Protein AF-A0A7J7IPV5-F1 (afdb_monomer)

Radius of gyration: 23.31 Å; Cα contacts (8 Å, |Δi|>4): 546; chains: 1; bounding box: 51×66×65 Å

Organism: NCBI:txid2690220

Mean predicted aligned error: 12.85 Å

InterPro domains:
  IPR002616 tRNA-guanine(15) transglycosylase-like [PF01702] (160-407)
  IPR036511 Queuine tRNA-ribosyltransferase-like [G3DSA:3.20.20.105] (38-409)
  IPR036511 Queuine tRNA-ribosyltransferase-like [SSF51713] (55-407)
  IPR050852 Queuine tRNA-ribosyltransferase [PTHR46064] (45-407)

Solvent-accessible surface area (backbone atoms only — not comparable to full-atom values): 23991 Å² total; per-residue (Å²): 135,87,80,86,80,90,74,91,65,92,83,75,73,89,58,57,66,64,59,62,52,66,73,44,78,89,57,32,46,56,63,78,64,69,37,87,86,58,96,66,86,43,68,45,40,67,67,57,51,49,55,49,51,47,46,40,70,73,56,38,62,86,73,82,78,61,94,84,81,85,84,86,90,80,88,89,86,82,92,76,90,76,81,84,74,97,56,45,24,33,53,42,103,91,47,83,40,82,54,49,65,65,58,54,50,52,49,35,57,50,32,53,27,56,27,33,52,37,57,65,59,55,67,60,82,63,89,62,81,71,78,86,70,93,64,64,78,65,57,59,54,54,49,62,78,56,69,71,56,47,49,68,75,74,76,92,65,96,70,74,97,73,83,78,55,50,68,60,51,19,50,53,44,29,53,54,38,51,53,50,35,60,78,67,63,48,58,51,19,37,23,50,51,39,74,50,58,86,52,72,70,53,44,52,52,52,50,52,52,52,52,49,50,38,70,77,52,43,85,46,48,55,28,38,25,46,20,38,32,39,50,78,70,48,49,63,68,50,46,51,51,48,44,30,58,50,26,52,56,42,46,75,76,43,69,89,47,52,31,33,37,70,44,47,29,48,87,57,53,44,45,45,70,57,58,48,50,49,45,41,75,24,52,41,72,41,74,63,62,60,31,39,52,54,34,15,78,73,42,33,42,62,27,84,77,55,29,57,60,58,96,81,57,86,65,89,65,65,47,58,52,46,57,46,74,46,76,82,23,70,80,30,76,52,38,46,29,73,53,87,72,70,85,71,35,93,60,66,61,60,60,39,51,69,44,29,30,22,55,49,22,46,27,61,73,69,70,42,68,66,37,49,54,51,34,30,56,38,17,44,33,52,54,51,37,47,53,38,43,51,54,48,24,54,75,71,71,43,41,67,61,54,50,52,58,51,65,72,37,119

pLDDT: mean 71.24, std 24.18, range [18.36, 97.69]

Sequence (410 aa):
MAVLDFWNYKGTREPDGAAFFEQSPGWNARHYCNWEAFPGPLVLSIRSALSLFDFLEHHGHPVIVRDGDVVPAMQSSARKENKAPSGLVGDTRGSRMPVTVDRILNLQQVMQCEFYETLYEANSNLVAQSPMIPSDGRHARFVDAISTTADAEDSQDSVGNYRYDAESRTRQWAERMLDAARSRSVPGRVLLSMLAHGSETQLARSVAWALEQTSCYGSLIGGFNIVGLGVDGASSTDVYRLCSTLGEKLRANAPHLPVFCTGGSARVVDGSPPLVLRLIASGVDLVESRYPFIMAECGYALDLFNESCSPEEEVSAPTLYVSVRNGSWVKDARPFLLRCRSPASERRCRIGRKYARAYWYHLFQVHEMLGPILLILHNVQQYLAFFDEIQEAIREGSFHALCTRFQAIP

Foldseek 3Di:
DDDDDDDADPADDQADPVVLLVVPPPDAQCNVVVPPPDPDFFEAEPLNLLQVVCCCRRRPDPPPDDPDDDDDGDDDDDDDDDDDDQAFWWDDPHDTDHDALVSQLVNQLRNLTQEYEFDAALELPDPPVDDDDPDDPVVVVLQVVQDGHRYGDDDPPPDDDPPDDRQVVLLVRRVVNLVVCVVVVRHHAYAREFEQDDDLVNLVVSLVSVLVVCVVNPPNHQAYEYANACSHVDALVSSLVSLLSNQVSCCVRPVPHAYEYEHHNCVNLVVDLLSVLSSVVSRHDYYDHCNQLSCLVVQKAADQPLQQDDPPPPDPFRARIDHLLPPVQLPFQAFRGNDQPLVQDPLTQPLSRPGGSNVLNVCVVVVPPVNSVSSSSRSVSVSVSSVSVCVVCVVVVNSVVVSVSSVRGD

Nearest PDB structures (foldseek):
  7b2i-assembly1_A  TM=8.233E-01  e=1.283E-14  Mus musculus
  7ovo-assembly1_A  TM=6.807E-01  e=5.843E-15  Mus musculus
  3lgg-assembly1_B  TM=3.776E-01  e=1.298E-02  Homo sapiens
  3fn9-assembly2_C  TM=5.371E-01  e=4.732E-01  Bacteroides fragilis NCTC 9343
  6mvg-assembly3_C  TM=4.677E-01  e=5.601E-01  Mediterraneibacter gnavus

Secondary structure (DSSP, 8-state):
------------S---HHHHHHTSTT--HHHHTT-TT--SPPEE-HHHHHHHHHHHHHH-S-----TT------------PPPPPSSEEEEETTEEEEE-HHHHHHHHHHH--SEEEPP-----------------HHHHHHHHHH-----PPPP----S-----HHHHHHHHHHHHHHHHHHHT-SSEEEEEEE--S-HHHHHHHHHHHHHHHHHHGGGEEEEEEE-TTTT---HHHHHHHHHHHHHHHHHH-TTS-EEEEE--TTT----HHHHHHHHHTT--EE---HHHHHHHTTEEE-TT--SS-TTS--SS--SEEETT-GGGGG--SBS-S----SS-S---SHHHHSBHHHHHHHHHTT-THHHHHHHHHHHHHHHHHHHHHHHHHHTT-HHHHHHHHHS--

Structure (mmCIF, N/CA/C/O backbone):
data_AF-A0A7J7IPV5-F1
#
_entry.id   AF-A0A7J7IPV5-F1
#
loop_
_atom_site.group_PDB
_atom_site.id
_atom_site.type_symbol
_atom_site.label_atom_id
_atom_site.label_alt_id
_atom_site.label_comp_id
_atom_site.label_asym_id
_atom_site.label_entity_id
_atom_site.label_seq_id
_atom_site.pdbx_PDB_ins_code
_atom_site.Cartn_x
_atom_site.Cartn_y
_atom_site.Cartn_z
_atom_site.occupancy
_atom_site.B_iso_or_equiv
_atom_site.auth_seq_id
_atom_site.auth_comp_id
_atom_site.auth_asym_id
_atom_site.auth_atom_id
_atom_site.pdbx_PDB_model_num
ATOM 1 N N . MET A 1 1 ? -11.467 17.314 -23.850 1.00 19.97 1 MET A N 1
ATOM 2 C CA . MET A 1 1 ? -10.249 16.543 -23.519 1.00 19.97 1 MET A CA 1
ATOM 3 C C . MET A 1 1 ? -9.358 17.467 -22.713 1.00 19.97 1 MET A C 1
ATOM 5 O O . MET A 1 1 ? -8.722 18.323 -23.306 1.00 19.97 1 MET A O 1
ATOM 9 N N . ALA A 1 2 ? -9.422 17.402 -21.384 1.00 20.08 2 ALA A N 1
ATOM 10 C CA . ALA A 1 2 ? -8.646 18.300 -20.536 1.00 20.08 2 ALA A CA 1
ATOM 11 C C . ALA A 1 2 ? -7.251 17.702 -20.319 1.00 20.08 2 ALA A C 1
ATOM 13 O O . ALA A 1 2 ? -7.100 16.681 -19.651 1.00 20.08 2 ALA A O 1
ATOM 14 N N . VAL A 1 3 ? -6.259 18.318 -20.956 1.00 18.36 3 VAL A N 1
ATOM 15 C CA . VAL A 1 3 ? -4.840 18.161 -20.641 1.00 18.36 3 VAL A CA 1
ATOM 16 C C . VAL A 1 3 ? -4.596 19.020 -19.400 1.00 18.36 3 VAL A C 1
ATOM 18 O O . VAL A 1 3 ? -4.827 20.225 -19.436 1.00 18.36 3 VAL A O 1
ATOM 21 N N . LEU A 1 4 ? -4.230 18.395 -18.281 1.00 23.27 4 LEU A N 1
ATOM 22 C CA . LEU A 1 4 ? -3.835 19.099 -17.061 1.00 23.27 4 LEU A CA 1
ATOM 23 C C . LEU A 1 4 ? -2.350 19.454 -17.180 1.00 23.27 4 LEU A C 1
ATOM 25 O O . LEU A 1 4 ? -1.486 18.639 -16.858 1.00 23.27 4 LEU A O 1
ATOM 29 N N . ASP A 1 5 ? -2.068 20.654 -17.683 1.00 20.50 5 ASP A N 1
ATOM 30 C CA . ASP A 1 5 ? -0.726 21.233 -17.669 1.00 20.50 5 ASP A CA 1
ATOM 31 C C . ASP A 1 5 ? -0.426 21.817 -16.281 1.00 20.50 5 ASP A C 1
ATOM 33 O O . ASP A 1 5 ? -1.084 22.743 -15.808 1.00 20.50 5 ASP A O 1
ATOM 37 N N . PHE A 1 6 ? 0.589 21.259 -15.618 1.00 25.52 6 PHE A N 1
ATOM 38 C CA . PHE A 1 6 ? 1.088 21.706 -14.319 1.00 25.52 6 PHE A CA 1
ATOM 39 C C . PHE A 1 6 ? 2.235 22.697 -14.514 1.00 25.52 6 PHE A C 1
ATOM 41 O O . PHE A 1 6 ? 3.372 22.278 -14.720 1.00 25.52 6 PHE A O 1
ATOM 48 N N . TRP A 1 7 ? 1.972 24.001 -14.402 1.00 20.14 7 TRP A N 1
ATOM 49 C CA . TRP A 1 7 ? 3.037 24.998 -14.259 1.00 20.14 7 TRP A CA 1
ATOM 50 C C . TRP A 1 7 ? 2.725 26.016 -13.157 1.00 20.14 7 TRP A C 1
ATOM 52 O O . TRP A 1 7 ? 1.665 26.630 -13.115 1.00 20.14 7 TRP A O 1
ATOM 62 N N . ASN A 1 8 ? 3.706 26.153 -12.260 1.00 28.41 8 ASN A N 1
ATOM 63 C CA . ASN A 1 8 ? 3.819 27.097 -11.147 1.00 28.41 8 ASN A CA 1
ATOM 64 C C . ASN A 1 8 ? 3.320 28.511 -11.473 1.00 28.41 8 ASN A C 1
ATOM 66 O O . ASN A 1 8 ? 3.815 29.104 -12.428 1.00 28.41 8 ASN A O 1
ATOM 70 N N . TYR A 1 9 ? 2.539 29.125 -10.577 1.00 25.50 9 TYR A N 1
ATOM 71 C CA . TYR A 1 9 ? 2.489 30.586 -10.491 1.00 25.50 9 TYR A CA 1
ATOM 72 C C . TYR A 1 9 ? 2.325 31.087 -9.050 1.00 25.50 9 TYR A C 1
ATOM 74 O O . TYR A 1 9 ? 1.349 30.800 -8.367 1.00 25.50 9 TYR A O 1
ATOM 82 N N . LYS A 1 10 ? 3.314 31.867 -8.593 1.00 26.84 10 LYS A N 1
ATOM 83 C CA . LYS A 1 10 ? 3.284 32.633 -7.340 1.00 26.84 10 LYS A CA 1
ATOM 84 C C . LYS A 1 10 ? 2.438 33.891 -7.549 1.00 26.84 10 LYS A C 1
ATOM 86 O O . LYS A 1 10 ? 2.747 34.660 -8.457 1.00 26.84 10 LYS A O 1
ATOM 91 N N . GLY A 1 11 ? 1.452 34.147 -6.683 1.00 32.44 11 GLY A N 1
ATOM 92 C CA . GLY A 1 11 ? 0.822 35.474 -6.614 1.00 32.44 11 GLY A CA 1
ATOM 93 C C . GLY A 1 11 ? -0.628 35.587 -6.137 1.00 32.44 11 GLY A C 1
ATOM 94 O O . GLY A 1 11 ? -1.166 36.688 -6.206 1.00 32.44 11 GLY A O 1
ATOM 95 N N . THR A 1 12 ? -1.291 34.533 -5.662 1.00 33.28 12 THR A N 1
ATOM 96 C CA . THR A 1 12 ? -2.703 34.631 -5.245 1.00 33.28 12 THR A CA 1
ATOM 97 C C . THR A 1 12 ? -2.860 34.840 -3.735 1.00 33.28 12 THR A C 1
ATOM 99 O O . THR A 1 12 ? -2.068 34.330 -2.945 1.00 33.28 12 THR A O 1
ATOM 102 N N . ARG A 1 13 ? -3.890 35.612 -3.342 1.00 37.16 13 ARG A N 1
ATOM 103 C CA . ARG A 1 13 ? -4.423 35.694 -1.963 1.00 37.16 13 ARG A CA 1
ATOM 104 C C . ARG A 1 13 ? -4.554 34.295 -1.348 1.00 37.16 13 ARG A C 1
ATOM 106 O O . ARG A 1 13 ? -4.751 33.347 -2.105 1.00 37.16 13 ARG A O 1
ATOM 113 N N . GLU A 1 14 ? -4.497 34.214 -0.010 1.00 34.88 14 GLU A N 1
ATOM 114 C CA . GLU A 1 14 ? -4.771 32.988 0.761 1.00 34.88 14 GLU A CA 1
ATOM 115 C C . GLU A 1 14 ? -5.915 32.195 0.105 1.00 34.88 14 GLU A C 1
ATOM 117 O O . GLU A 1 14 ? -7.041 32.696 0.025 1.00 34.88 14 GLU A O 1
ATOM 122 N N . PRO A 1 15 ? -5.619 31.016 -0.458 1.00 42.31 15 PRO A N 1
ATOM 123 C CA . PRO A 1 15 ? -6.607 30.240 -1.183 1.00 42.31 15 PRO A CA 1
ATOM 124 C C . PRO A 1 15 ? -7.598 29.619 -0.191 1.00 42.31 15 PRO A C 1
ATOM 126 O O . PRO A 1 15 ? -7.230 28.752 0.599 1.00 42.31 15 PRO A O 1
ATOM 129 N N . ASP A 1 16 ? -8.879 29.983 -0.261 1.00 47.22 16 ASP A N 1
ATOM 130 C CA . ASP A 1 16 ? -9.925 29.389 0.583 1.00 47.22 16 ASP A CA 1
ATOM 131 C C . ASP A 1 16 ? -10.327 27.995 0.074 1.00 47.22 16 ASP A C 1
ATOM 133 O O . ASP A 1 16 ? -11.018 27.857 -0.936 1.00 47.22 16 ASP A O 1
ATOM 137 N N . GLY A 1 17 ? -9.847 26.947 0.755 1.00 43.78 17 GLY A N 1
ATOM 138 C CA . GLY A 1 17 ? -10.155 25.550 0.423 1.00 43.78 17 GLY A CA 1
ATOM 139 C C . GLY A 1 17 ? -11.641 25.252 0.400 1.00 43.78 17 GLY A C 1
ATOM 140 O O . GLY A 1 17 ? -12.081 24.471 -0.439 1.00 43.78 17 GLY A O 1
ATOM 141 N N . ALA A 1 18 ? -12.425 25.923 1.243 1.00 47.94 18 ALA A N 1
ATOM 142 C CA . ALA A 1 18 ? -13.868 25.770 1.224 1.00 47.94 18 ALA A CA 1
ATOM 143 C C . ALA A 1 18 ? -14.451 26.243 -0.116 1.00 47.94 18 ALA A C 1
ATOM 145 O O . ALA A 1 18 ? -15.264 25.533 -0.701 1.00 47.94 18 ALA A O 1
ATOM 146 N N . ALA A 1 19 ? -13.955 27.354 -0.671 1.00 50.09 19 ALA A N 1
ATOM 147 C CA . ALA A 1 19 ? -14.454 27.911 -1.927 1.00 50.09 19 ALA A CA 1
ATOM 148 C C . ALA A 1 19 ? -14.192 27.006 -3.148 1.00 50.09 19 ALA A C 1
ATOM 150 O O . ALA A 1 19 ? -15.037 26.929 -4.039 1.00 50.09 19 ALA A O 1
ATOM 151 N N . PHE A 1 20 ? -13.055 26.298 -3.207 1.00 54.09 20 PHE A N 1
ATOM 152 C CA . PHE A 1 20 ? -12.791 25.327 -4.282 1.00 54.09 20 PHE A CA 1
ATOM 153 C C . PHE A 1 20 ? -13.778 24.150 -4.238 1.00 54.09 20 PHE A C 1
ATOM 155 O O . PHE A 1 20 ? -14.312 23.734 -5.270 1.00 54.09 20 PHE A O 1
ATOM 162 N N . PHE A 1 21 ? -14.068 23.646 -3.038 1.00 55.19 21 PHE A N 1
ATOM 163 C CA . PHE A 1 21 ? -14.999 22.535 -2.851 1.00 55.19 21 PHE A CA 1
ATOM 164 C C . PHE A 1 21 ? -16.468 22.954 -3.021 1.00 55.19 21 PHE A C 1
ATOM 166 O O . PHE A 1 21 ? -17.254 22.196 -3.586 1.00 55.19 21 PHE A O 1
ATOM 173 N N . GLU A 1 22 ? -16.835 24.181 -2.642 1.00 59.34 22 GLU A N 1
ATOM 174 C CA . GLU A 1 22 ? -18.168 24.758 -2.878 1.00 59.34 22 GLU A CA 1
ATOM 175 C C . GLU A 1 22 ? -18.487 24.938 -4.370 1.00 59.34 22 GLU A C 1
ATOM 177 O O . GLU A 1 22 ? -19.644 24.821 -4.774 1.00 59.34 22 GLU A O 1
ATOM 182 N N . GLN A 1 23 ? -17.475 25.187 -5.207 1.00 56.47 23 GLN A N 1
ATOM 183 C CA . GLN A 1 23 ? -17.645 25.373 -6.653 1.00 56.47 23 GLN A CA 1
ATOM 184 C C . GLN A 1 23 ? -17.842 24.065 -7.434 1.00 56.47 23 GLN A C 1
ATOM 186 O O . GLN A 1 23 ? -18.241 24.115 -8.598 1.00 56.47 23 GLN A O 1
ATOM 191 N N . SER A 1 24 ? -17.594 22.904 -6.815 1.00 60.53 24 SER A N 1
ATOM 192 C CA . SER A 1 24 ? -17.736 21.581 -7.448 1.00 60.53 24 SER A CA 1
ATOM 193 C C . SER A 1 24 ? -18.648 20.646 -6.636 1.00 60.53 24 SER A C 1
ATOM 195 O O . SER A 1 24 ? -18.217 19.568 -6.215 1.00 60.53 24 SER A O 1
ATOM 197 N N . PRO A 1 25 ? -19.917 21.025 -6.390 1.00 63.03 25 PRO A N 1
ATOM 198 C CA . PRO A 1 25 ? -20.819 20.231 -5.565 1.00 63.03 25 PRO A CA 1
ATOM 199 C C . PRO A 1 25 ? -21.056 18.849 -6.190 1.00 63.03 25 PRO A C 1
ATOM 201 O O . PRO A 1 25 ? -21.447 18.729 -7.350 1.00 63.03 25 PRO A O 1
ATOM 204 N N . GLY A 1 26 ? -20.818 17.797 -5.403 1.00 66.69 26 GLY A N 1
ATOM 205 C CA . GLY A 1 26 ? -20.984 16.397 -5.813 1.00 66.69 26 GLY A CA 1
ATOM 206 C C . GLY A 1 26 ? -19.720 15.726 -6.356 1.00 66.69 26 GLY A C 1
ATOM 207 O O . GLY A 1 26 ? -19.743 14.520 -6.598 1.00 66.69 26 GLY A O 1
ATOM 208 N N . TRP A 1 27 ? -18.616 16.461 -6.520 1.00 70.62 27 TRP A N 1
ATOM 209 C CA . TRP A 1 27 ? -17.326 15.852 -6.833 1.00 70.62 27 TRP A CA 1
ATOM 210 C C . TRP A 1 27 ? -16.721 15.240 -5.570 1.00 70.62 27 TRP A C 1
ATOM 212 O O . TRP A 1 27 ? -16.791 15.808 -4.484 1.00 70.62 27 TRP A O 1
ATOM 222 N N . ASN A 1 28 ? -16.119 14.067 -5.732 1.00 72.06 28 ASN A N 1
ATOM 223 C CA . ASN A 1 28 ? -15.378 13.364 -4.689 1.00 72.06 28 ASN A CA 1
ATOM 224 C C . ASN A 1 28 ? -13.975 13.030 -5.197 1.00 72.06 28 ASN A C 1
ATOM 226 O O . ASN A 1 28 ? -13.618 13.325 -6.339 1.00 72.06 28 ASN A O 1
ATOM 230 N N . ALA A 1 29 ? -13.170 12.367 -4.378 1.00 70.38 29 ALA A N 1
ATOM 231 C CA . ALA A 1 29 ? -11.792 12.068 -4.725 1.00 70.38 29 ALA A CA 1
ATOM 232 C C . ALA A 1 29 ? -11.623 11.229 -6.007 1.00 70.38 29 ALA A C 1
ATOM 234 O O . ALA A 1 29 ? -10.626 11.394 -6.710 1.00 70.38 29 ALA A O 1
ATOM 235 N N . ARG A 1 30 ? -12.606 10.400 -6.394 1.00 72.31 30 ARG A N 1
ATOM 236 C CA . ARG A 1 30 ? -12.565 9.693 -7.690 1.00 72.31 30 ARG A CA 1
ATOM 237 C C . ARG A 1 30 ? -12.655 10.662 -8.874 1.00 72.31 30 ARG A C 1
ATOM 239 O O . ARG A 1 30 ? -11.973 10.442 -9.873 1.00 72.31 30 ARG A O 1
ATOM 246 N N . HIS A 1 31 ? -13.426 11.743 -8.733 1.00 71.88 31 HIS A N 1
ATOM 247 C CA . HIS A 1 31 ? -13.522 12.814 -9.728 1.00 71.88 31 HIS A CA 1
ATOM 248 C C . HIS A 1 31 ? -12.243 13.656 -9.762 1.00 71.88 31 HIS A C 1
ATOM 250 O O . HIS A 1 31 ? -11.669 13.857 -10.830 1.00 71.88 31 HIS A O 1
ATOM 256 N N . TYR A 1 32 ? -11.757 14.097 -8.597 1.00 64.75 32 TYR A N 1
ATOM 257 C CA . TYR A 1 32 ? -10.578 14.967 -8.511 1.00 64.75 32 TYR A CA 1
ATOM 258 C C . TYR A 1 32 ? -9.298 14.305 -9.029 1.00 64.75 32 TYR A C 1
ATOM 260 O O . TYR A 1 32 ? -8.448 14.976 -9.607 1.00 64.75 32 TYR A O 1
ATOM 268 N N . CYS A 1 33 ? -9.166 12.990 -8.858 1.00 62.03 33 CYS A N 1
ATOM 269 C CA . CYS A 1 33 ? -7.978 12.250 -9.273 1.00 62.03 33 CYS A CA 1
ATOM 270 C C . CYS A 1 33 ? -8.142 11.524 -10.619 1.00 62.03 33 CYS A C 1
ATOM 272 O O . CYS A 1 33 ? -7.240 10.786 -11.010 1.00 62.03 33 CYS A O 1
ATOM 274 N N . ASN A 1 34 ? -9.273 11.711 -11.320 1.00 58.47 34 ASN A N 1
ATOM 275 C CA . ASN A 1 34 ? -9.605 11.014 -12.571 1.00 58.47 34 ASN A CA 1
ATOM 276 C C . ASN A 1 34 ? -9.384 9.486 -12.461 1.00 58.47 34 ASN A C 1
ATOM 278 O O . ASN A 1 34 ? -8.751 8.849 -13.307 1.00 58.47 34 ASN A O 1
ATOM 282 N N . TRP A 1 35 ? -9.837 8.910 -11.341 1.00 54.22 35 TRP A N 1
ATOM 283 C CA . TRP A 1 35 ? -9.391 7.602 -10.845 1.00 54.22 35 TRP A CA 1
ATOM 284 C C . TRP A 1 35 ? -10.293 6.428 -11.249 1.00 54.22 35 TRP A C 1
ATOM 286 O O . TRP A 1 35 ? -10.165 5.336 -10.695 1.00 54.22 35 TRP A O 1
ATOM 296 N N . GLU A 1 36 ? -11.178 6.612 -12.234 1.00 50.03 36 GLU A N 1
ATOM 297 C CA . GLU A 1 36 ? -12.118 5.580 -12.716 1.00 50.03 36 GLU A CA 1
ATOM 298 C C . GLU A 1 36 ? -11.428 4.263 -13.137 1.00 50.03 36 GLU A C 1
ATOM 300 O O . GLU A 1 36 ? -12.060 3.211 -13.176 1.00 50.03 36 GLU A O 1
ATOM 305 N N . ALA A 1 37 ? -10.114 4.288 -13.391 1.00 49.56 37 ALA A N 1
ATOM 306 C CA . ALA A 1 37 ? -9.317 3.124 -13.772 1.00 49.56 37 ALA A CA 1
ATOM 307 C C . ALA A 1 37 ? -8.835 2.229 -12.605 1.00 49.56 37 ALA A C 1
ATOM 309 O O . ALA A 1 37 ? -8.299 1.150 -12.874 1.00 49.56 37 ALA A O 1
ATOM 310 N N . PHE A 1 38 ? -8.981 2.633 -11.334 1.00 54.72 38 PHE A N 1
ATOM 311 C CA . PHE A 1 38 ? -8.513 1.844 -10.182 1.00 54.72 38 PHE A CA 1
ATOM 312 C C . PHE A 1 38 ? -9.686 1.229 -9.389 1.00 54.72 38 PHE A C 1
ATOM 314 O O . PHE A 1 38 ? -10.433 1.953 -8.727 1.00 54.72 38 PHE A O 1
ATOM 321 N N . PRO A 1 39 ? -9.840 -0.113 -9.393 1.00 57.72 39 PRO A N 1
ATOM 322 C CA . PRO A 1 39 ? -10.988 -0.802 -8.789 1.00 57.72 39 PRO A CA 1
ATOM 323 C C . PRO A 1 39 ? -10.892 -0.987 -7.259 1.00 57.72 39 PRO A C 1
ATOM 325 O O . PRO A 1 39 ? -11.646 -1.771 -6.691 1.00 57.72 39 PRO A O 1
ATOM 328 N N . GLY A 1 40 ? -9.948 -0.319 -6.588 1.00 67.88 40 GLY A N 1
ATOM 329 C CA . GLY A 1 40 ? -9.702 -0.476 -5.150 1.00 67.88 40 GLY A CA 1
ATOM 330 C C . GLY A 1 40 ? -10.500 0.492 -4.264 1.00 67.88 40 GLY A C 1
ATOM 331 O O . GLY A 1 40 ? -11.047 1.483 -4.769 1.00 67.88 40 GLY A O 1
ATOM 332 N N . PRO A 1 41 ? -10.549 0.229 -2.942 1.00 77.88 41 PRO A N 1
ATOM 333 C CA . PRO A 1 41 ? -11.041 1.200 -1.974 1.00 77.88 41 PRO A CA 1
ATOM 334 C C . PRO A 1 41 ? -10.106 2.411 -1.928 1.00 77.88 41 PRO A C 1
ATOM 336 O O . PRO A 1 41 ? -8.883 2.254 -1.977 1.00 77.88 41 PRO A O 1
ATOM 339 N N . LEU A 1 42 ? -10.666 3.611 -1.808 1.00 84.75 42 LEU A N 1
ATOM 340 C CA . LEU A 1 42 ? -9.884 4.816 -1.612 1.00 84.75 42 LEU A CA 1
ATOM 341 C C . LEU A 1 42 ? -9.657 5.058 -0.121 1.00 84.75 42 LEU A C 1
ATOM 343 O O . LEU A 1 42 ? -10.579 4.995 0.694 1.00 84.75 42 LEU A O 1
ATOM 347 N N . VAL A 1 43 ? -8.407 5.351 0.222 1.00 86.44 43 VAL A N 1
ATOM 348 C CA . VAL A 1 43 ? -7.969 5.581 1.596 1.00 86.44 43 VAL A CA 1
ATOM 349 C C . VAL A 1 43 ? -7.373 6.979 1.682 1.00 86.44 43 VAL A C 1
ATOM 351 O O . VAL A 1 43 ? -6.427 7.293 0.962 1.00 86.44 43 VAL A O 1
ATOM 354 N N . LEU A 1 44 ? -7.903 7.818 2.571 1.00 88.00 44 LEU A N 1
ATOM 355 C CA . LEU A 1 44 ? -7.246 9.061 2.965 1.00 88.00 44 LEU A CA 1
ATOM 356 C C . LEU A 1 44 ? -6.225 8.754 4.066 1.00 88.00 44 LEU A C 1
ATOM 358 O O . LEU A 1 44 ? -6.570 8.733 5.251 1.00 88.00 44 LEU A O 1
ATOM 362 N N . SER A 1 45 ? -4.977 8.494 3.670 1.00 85.44 45 SER A N 1
ATOM 363 C CA . SER A 1 45 ? -3.885 8.354 4.635 1.00 85.44 45 SER A CA 1
ATOM 364 C C . SER A 1 45 ? -3.457 9.709 5.183 1.00 85.44 45 SER A C 1
ATOM 366 O O . SER A 1 45 ? -3.604 10.738 4.512 1.00 85.44 45 SER A O 1
ATOM 368 N N . ILE A 1 46 ? -2.883 9.729 6.390 1.00 80.06 46 ILE A N 1
ATOM 369 C CA . ILE A 1 46 ? -2.361 10.976 6.965 1.00 80.06 46 ILE A CA 1
ATOM 370 C C . ILE A 1 46 ? -1.280 11.566 6.051 1.00 80.06 46 ILE A C 1
ATOM 372 O O . ILE A 1 46 ? -1.283 12.767 5.796 1.00 80.06 46 ILE A O 1
ATOM 376 N N . ARG A 1 47 ? -0.416 10.736 5.457 1.00 75.06 47 ARG A N 1
ATOM 377 C CA . ARG A 1 47 ? 0.619 11.194 4.514 1.00 75.06 47 ARG A CA 1
ATOM 378 C C . ARG A 1 47 ? 0.026 11.843 3.258 1.00 75.06 47 ARG A C 1
ATOM 380 O O . ARG A 1 47 ? 0.514 12.888 2.819 1.00 75.06 47 ARG A O 1
ATOM 387 N N . SER A 1 48 ? -1.027 11.256 2.689 1.00 77.00 48 SER A N 1
ATOM 388 C CA . SER A 1 48 ? -1.740 11.844 1.551 1.00 77.00 48 SER A CA 1
ATOM 389 C C . SER A 1 48 ? -2.432 13.150 1.932 1.00 77.00 48 SER A C 1
ATOM 391 O O . SER A 1 48 ? -2.348 14.112 1.173 1.00 77.00 48 SER A O 1
ATOM 393 N N . ALA A 1 49 ? -3.052 13.218 3.114 1.00 77.88 49 ALA A N 1
ATOM 394 C CA . ALA A 1 49 ? -3.667 14.443 3.616 1.00 77.88 49 ALA A CA 1
ATOM 395 C C . ALA A 1 49 ? -2.639 15.576 3.747 1.00 77.88 49 ALA A C 1
ATOM 397 O O . ALA A 1 49 ? -2.868 16.667 3.233 1.00 77.88 49 ALA A O 1
ATOM 398 N N . LEU A 1 50 ? -1.477 15.301 4.349 1.00 72.75 50 LEU A N 1
ATOM 399 C CA . LEU A 1 50 ? -0.376 16.264 4.452 1.00 72.75 50 LEU A CA 1
ATOM 400 C C . LEU A 1 50 ? 0.085 16.755 3.079 1.00 72.75 50 LEU A C 1
ATOM 402 O O . LEU A 1 50 ? 0.173 17.957 2.859 1.00 72.75 50 LEU A O 1
ATOM 406 N N . SER A 1 51 ? 0.310 15.832 2.141 1.00 71.25 51 SER A N 1
ATOM 407 C CA . SER A 1 51 ? 0.751 16.172 0.781 1.00 71.25 51 SER A CA 1
ATOM 408 C C . SER A 1 51 ? -0.273 17.035 0.033 1.00 71.25 51 SER A C 1
ATOM 410 O O . SER A 1 51 ? 0.099 17.939 -0.710 1.00 71.25 51 SER A O 1
ATOM 412 N N . LEU A 1 52 ? -1.568 16.767 0.224 1.00 72.38 52 LEU A N 1
ATOM 413 C CA . LEU A 1 52 ? -2.645 17.559 -0.371 1.00 72.38 52 LEU A CA 1
ATOM 414 C C . LEU A 1 52 ? -2.711 18.956 0.229 1.00 72.38 52 LEU A C 1
ATOM 416 O O . LEU A 1 52 ? -2.850 19.929 -0.503 1.00 72.38 52 LEU A O 1
ATOM 420 N N . PHE A 1 53 ? -2.613 19.068 1.548 1.00 70.38 53 PHE A N 1
ATOM 421 C CA . PHE A 1 53 ? -2.624 20.371 2.184 1.00 70.38 53 PHE A CA 1
ATOM 422 C C . PHE A 1 53 ? -1.411 21.224 1.772 1.00 70.38 53 PHE A C 1
ATOM 424 O O . PHE A 1 53 ? -1.597 22.393 1.447 1.00 70.38 53 PHE A O 1
ATOM 431 N N . ASP A 1 54 ? -0.216 20.627 1.689 1.00 63.56 54 ASP A N 1
ATOM 432 C CA . ASP A 1 54 ? 0.991 21.281 1.161 1.00 63.56 54 ASP A CA 1
ATOM 433 C C . ASP A 1 54 ? 0.763 21.826 -0.251 1.00 63.56 54 ASP A C 1
ATOM 435 O O . ASP A 1 54 ? 1.042 22.988 -0.541 1.00 63.56 54 ASP A O 1
ATOM 439 N N . PHE A 1 55 ? 0.180 20.998 -1.123 1.00 63.66 55 PHE A N 1
ATOM 440 C CA . PHE A 1 55 ? -0.159 21.387 -2.486 1.00 63.66 55 PHE A CA 1
ATOM 441 C C . PHE A 1 55 ? -1.133 22.575 -2.528 1.00 63.66 55 PHE A C 1
ATOM 443 O O . PHE A 1 55 ? -0.875 23.551 -3.238 1.00 63.66 55 PHE A O 1
ATOM 450 N N . LEU A 1 56 ? -2.230 22.505 -1.766 1.00 62.19 56 LEU A N 1
ATOM 451 C CA . LEU A 1 56 ? -3.266 23.542 -1.733 1.00 62.19 56 LEU A CA 1
ATOM 452 C C . LEU A 1 56 ? -2.722 24.883 -1.216 1.00 62.19 56 LEU A C 1
ATOM 454 O O . LEU A 1 56 ? -3.114 25.938 -1.716 1.00 62.19 56 LEU A O 1
ATOM 458 N N . GLU A 1 57 ? -1.810 24.852 -0.243 1.00 59.31 57 GLU A N 1
ATOM 459 C CA . GLU A 1 57 ? -1.216 26.057 0.340 1.00 59.31 57 GLU A CA 1
ATOM 460 C C . GLU A 1 57 ? -0.091 26.646 -0.533 1.00 59.31 57 GLU A C 1
ATOM 462 O O . GLU A 1 57 ? -0.014 27.868 -0.682 1.00 59.31 57 GLU A O 1
ATOM 467 N N . HIS A 1 58 ? 0.755 25.819 -1.164 1.00 54.84 58 HIS A N 1
ATOM 468 C CA . HIS A 1 58 ? 1.876 26.306 -1.980 1.00 54.84 58 HIS A CA 1
ATOM 469 C C . HIS A 1 58 ? 1.493 26.788 -3.379 1.00 54.84 58 HIS A C 1
ATOM 471 O O . HIS A 1 58 ? 2.096 27.745 -3.877 1.00 54.84 58 HIS A O 1
ATOM 477 N N . HIS A 1 59 ? 0.545 26.121 -4.036 1.00 47.81 59 HIS A N 1
ATOM 478 C CA . HIS A 1 59 ? 0.230 26.381 -5.442 1.00 47.81 59 HIS A CA 1
ATOM 479 C C . HIS A 1 59 ? -1.068 27.163 -5.650 1.00 47.81 59 HIS A C 1
ATOM 481 O O . HIS A 1 59 ? -1.356 27.568 -6.776 1.00 47.81 59 HIS A O 1
ATOM 487 N N . GLY A 1 60 ? -1.824 27.421 -4.580 1.00 45.59 60 GLY A N 1
ATOM 488 C CA . GLY A 1 60 ? -3.198 27.884 -4.704 1.00 45.59 60 GLY A CA 1
ATOM 489 C C . GLY A 1 60 ? -4.128 26.790 -5.219 1.00 45.59 60 GLY A C 1
ATOM 490 O O . GLY A 1 60 ? -3.693 25.787 -5.787 1.00 45.59 60 GLY A O 1
ATOM 491 N N . HIS A 1 61 ? -5.434 26.971 -5.010 1.00 39.66 61 HIS A N 1
ATOM 492 C CA . HIS A 1 61 ? -6.436 26.080 -5.603 1.00 39.66 61 HIS A CA 1
ATOM 493 C C . HIS A 1 61 ? -6.240 26.008 -7.113 1.00 39.66 61 HIS A C 1
ATOM 495 O O . HIS A 1 61 ? -5.964 27.047 -7.721 1.00 39.66 61 HIS A O 1
ATOM 501 N N . PRO A 1 62 ? -6.426 24.837 -7.747 1.00 35.03 62 PRO A N 1
ATOM 502 C CA . PRO A 1 62 ? -6.486 24.789 -9.194 1.00 35.03 62 PRO A CA 1
ATOM 503 C C . PRO A 1 62 ? -7.646 25.681 -9.647 1.00 35.03 62 PRO A C 1
ATOM 505 O O . PRO A 1 62 ? -8.820 25.362 -9.457 1.00 35.03 62 PRO A O 1
ATOM 508 N N . VAL A 1 63 ? -7.314 26.842 -10.211 1.00 32.19 63 VAL A N 1
ATOM 509 C CA . VAL A 1 63 ? -8.291 27.714 -10.853 1.00 32.19 63 VAL A CA 1
ATOM 510 C C . VAL A 1 63 ? -8.740 26.982 -12.109 1.00 32.19 63 VAL A C 1
ATOM 512 O O . VAL A 1 63 ? -7.936 26.731 -13.006 1.00 32.19 63 VAL A O 1
ATOM 515 N N . ILE A 1 64 ? -10.022 26.624 -12.183 1.00 30.62 64 ILE A N 1
ATOM 516 C CA . ILE A 1 64 ? -10.626 26.194 -13.444 1.00 30.62 64 ILE A CA 1
ATOM 517 C C . ILE A 1 64 ? -10.626 27.427 -14.349 1.00 30.62 64 ILE A C 1
ATOM 519 O O . ILE A 1 64 ? -11.518 28.270 -14.264 1.00 30.62 64 ILE A O 1
ATOM 523 N N . VAL A 1 65 ? -9.598 27.563 -15.186 1.00 27.84 65 VAL A N 1
ATOM 524 C CA . VAL A 1 65 ? -9.551 28.608 -16.207 1.00 27.84 65 VAL A CA 1
ATOM 525 C C . VAL A 1 65 ? -10.650 28.288 -17.213 1.00 27.84 65 VAL A C 1
ATOM 527 O O . VAL A 1 65 ? -10.552 27.333 -17.984 1.00 27.84 65 VAL A O 1
ATOM 530 N N . ARG A 1 66 ? -11.738 29.060 -17.171 1.00 28.12 66 ARG A N 1
ATOM 531 C CA . ARG A 1 66 ? -12.679 29.115 -18.288 1.00 28.12 66 ARG A CA 1
ATOM 532 C C . ARG A 1 66 ? -12.012 29.931 -19.389 1.00 28.12 66 ARG A C 1
ATOM 534 O O . ARG A 1 66 ? -11.384 30.949 -19.112 1.00 28.12 66 ARG A O 1
ATOM 541 N N . ASP A 1 67 ? -12.111 29.438 -20.614 1.00 26.14 67 ASP A N 1
ATOM 542 C CA . ASP A 1 67 ? -11.503 30.048 -21.794 1.00 26.14 67 ASP A CA 1
ATOM 543 C C . ASP A 1 67 ? -11.937 31.528 -21.905 1.00 26.14 67 ASP A C 1
ATOM 545 O O . ASP A 1 67 ? -13.123 31.800 -22.100 1.00 26.14 67 ASP A O 1
ATOM 549 N N . GLY A 1 68 ? -11.008 32.477 -21.705 1.00 31.20 68 GLY A N 1
ATOM 550 C CA . GLY A 1 68 ? -11.245 33.913 -21.936 1.00 31.20 68 GLY A CA 1
ATOM 551 C C . GLY A 1 68 ? -10.772 34.930 -20.883 1.00 31.20 68 GLY A C 1
ATOM 552 O O . GLY A 1 68 ? -10.687 36.108 -21.225 1.00 31.20 68 GLY A O 1
ATOM 553 N N . ASP A 1 69 ? -10.430 34.545 -19.649 1.00 27.81 69 ASP A N 1
ATOM 554 C CA . ASP A 1 69 ? -10.138 35.537 -18.595 1.00 27.81 69 ASP A CA 1
ATOM 555 C C . ASP A 1 69 ? -8.639 35.883 -18.463 1.00 27.81 69 ASP A C 1
ATOM 557 O O . ASP A 1 69 ? -7.804 35.040 -18.134 1.00 27.81 69 ASP A O 1
ATOM 561 N N . VAL A 1 70 ? -8.295 37.162 -18.670 1.00 30.00 70 VAL A N 1
ATOM 562 C CA . VAL A 1 70 ? -6.962 37.743 -18.409 1.00 30.00 70 VAL A CA 1
ATOM 563 C C . VAL A 1 70 ? -7.040 38.621 -17.157 1.00 30.00 70 VAL A C 1
ATOM 565 O O . VAL A 1 70 ? -7.834 39.560 -17.123 1.00 30.00 70 VAL A O 1
ATOM 568 N N . VAL A 1 71 ? -6.201 38.371 -16.141 1.00 30.58 71 VAL A N 1
ATOM 569 C CA . VAL A 1 71 ? -6.175 39.159 -14.888 1.00 30.58 71 VAL A CA 1
ATOM 570 C C . VAL A 1 71 ? -4.779 39.765 -14.635 1.00 30.58 71 VAL A C 1
ATOM 572 O O . VAL A 1 71 ? -3.782 39.077 -14.858 1.00 30.58 71 VAL A O 1
ATOM 575 N N . PRO A 1 72 ? -4.660 41.037 -14.182 1.00 29.95 72 PRO A N 1
ATOM 576 C CA . PRO A 1 72 ? -3.382 41.747 -14.086 1.00 29.95 72 PRO A CA 1
ATOM 577 C C . PRO A 1 72 ? -2.621 41.486 -12.771 1.00 29.95 72 PRO A C 1
ATOM 579 O O . PRO A 1 72 ? -3.213 41.215 -11.728 1.00 29.95 72 PRO A O 1
ATOM 582 N N . ALA A 1 73 ? -1.292 41.633 -12.821 1.00 25.42 73 ALA A N 1
ATOM 583 C CA . ALA A 1 73 ? -0.362 41.369 -11.719 1.00 25.42 73 ALA A CA 1
ATOM 584 C C . ALA A 1 73 ? -0.351 42.464 -10.632 1.00 25.42 73 ALA A C 1
ATOM 586 O O . ALA A 1 73 ? -0.338 43.656 -10.942 1.00 25.42 73 ALA A O 1
ATOM 587 N N . MET A 1 74 ? -0.259 42.065 -9.357 1.00 26.42 74 MET A N 1
ATOM 588 C CA . MET A 1 74 ? -0.172 42.976 -8.206 1.00 26.42 74 MET A CA 1
ATOM 589 C C . MET A 1 74 ? 1.037 42.635 -7.311 1.00 26.42 74 MET A C 1
ATOM 591 O O . MET A 1 74 ? 1.347 41.467 -7.090 1.00 26.42 74 MET A O 1
ATOM 595 N N . GLN A 1 75 ? 1.749 43.665 -6.834 1.00 28.31 75 GLN A N 1
ATOM 596 C CA . GLN A 1 75 ? 3.003 43.569 -6.068 1.00 28.31 75 GLN A CA 1
ATOM 597 C C . GLN A 1 75 ? 2.783 43.223 -4.583 1.00 28.31 75 GLN A C 1
ATOM 599 O O . GLN A 1 75 ? 1.844 43.701 -3.951 1.00 28.31 75 GLN A O 1
ATOM 604 N N . SER A 1 76 ? 3.694 42.421 -4.020 1.00 27.78 76 SER A N 1
ATOM 605 C CA . SER A 1 76 ? 3.640 41.872 -2.659 1.00 27.78 76 SER A CA 1
ATOM 606 C C . SER A 1 76 ? 4.257 42.786 -1.593 1.00 27.78 76 SER A C 1
ATOM 608 O O . SER A 1 76 ? 5.418 43.180 -1.718 1.00 27.78 76 SER A O 1
ATOM 610 N N . SER A 1 77 ? 3.570 42.980 -0.466 1.00 31.14 77 SER A N 1
ATOM 611 C CA . SER A 1 77 ? 4.221 43.287 0.812 1.00 31.14 77 SER A CA 1
ATOM 612 C C . SER A 1 77 ? 3.438 42.698 1.991 1.00 31.14 77 SER A C 1
ATOM 614 O O . SER A 1 77 ? 2.233 42.895 2.102 1.00 31.14 77 SER A O 1
ATOM 616 N N . ALA A 1 78 ? 4.144 41.937 2.838 1.00 28.95 78 ALA A N 1
ATOM 617 C CA . ALA A 1 78 ? 4.070 41.924 4.308 1.00 28.95 78 ALA A CA 1
ATOM 618 C C . ALA A 1 78 ? 4.505 40.556 4.869 1.00 28.95 78 ALA A C 1
ATOM 620 O O . ALA A 1 78 ? 3.773 39.574 4.809 1.00 28.95 78 ALA A O 1
ATOM 621 N N . ARG A 1 79 ? 5.694 40.522 5.484 1.00 32.78 79 ARG A N 1
ATOM 622 C CA . ARG A 1 79 ? 6.033 39.554 6.537 1.00 32.78 79 ARG A CA 1
ATOM 623 C C . ARG A 1 79 ? 5.246 39.948 7.790 1.00 32.78 79 ARG A C 1
ATOM 625 O O . ARG A 1 79 ? 5.374 41.088 8.231 1.00 32.78 79 ARG A O 1
ATOM 632 N N . LYS A 1 80 ? 4.485 39.023 8.376 1.00 29.33 80 LYS A N 1
ATOM 633 C CA . LYS A 1 80 ? 4.013 39.124 9.763 1.00 29.33 80 LYS A CA 1
ATOM 634 C C . LYS A 1 80 ? 4.517 37.926 10.560 1.00 29.33 80 LYS A C 1
ATOM 636 O O . LYS A 1 80 ? 4.514 36.800 10.077 1.00 29.33 80 LYS A O 1
ATOM 641 N N . GLU A 1 81 ? 5.003 38.238 11.753 1.00 30.58 81 GLU A N 1
ATOM 642 C CA . GLU A 1 81 ? 5.504 37.326 12.776 1.00 30.58 81 GLU A CA 1
ATOM 643 C C . GLU A 1 81 ? 4.384 36.379 13.237 1.00 30.58 81 GLU A C 1
ATOM 645 O O . GLU A 1 81 ? 3.358 36.838 13.740 1.00 30.58 81 GLU A O 1
ATOM 650 N N . ASN A 1 82 ? 4.574 35.065 13.082 1.00 31.08 82 ASN A N 1
ATOM 651 C CA . ASN A 1 82 ? 3.637 34.057 13.578 1.00 31.08 82 ASN A CA 1
ATOM 652 C C . ASN A 1 82 ? 4.136 33.479 14.909 1.00 31.08 82 ASN A C 1
ATOM 654 O O . ASN A 1 82 ? 5.179 32.831 14.967 1.00 31.08 82 ASN A O 1
ATOM 658 N N . LYS A 1 83 ? 3.351 33.688 15.974 1.00 26.66 83 LYS A N 1
ATOM 659 C CA . LYS A 1 83 ? 3.380 32.856 17.186 1.00 26.66 83 LYS A CA 1
ATOM 660 C C . LYS A 1 83 ? 3.112 31.400 16.785 1.00 26.66 83 LYS A C 1
ATOM 662 O O . LYS A 1 83 ? 2.127 31.144 16.096 1.00 26.66 83 LYS A O 1
ATOM 667 N N . ALA A 1 84 ? 3.961 30.472 17.223 1.00 29.08 84 ALA A N 1
ATOM 668 C CA . ALA A 1 84 ? 3.799 29.045 16.953 1.00 29.08 84 ALA A CA 1
ATOM 669 C C . ALA A 1 84 ? 2.487 28.522 17.581 1.00 29.08 84 ALA A C 1
ATOM 671 O O . ALA A 1 84 ? 2.284 28.703 18.786 1.00 29.08 84 ALA A O 1
ATOM 672 N N . PRO A 1 85 ? 1.570 27.922 16.800 1.00 30.73 85 PRO A N 1
ATOM 673 C CA . PRO A 1 85 ? 0.363 27.316 17.345 1.00 30.73 85 PRO A CA 1
ATOM 674 C C . PRO A 1 85 ? 0.708 26.032 18.110 1.00 30.73 85 PRO A C 1
ATOM 676 O O . PRO A 1 85 ? 1.495 25.214 17.646 1.00 30.73 85 PRO A O 1
ATOM 679 N N . SER A 1 86 ? 0.080 25.826 19.267 1.00 30.38 86 SER A N 1
ATOM 680 C CA . SER A 1 86 ? 0.083 24.551 19.984 1.00 30.38 86 SER A CA 1
ATOM 681 C C . SER A 1 86 ? -0.762 23.519 19.217 1.00 30.38 86 SER A C 1
ATOM 683 O O . SER A 1 86 ? -1.978 23.437 19.387 1.00 30.38 86 SER A O 1
ATOM 685 N N . GLY A 1 87 ? -0.138 22.744 18.327 1.00 39.69 87 GLY A N 1
ATOM 686 C CA . GLY A 1 87 ? -0.803 21.723 17.509 1.00 39.69 87 GLY A CA 1
ATOM 687 C C . GLY A 1 87 ? 0.190 20.776 16.830 1.00 39.69 87 GLY A C 1
ATOM 688 O O . GLY A 1 87 ? 1.371 21.093 16.744 1.00 39.69 87 GLY A O 1
ATOM 689 N N . LEU A 1 88 ? -0.282 19.609 16.364 1.00 45.03 88 LEU A N 1
ATOM 690 C CA . LEU A 1 88 ? 0.523 18.704 15.533 1.00 45.03 88 LEU A CA 1
ATOM 691 C C . LEU A 1 88 ? 0.921 19.459 14.262 1.00 45.03 88 LEU A C 1
ATOM 693 O O . LEU A 1 88 ? 0.057 20.049 13.614 1.00 45.03 88 LEU A O 1
ATOM 697 N N . VAL A 1 89 ? 2.203 19.452 13.915 1.00 44.06 89 VAL A N 1
ATOM 698 C CA . VAL A 1 89 ? 2.703 20.078 12.692 1.00 44.06 89 VAL A CA 1
ATOM 699 C C . VAL A 1 89 ? 3.090 18.965 11.722 1.00 44.06 89 VAL A C 1
ATOM 701 O O . VAL A 1 89 ? 3.735 17.992 12.093 1.00 44.06 89 VAL A O 1
ATOM 704 N N . GLY A 1 90 ? 2.635 19.053 10.478 1.00 41.75 90 GLY A N 1
ATOM 705 C CA . GLY A 1 90 ? 3.206 18.256 9.397 1.00 41.75 90 GLY A CA 1
ATOM 706 C C . GLY A 1 90 ? 4.374 19.018 8.788 1.00 41.75 90 GLY A C 1
ATOM 707 O O . GLY A 1 90 ? 4.212 20.210 8.520 1.00 41.75 90 GLY A O 1
ATOM 708 N N . ASP A 1 91 ? 5.517 18.359 8.576 1.00 38.81 91 ASP A N 1
ATOM 709 C CA . ASP A 1 91 ? 6.559 18.892 7.695 1.00 38.81 91 ASP A CA 1
ATOM 710 C C . ASP A 1 91 ? 6.317 18.360 6.280 1.00 38.81 91 ASP A C 1
ATOM 712 O O . ASP A 1 91 ? 6.318 17.152 6.015 1.00 38.81 91 ASP A O 1
ATOM 716 N N . THR A 1 92 ? 6.051 19.280 5.364 1.00 44.34 92 THR A N 1
ATOM 717 C CA . THR A 1 92 ? 5.889 19.004 3.942 1.00 44.34 92 THR A CA 1
ATOM 718 C C . THR A 1 92 ? 6.809 19.935 3.177 1.00 44.34 92 THR A C 1
ATOM 720 O O . THR A 1 92 ? 6.698 21.136 3.341 1.00 44.34 92 THR A O 1
ATOM 723 N N . ARG A 1 93 ? 7.757 19.410 2.380 1.00 40.88 93 ARG A N 1
ATOM 724 C CA . ARG A 1 93 ? 8.651 20.151 1.448 1.00 40.88 93 ARG A CA 1
ATOM 725 C C . ARG A 1 93 ? 9.014 21.612 1.842 1.00 40.88 93 ARG A C 1
ATOM 727 O O . ARG A 1 93 ? 9.162 22.461 0.965 1.00 40.88 93 ARG A O 1
ATOM 734 N N . GLY A 1 94 ? 9.259 21.891 3.130 1.00 37.16 94 GLY A N 1
ATOM 735 C CA . GLY A 1 94 ? 9.651 23.211 3.643 1.00 37.16 94 GLY A CA 1
ATOM 736 C C . GLY A 1 94 ? 8.545 24.097 4.249 1.00 37.16 94 GLY A C 1
ATOM 737 O O . GLY A 1 94 ? 8.851 25.233 4.618 1.00 37.16 94 GLY A O 1
ATOM 738 N N . SER A 1 95 ? 7.309 23.611 4.390 1.00 39.69 95 SER A N 1
ATOM 739 C CA . SER A 1 95 ? 6.190 24.284 5.060 1.00 39.69 95 SER A CA 1
ATOM 740 C C . SER A 1 95 ? 5.785 23.561 6.339 1.00 39.69 95 SER A C 1
ATOM 742 O O . SER A 1 95 ? 5.558 22.355 6.364 1.00 39.69 95 SER A O 1
ATOM 744 N N . ARG A 1 96 ? 5.678 24.333 7.425 1.00 47.59 96 ARG A N 1
ATOM 745 C CA . ARG A 1 96 ? 5.163 23.868 8.715 1.00 47.59 96 ARG A CA 1
ATOM 746 C C . ARG A 1 96 ? 3.687 24.153 8.788 1.00 47.59 96 ARG A C 1
ATOM 748 O O . ARG A 1 96 ? 3.293 25.319 8.813 1.00 47.59 96 ARG A O 1
ATOM 755 N N . MET A 1 97 ? 2.891 23.101 8.878 1.00 54.75 97 MET A N 1
ATOM 756 C CA . MET A 1 97 ? 1.457 23.260 8.782 1.00 54.75 97 MET A CA 1
ATOM 757 C C . MET A 1 97 ? 0.709 22.600 9.944 1.00 54.75 97 MET A C 1
ATOM 759 O O . MET A 1 97 ? 0.948 21.427 10.229 1.00 54.75 97 MET A O 1
ATOM 763 N N . PRO A 1 98 ? -0.226 23.313 10.605 1.00 57.69 98 PRO A N 1
ATOM 764 C CA . PRO A 1 98 ? -1.003 22.749 11.696 1.00 57.69 98 PRO A CA 1
ATOM 765 C C . PRO A 1 98 ? -1.989 21.703 11.166 1.00 57.69 98 PRO A C 1
ATOM 767 O O . PRO A 1 98 ? -2.821 21.975 10.294 1.00 57.69 98 PRO A O 1
ATOM 770 N N . VAL A 1 99 ? -1.919 20.512 11.741 1.00 66.75 99 VAL A N 1
ATOM 771 C CA . VAL A 1 99 ? -2.761 19.357 11.455 1.00 66.75 99 VAL A CA 1
ATOM 772 C C . VAL A 1 99 ? -3.683 19.159 12.648 1.00 66.75 99 VAL A C 1
ATOM 774 O O . VAL A 1 99 ? -3.245 18.889 13.766 1.00 66.75 99 VAL A O 1
ATOM 777 N N . THR A 1 100 ? -4.984 19.311 12.426 1.00 74.19 100 THR A N 1
ATOM 778 C CA . THR A 1 100 ? -6.000 19.129 13.468 1.00 74.19 100 THR A CA 1
ATOM 779 C C . THR A 1 100 ? -7.011 18.076 13.043 1.00 74.19 100 THR A C 1
ATOM 781 O O . THR A 1 100 ? -7.193 17.818 11.851 1.00 74.19 100 THR A O 1
ATOM 784 N N . VAL A 1 101 ? -7.705 17.498 14.027 1.00 78.62 101 VAL A N 1
ATOM 785 C CA . VAL A 1 101 ? -8.831 16.579 13.797 1.00 78.62 101 VAL A CA 1
ATOM 786 C C . VAL A 1 101 ? -9.834 17.191 12.817 1.00 78.62 101 VAL A C 1
ATOM 788 O O . VAL A 1 101 ? -10.225 16.542 11.851 1.00 78.62 101 VAL A O 1
ATOM 791 N N . ASP A 1 102 ? -10.188 18.465 13.003 1.00 78.62 102 ASP A N 1
ATOM 792 C CA . ASP A 1 102 ? -11.150 19.144 12.137 1.00 78.62 102 ASP A CA 1
ATOM 793 C C . ASP A 1 102 ? -10.659 19.293 10.700 1.00 78.62 102 ASP A C 1
ATOM 795 O O . ASP A 1 102 ? -11.448 19.087 9.782 1.00 78.62 102 ASP A O 1
ATOM 799 N N . ARG A 1 103 ? -9.370 19.595 10.472 1.00 79.94 103 ARG A N 1
ATOM 800 C CA . ARG A 1 103 ? -8.827 19.679 9.105 1.00 79.94 103 ARG A CA 1
ATOM 801 C C . ARG A 1 103 ? -8.899 18.333 8.394 1.00 79.94 103 ARG A C 1
ATOM 803 O O . ARG A 1 103 ? -9.326 18.291 7.244 1.00 79.94 103 ARG A O 1
ATOM 810 N N . ILE A 1 104 ? -8.532 17.244 9.073 1.00 80.94 104 ILE A N 1
ATOM 811 C CA . ILE A 1 104 ? -8.601 15.898 8.490 1.00 80.94 104 ILE A CA 1
ATOM 812 C C . ILE A 1 104 ? -10.048 15.507 8.190 1.00 80.94 104 ILE A C 1
ATOM 814 O O . ILE A 1 104 ? -10.333 15.039 7.093 1.00 80.94 104 ILE A O 1
ATOM 818 N N . LEU A 1 105 ? -10.978 15.747 9.117 1.00 86.56 105 LEU A N 1
ATOM 819 C CA . LEU A 1 105 ? -12.390 15.427 8.900 1.00 86.56 105 LEU A CA 1
ATOM 820 C C . LEU A 1 105 ? -13.038 16.311 7.829 1.00 86.56 105 LEU A C 1
ATOM 822 O O . LEU A 1 105 ? -13.862 15.817 7.066 1.00 86.56 105 LEU A O 1
ATOM 826 N N . ASN A 1 106 ? -12.657 17.587 7.723 1.00 83.75 106 ASN A N 1
ATOM 827 C CA . ASN A 1 106 ? -13.099 18.461 6.633 1.00 83.75 106 ASN A CA 1
ATOM 828 C C . ASN A 1 106 ? -12.602 17.940 5.284 1.00 83.75 106 ASN A C 1
ATOM 830 O O . ASN A 1 106 ? -13.380 17.855 4.337 1.00 83.75 106 ASN A O 1
ATOM 834 N N . LEU A 1 107 ? -11.327 17.551 5.208 1.00 83.19 107 LEU A N 1
ATOM 835 C CA . LEU A 1 107 ? -10.771 16.958 3.998 1.00 83.19 107 LEU A CA 1
ATOM 836 C C . LEU A 1 107 ? -11.494 15.652 3.657 1.00 83.19 107 LEU A C 1
ATOM 838 O O . LEU A 1 107 ? -11.884 15.459 2.514 1.00 83.19 107 LEU A O 1
ATOM 842 N N . GLN A 1 108 ? -11.755 14.792 4.639 1.00 88.19 108 GLN A N 1
ATOM 843 C CA . GLN A 1 108 ? -12.506 13.558 4.425 1.00 88.19 108 GLN A CA 1
ATOM 844 C C . GLN A 1 108 ? -13.950 13.809 3.968 1.00 88.19 108 GLN A C 1
ATOM 846 O O . GLN A 1 108 ? -14.434 13.114 3.079 1.00 88.19 108 GLN A O 1
ATOM 851 N N . GLN A 1 109 ? -14.638 14.807 4.528 1.00 87.00 109 GLN A N 1
ATOM 852 C CA . GLN A 1 109 ? -16.003 15.178 4.135 1.00 87.00 109 GLN A CA 1
ATOM 853 C C . GLN A 1 109 ? -16.100 15.505 2.641 1.00 87.00 109 GLN A C 1
ATOM 855 O O . GLN A 1 109 ? -17.099 15.199 1.990 1.00 87.00 109 GLN A O 1
ATOM 860 N N . VAL A 1 110 ? -15.050 16.133 2.125 1.00 81.81 110 VAL A N 1
ATOM 861 C CA . VAL A 1 110 ? -14.919 16.563 0.739 1.00 81.81 110 VAL A CA 1
ATOM 862 C C . VAL A 1 110 ? -14.439 15.427 -0.159 1.00 81.81 110 VAL A C 1
ATOM 864 O O . VAL A 1 110 ? -15.016 15.169 -1.211 1.00 81.81 110 VAL A O 1
ATOM 867 N N . MET A 1 111 ? -13.376 14.737 0.251 1.00 82.75 111 MET A N 1
ATOM 868 C CA . MET A 1 111 ? -12.767 13.672 -0.539 1.00 82.75 111 MET A CA 1
ATOM 869 C C . MET A 1 111 ? -13.679 12.447 -0.616 1.00 82.75 111 MET A C 1
ATOM 871 O O . MET A 1 111 ? -13.670 11.746 -1.626 1.00 82.75 111 MET A O 1
ATOM 875 N N . GLN A 1 112 ? -14.497 12.221 0.416 1.00 87.19 112 GLN A N 1
ATOM 876 C CA . GLN A 1 112 ? -15.424 11.096 0.536 1.00 87.19 112 GLN A CA 1
ATOM 877 C C . GLN A 1 112 ? -14.747 9.751 0.241 1.00 87.19 112 GLN A C 1
ATOM 879 O O . GLN A 1 112 ? -15.310 8.898 -0.446 1.00 87.19 112 GLN A O 1
ATOM 884 N N . CYS A 1 113 ? -13.521 9.568 0.739 1.00 88.75 113 CYS A N 1
ATOM 885 C CA . CYS A 1 113 ? -12.817 8.295 0.633 1.00 88.75 113 CYS A CA 1
ATOM 886 C C . CYS A 1 113 ? -13.594 7.201 1.379 1.00 88.75 113 CYS A C 1
ATOM 888 O O . CYS A 1 113 ? -14.216 7.471 2.409 1.00 88.75 113 CYS A O 1
ATOM 890 N N . GLU A 1 114 ? -13.540 5.954 0.911 1.00 90.19 114 GLU A N 1
ATOM 891 C CA . GLU A 1 114 ? -14.177 4.831 1.604 1.00 90.19 114 GLU A CA 1
ATOM 892 C C . GLU A 1 114 ? -13.583 4.613 3.004 1.00 90.19 114 GLU A C 1
ATOM 894 O O . GLU A 1 114 ? -14.315 4.262 3.933 1.00 90.19 114 GLU A O 1
ATOM 899 N N . PHE A 1 115 ? -12.282 4.874 3.167 1.00 93.19 115 PHE A N 1
ATOM 900 C CA . PHE A 1 115 ? -11.578 4.800 4.444 1.00 93.19 115 PHE A CA 1
ATOM 901 C C . PHE A 1 115 ? -10.728 6.043 4.721 1.00 93.19 115 PHE A C 1
ATOM 903 O O . PHE A 1 115 ? -10.237 6.690 3.796 1.00 93.19 115 PHE A O 1
ATOM 910 N N . TYR A 1 116 ? -10.493 6.342 5.997 1.00 93.25 116 TYR A N 1
ATOM 911 C CA . TYR A 1 116 ? -9.569 7.394 6.422 1.00 93.25 116 TYR A CA 1
ATOM 912 C C . TYR A 1 116 ? -8.922 7.072 7.771 1.00 93.25 116 TYR A C 1
ATOM 914 O O . TYR A 1 116 ? -9.542 6.478 8.653 1.00 93.25 116 TYR A O 1
ATOM 922 N N . GLU A 1 117 ? -7.656 7.442 7.923 1.00 92.50 117 GLU A N 1
ATOM 923 C CA . GLU A 1 117 ? -6.851 7.109 9.101 1.00 92.50 117 GLU A CA 1
ATOM 924 C C . GLU A 1 117 ? -7.110 8.050 10.275 1.00 92.50 117 GLU A C 1
ATOM 926 O O . GLU A 1 117 ? -7.279 9.257 10.092 1.00 92.50 117 GLU A O 1
ATOM 931 N N . THR A 1 118 ? -7.066 7.523 11.502 1.00 91.81 118 THR A N 1
ATOM 932 C CA . THR A 1 118 ? -6.950 8.389 12.679 1.00 91.81 118 THR A CA 1
ATOM 933 C C . THR A 1 118 ? -5.576 9.040 12.726 1.00 91.81 118 THR A C 1
ATOM 935 O O . THR A 1 118 ? -4.567 8.406 12.402 1.00 91.81 118 THR A O 1
ATOM 938 N N . LEU A 1 119 ? -5.530 10.285 13.202 1.00 85.88 119 LEU A N 1
ATOM 939 C CA . LEU A 1 119 ? -4.274 10.973 13.486 1.00 85.88 119 LEU A CA 1
ATOM 940 C C . LEU A 1 119 ? -3.413 10.172 14.465 1.00 85.88 119 LEU A C 1
ATOM 942 O O . LEU A 1 119 ? -3.912 9.624 15.448 1.00 85.88 119 LEU A O 1
ATOM 946 N N . TYR A 1 120 ? -2.115 10.135 14.190 1.00 81.81 120 TYR A N 1
ATOM 947 C CA . TYR A 1 120 ? -1.127 9.443 15.002 1.00 81.81 120 TYR A CA 1
ATOM 948 C C . TYR A 1 120 ? 0.169 10.240 15.054 1.00 81.81 120 TYR A C 1
ATOM 950 O O . TYR A 1 120 ? 0.452 11.061 14.182 1.00 81.81 120 TYR A O 1
ATOM 958 N N . GLU A 1 121 ? 0.964 9.973 16.081 1.00 75.69 121 GLU A N 1
ATOM 959 C CA . GLU A 1 121 ? 2.282 10.566 16.242 1.00 75.69 121 GLU A CA 1
ATOM 960 C C . GLU A 1 121 ? 3.365 9.535 15.947 1.00 75.69 121 GLU A C 1
ATOM 962 O O . GLU A 1 121 ? 3.567 8.591 16.707 1.00 75.69 121 GLU A O 1
ATOM 967 N N . ALA A 1 122 ? 4.099 9.731 14.858 1.00 62.88 122 ALA A N 1
ATOM 968 C CA . ALA A 1 122 ? 5.285 8.943 14.556 1.00 62.88 122 ALA A CA 1
ATOM 969 C C . ALA A 1 122 ? 6.536 9.738 14.947 1.00 62.88 122 ALA A C 1
ATOM 971 O O . ALA A 1 122 ? 7.328 10.106 14.086 1.00 62.88 122 ALA A O 1
ATOM 972 N N . ASN A 1 123 ? 6.701 10.042 16.239 1.00 55.75 123 ASN A N 1
ATOM 973 C CA . ASN A 1 123 ? 7.884 10.769 16.694 1.00 55.75 123 ASN A CA 1
ATOM 974 C C . ASN A 1 123 ? 9.157 9.955 16.447 1.00 55.75 123 ASN A C 1
ATOM 976 O O . ASN A 1 123 ? 9.342 8.875 17.013 1.00 55.75 123 ASN A O 1
ATOM 980 N N . SER A 1 124 ? 10.083 10.552 15.700 1.00 44.25 124 SER A N 1
ATOM 981 C CA . SER A 1 124 ? 11.501 10.211 15.685 1.00 44.25 124 SER A CA 1
ATOM 982 C C . SER A 1 124 ? 12.160 10.692 16.981 1.00 44.25 124 SER A C 1
ATOM 984 O O . SER A 1 124 ? 13.004 11.589 16.985 1.00 44.25 124 SER A O 1
ATOM 986 N N . ASN A 1 125 ? 11.787 10.108 18.118 1.00 34.66 125 ASN A N 1
ATOM 987 C CA . ASN A 1 125 ? 12.641 10.197 19.296 1.00 34.66 125 ASN A CA 1
ATOM 988 C C . ASN A 1 125 ? 13.868 9.334 19.021 1.00 34.66 125 ASN A C 1
ATOM 990 O O . ASN A 1 125 ? 13.864 8.162 19.373 1.00 34.66 125 ASN A O 1
ATOM 994 N N . LEU A 1 126 ? 14.845 9.916 18.318 1.00 37.00 126 LEU A N 1
ATOM 995 C CA . LEU A 1 126 ? 16.276 9.619 18.272 1.00 37.00 126 LEU A CA 1
ATOM 996 C C . LEU A 1 126 ? 16.823 10.137 16.934 1.00 37.00 126 LEU A C 1
ATOM 998 O O . LEU A 1 126 ? 16.892 9.421 15.936 1.00 37.00 126 LEU A O 1
ATOM 1002 N N . VAL A 1 127 ? 17.377 11.349 16.963 1.00 31.75 127 VAL A N 1
ATOM 1003 C CA . VAL A 1 127 ? 18.633 11.607 16.248 1.00 31.75 127 VAL A CA 1
ATOM 1004 C C . VAL A 1 127 ? 19.686 10.695 16.893 1.00 31.75 127 VAL A C 1
ATOM 1006 O O . VAL A 1 127 ? 20.534 11.128 17.668 1.00 31.75 127 VAL A O 1
ATOM 1009 N N . ALA A 1 128 ? 19.593 9.385 16.660 1.00 28.14 128 ALA A N 1
ATOM 1010 C CA . ALA A 1 128 ? 20.720 8.506 16.871 1.00 28.14 128 ALA A CA 1
ATOM 1011 C C . ALA A 1 128 ? 21.714 8.909 15.786 1.00 28.14 128 ALA A C 1
ATOM 1013 O O . ALA A 1 128 ? 21.455 8.717 14.596 1.00 28.14 128 ALA A O 1
ATOM 1014 N N . GLN A 1 129 ? 22.811 9.544 16.200 1.00 31.56 129 GLN A N 1
ATOM 1015 C CA . GLN A 1 129 ? 23.985 9.749 15.365 1.00 31.56 129 GLN A CA 1
ATOM 1016 C C . GLN A 1 129 ? 24.308 8.409 14.697 1.00 31.56 129 GLN A C 1
ATOM 1018 O O . GLN A 1 129 ? 24.818 7.495 15.342 1.00 31.56 129 GLN A O 1
ATOM 1023 N N . SER A 1 130 ? 23.929 8.247 13.429 1.00 28.89 130 SER A N 1
ATOM 1024 C CA . SER A 1 130 ? 24.255 7.028 12.701 1.00 28.89 130 SER A CA 1
ATOM 1025 C C . SER A 1 130 ? 25.772 6.983 12.530 1.00 28.89 130 SER A C 1
ATOM 1027 O O . SER A 1 130 ? 26.345 7.969 12.054 1.00 28.89 130 SER A O 1
ATOM 1029 N N . PRO A 1 131 ? 26.450 5.870 12.865 1.00 26.66 131 PRO A N 1
ATOM 1030 C CA . PRO A 1 131 ? 27.780 5.642 12.333 1.00 26.66 131 PRO A CA 1
ATOM 1031 C C . PRO A 1 131 ? 27.645 5.600 10.808 1.00 26.66 131 PRO A C 1
ATOM 1033 O O . PRO A 1 131 ? 26.754 4.936 10.277 1.00 26.66 131 PRO A O 1
ATOM 1036 N N . MET A 1 132 ? 28.487 6.363 10.108 1.00 25.86 132 MET A N 1
ATOM 1037 C CA . MET A 1 132 ? 28.524 6.381 8.648 1.00 25.86 132 MET A CA 1
ATOM 1038 C C . MET A 1 132 ? 28.726 4.959 8.116 1.00 25.86 132 MET A C 1
ATOM 1040 O O . MET A 1 132 ? 29.841 4.442 8.104 1.00 25.86 132 MET A O 1
ATOM 1044 N N . ILE A 1 133 ? 27.648 4.333 7.649 1.00 31.67 133 ILE A N 1
ATOM 1045 C CA . ILE A 1 133 ? 27.747 3.218 6.714 1.00 31.67 133 ILE A CA 1
ATOM 1046 C C . ILE A 1 133 ? 28.103 3.861 5.369 1.00 31.67 133 ILE A C 1
ATOM 1048 O O . ILE A 1 133 ? 27.392 4.777 4.945 1.00 31.67 133 ILE A O 1
ATOM 1052 N N . PRO A 1 134 ? 29.191 3.454 4.696 1.00 31.11 134 PRO A N 1
ATOM 1053 C CA . PRO A 1 134 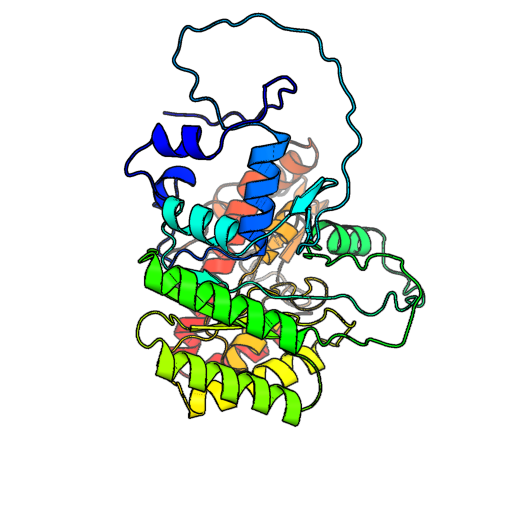? 29.552 4.021 3.405 1.00 31.11 134 PRO A CA 1
ATOM 1054 C C . PRO A 1 134 ? 28.537 3.547 2.359 1.00 31.11 134 PRO A C 1
ATOM 1056 O O . PRO A 1 134 ? 28.701 2.503 1.736 1.00 31.11 134 PRO A O 1
ATOM 1059 N N . SER A 1 135 ? 27.443 4.290 2.197 1.00 34.50 135 SER A N 1
ATOM 1060 C CA . SER A 1 135 ? 26.442 4.033 1.168 1.00 34.50 135 SER A CA 1
ATOM 1061 C C . SER A 1 135 ? 26.747 4.875 -0.063 1.00 34.50 135 SER A C 1
ATOM 1063 O O . SER A 1 135 ? 26.860 6.099 0.032 1.00 34.50 135 SER A O 1
ATOM 1065 N N . ASP A 1 136 ? 26.837 4.218 -1.218 1.00 36.69 136 ASP A N 1
ATOM 1066 C CA . ASP A 1 136 ? 26.850 4.842 -2.540 1.00 36.69 136 ASP A CA 1
ATOM 1067 C C . ASP A 1 136 ? 25.787 5.963 -2.597 1.00 36.69 136 ASP A C 1
ATOM 1069 O O . ASP A 1 136 ? 24.636 5.753 -2.200 1.00 36.69 136 ASP A O 1
ATOM 1073 N N . GLY A 1 137 ? 26.154 7.167 -3.053 1.00 31.52 137 GLY A N 1
ATOM 1074 C CA . GLY A 1 137 ? 25.372 8.411 -2.883 1.00 31.52 137 GLY A CA 1
ATOM 1075 C C . GLY A 1 137 ? 23.957 8.410 -3.492 1.00 31.52 137 GLY A C 1
ATOM 1076 O O . GLY A 1 137 ? 23.201 9.368 -3.336 1.00 31.52 137 GLY A O 1
ATOM 1077 N N . ARG A 1 138 ? 23.577 7.327 -4.175 1.00 39.59 138 ARG A N 1
ATOM 1078 C CA . ARG A 1 138 ? 22.234 7.055 -4.701 1.00 39.59 138 ARG A CA 1
ATOM 1079 C C . ARG A 1 138 ? 21.261 6.532 -3.634 1.00 39.59 138 ARG A C 1
ATOM 1081 O O . ARG A 1 138 ? 20.081 6.853 -3.714 1.00 39.59 138 ARG A O 1
ATOM 1088 N N . HIS A 1 139 ? 21.739 5.803 -2.621 1.00 35.75 139 HIS A N 1
ATOM 1089 C CA . HIS A 1 139 ? 20.898 5.247 -1.548 1.00 35.75 139 HIS A CA 1
ATOM 1090 C C . HIS A 1 139 ? 20.466 6.319 -0.529 1.00 35.75 139 HIS A C 1
ATOM 1092 O O . HIS A 1 139 ? 19.348 6.290 -0.030 1.00 35.75 139 HIS A O 1
ATOM 1098 N N . ALA A 1 140 ? 21.309 7.325 -0.279 1.00 31.78 140 ALA A N 1
ATOM 1099 C CA . ALA A 1 140 ? 20.948 8.472 0.560 1.00 31.78 140 ALA A CA 1
ATOM 1100 C C . ALA A 1 140 ? 19.829 9.323 -0.074 1.00 31.78 140 ALA A C 1
ATOM 1102 O O . ALA A 1 140 ? 18.874 9.693 0.598 1.00 31.78 140 ALA A O 1
ATOM 1103 N N . ARG A 1 141 ? 19.888 9.545 -1.399 1.00 33.53 141 ARG A N 1
ATOM 1104 C CA . ARG A 1 141 ? 18.819 10.232 -2.150 1.00 33.53 141 ARG A CA 1
ATOM 1105 C C . ARG A 1 141 ? 17.515 9.436 -2.189 1.00 33.53 141 ARG A C 1
ATOM 1107 O O . ARG A 1 141 ? 16.451 10.040 -2.154 1.00 33.53 141 ARG A O 1
ATOM 1114 N N . PHE A 1 142 ? 17.611 8.105 -2.258 1.00 37.69 142 PHE A N 1
ATOM 1115 C CA . PHE A 1 142 ? 16.467 7.204 -2.118 1.00 37.69 142 PHE A CA 1
ATOM 1116 C C . PHE A 1 142 ? 15.798 7.434 -0.761 1.00 37.69 142 PHE A C 1
ATOM 1118 O O . PHE A 1 142 ? 14.624 7.738 -0.715 1.00 37.69 142 PHE A O 1
ATOM 1125 N N . VAL A 1 143 ? 16.540 7.423 0.342 1.00 35.75 143 VAL A N 1
ATOM 1126 C CA . VAL A 1 143 ? 15.974 7.600 1.686 1.00 35.75 143 VAL A CA 1
ATOM 1127 C C . VAL A 1 143 ? 15.337 8.983 1.920 1.00 35.75 143 VAL A C 1
ATOM 1129 O O . VAL A 1 143 ? 14.231 9.044 2.459 1.00 35.75 143 VAL A O 1
ATOM 1132 N N . ASP A 1 144 ? 15.986 10.069 1.491 1.00 35.12 144 ASP A N 1
ATOM 1133 C CA . ASP A 1 144 ? 15.497 11.445 1.708 1.00 35.12 144 ASP A CA 1
ATOM 1134 C C . ASP A 1 144 ? 14.258 11.790 0.867 1.00 35.12 144 ASP A C 1
ATOM 1136 O O . ASP A 1 144 ? 13.381 12.522 1.318 1.00 35.12 144 ASP A O 1
ATOM 1140 N N . ALA A 1 145 ? 14.132 11.240 -0.348 1.00 34.72 145 ALA A N 1
ATOM 1141 C CA . ALA A 1 145 ? 12.951 11.462 -1.191 1.00 34.72 145 ALA A CA 1
ATOM 1142 C C . ALA A 1 145 ? 11.672 10.843 -0.596 1.00 34.72 145 ALA A C 1
ATOM 1144 O O . ALA A 1 145 ? 10.555 11.184 -0.993 1.00 34.72 145 ALA A O 1
ATOM 1145 N N . ILE A 1 146 ? 11.832 9.908 0.344 1.00 36.38 146 ILE A N 1
ATOM 1146 C CA . ILE A 1 146 ? 10.764 9.032 0.798 1.00 36.38 146 ILE A CA 1
ATOM 1147 C C . ILE A 1 146 ? 10.297 9.387 2.235 1.00 36.38 146 ILE A C 1
ATOM 1149 O O . ILE A 1 146 ? 9.192 9.001 2.629 1.00 36.38 146 ILE A O 1
ATOM 1153 N N . SER A 1 147 ? 11.039 10.187 3.008 1.00 34.97 147 SER A N 1
ATOM 1154 C CA . SER A 1 147 ? 10.629 10.640 4.348 1.00 34.97 147 SER A CA 1
ATOM 1155 C C . SER A 1 147 ? 9.674 11.843 4.301 1.00 34.97 147 SER A C 1
ATOM 1157 O O . SER A 1 147 ? 10.096 12.980 4.134 1.00 34.97 147 SER A O 1
ATOM 1159 N N . THR A 1 148 ? 8.378 11.593 4.479 1.00 38.22 148 THR A N 1
ATOM 1160 C CA . THR A 1 148 ? 7.401 12.587 4.962 1.00 38.22 148 THR A CA 1
ATOM 1161 C C . THR A 1 148 ? 6.872 12.065 6.292 1.00 38.22 148 THR A C 1
ATOM 1163 O O . THR A 1 148 ? 6.126 11.077 6.3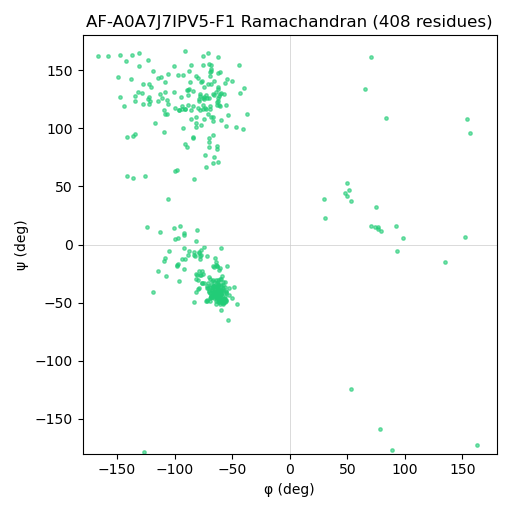18 1.00 38.22 148 THR A O 1
ATOM 1166 N N . THR A 1 149 ? 7.328 12.662 7.390 1.00 38.03 149 THR A N 1
ATOM 1167 C CA . THR A 1 149 ? 6.849 12.406 8.754 1.00 38.03 149 THR A CA 1
ATOM 1168 C C . THR A 1 149 ? 6.118 13.645 9.264 1.00 38.03 149 THR A C 1
ATOM 1170 O O . THR A 1 149 ? 6.451 14.771 8.906 1.00 38.03 149 THR A O 1
ATOM 1173 N N . ALA A 1 150 ? 5.058 13.434 10.045 1.00 32.62 150 ALA A N 1
ATOM 1174 C CA . ALA A 1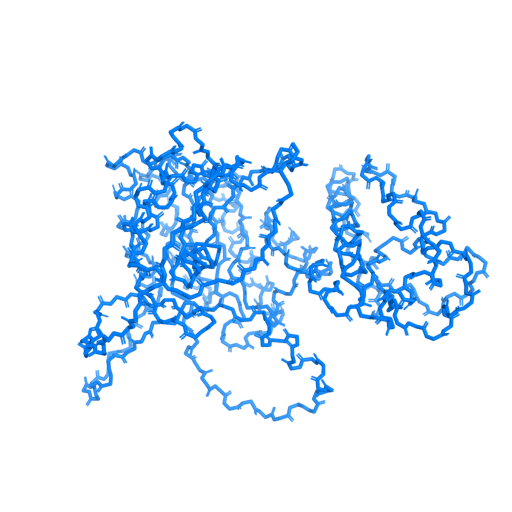 150 ? 4.466 14.508 10.830 1.00 32.62 150 ALA A CA 1
ATOM 1175 C C . ALA A 1 150 ? 5.311 14.657 12.096 1.00 32.62 150 ALA A C 1
ATOM 1177 O O . ALA A 1 150 ? 5.299 13.756 12.937 1.00 32.62 150 ALA A O 1
ATOM 1178 N N . ASP A 1 151 ? 6.049 15.756 12.199 1.00 33.84 151 ASP A N 1
ATOM 1179 C CA . ASP A 1 151 ? 6.926 16.031 13.329 1.00 33.84 151 ASP A CA 1
ATOM 1180 C C . ASP A 1 151 ? 6.176 16.923 14.328 1.00 33.84 151 ASP A C 1
ATOM 1182 O O . ASP A 1 151 ? 5.817 18.066 14.037 1.00 33.84 151 ASP A O 1
ATOM 1186 N N . ALA A 1 152 ? 5.922 16.416 15.535 1.00 34.91 152 ALA A N 1
ATOM 1187 C CA . ALA A 1 152 ? 5.434 17.261 16.617 1.00 34.91 152 ALA A CA 1
ATOM 1188 C C . ALA A 1 152 ? 6.605 18.103 17.150 1.00 34.91 152 ALA A C 1
ATOM 1190 O O . ALA A 1 152 ? 7.573 17.554 17.675 1.00 34.91 152 ALA A O 1
ATOM 1191 N N . GLU A 1 153 ? 6.541 19.432 17.034 1.00 34.66 153 GLU A N 1
ATOM 1192 C CA . GLU A 1 153 ? 7.509 20.290 17.722 1.00 34.66 153 GLU A CA 1
ATOM 1193 C C . GLU A 1 153 ? 7.197 20.385 19.217 1.00 34.66 153 GLU A C 1
ATOM 1195 O O . GLU A 1 153 ? 6.108 20.804 19.616 1.00 34.66 153 GLU A O 1
ATOM 1200 N N . ASP A 1 154 ? 8.201 20.075 20.037 1.00 32.53 154 ASP A N 1
ATOM 1201 C CA . ASP A 1 154 ? 8.277 20.539 21.417 1.00 32.53 154 ASP A CA 1
ATOM 1202 C C . ASP A 1 154 ? 8.620 22.034 21.424 1.00 32.53 154 ASP A C 1
ATOM 1204 O O . ASP A 1 154 ? 9.616 22.478 20.842 1.00 32.53 154 ASP A O 1
ATOM 1208 N N . SER A 1 155 ? 7.828 22.822 22.152 1.00 29.00 155 SER A N 1
ATOM 1209 C CA . SER A 1 155 ? 8.281 24.120 22.643 1.00 29.00 155 SER A CA 1
ATOM 1210 C C . SER A 1 155 ? 9.570 23.900 23.434 1.00 29.00 155 SER A C 1
ATOM 1212 O O . SER A 1 155 ? 9.556 23.167 24.425 1.00 29.00 155 SER A O 1
ATOM 1214 N N . GLN A 1 156 ? 10.673 24.525 23.014 1.00 27.72 156 GLN A N 1
ATOM 1215 C CA . GLN A 1 156 ? 11.905 24.607 23.800 1.00 27.72 156 GLN A CA 1
ATOM 1216 C C . GLN A 1 156 ? 11.678 25.460 25.056 1.00 27.72 156 GLN A C 1
ATOM 1218 O O . GLN A 1 156 ? 12.208 26.556 25.180 1.00 27.72 156 GLN A O 1
ATOM 1223 N N . ASP A 1 157 ? 10.907 24.937 26.000 1.00 25.75 157 ASP A N 1
ATOM 1224 C CA . ASP A 1 157 ? 10.965 25.335 27.393 1.00 25.75 157 ASP A CA 1
ATOM 1225 C C . ASP A 1 157 ? 11.592 24.166 28.140 1.00 25.75 157 ASP A C 1
ATOM 1227 O O . ASP A 1 157 ? 10.961 23.162 28.470 1.00 25.75 157 ASP A O 1
ATOM 1231 N N . SER A 1 158 ? 12.898 24.284 28.363 1.00 30.56 158 SER A N 1
ATOM 1232 C CA . SER A 1 158 ? 13.682 23.391 29.204 1.00 30.56 158 SER A CA 1
ATOM 1233 C C . SER A 1 158 ? 13.234 23.526 30.662 1.00 30.56 158 SER A C 1
ATOM 1235 O O . SER A 1 158 ? 13.915 24.150 31.473 1.00 30.56 158 SER A O 1
ATOM 1237 N N . VAL A 1 159 ? 12.076 22.959 31.003 1.00 28.38 159 VAL A N 1
ATOM 1238 C CA . VAL A 1 159 ? 11.591 22.832 32.378 1.00 28.38 159 VAL A CA 1
ATOM 1239 C C . VAL A 1 159 ? 10.907 21.474 32.550 1.00 28.38 159 VAL A C 1
ATOM 1241 O O . VAL A 1 159 ? 9.710 21.320 32.350 1.00 28.38 159 VAL A O 1
ATOM 1244 N N . GLY A 1 160 ? 11.697 20.490 32.989 1.00 27.11 160 GLY A N 1
ATOM 1245 C CA . GLY A 1 160 ? 11.213 19.312 33.712 1.00 27.11 160 GLY A CA 1
ATOM 1246 C C . GLY A 1 160 ? 10.688 18.149 32.867 1.00 27.11 160 GLY A C 1
ATOM 1247 O O . GLY A 1 160 ? 9.595 18.215 32.337 1.00 27.11 160 GLY A O 1
ATOM 1248 N N . ASN A 1 161 ? 11.453 17.052 32.834 1.00 28.56 161 ASN A N 1
ATOM 1249 C CA . ASN A 1 161 ? 11.063 15.632 32.976 1.00 28.56 161 ASN A CA 1
ATOM 1250 C C . ASN A 1 161 ? 9.674 15.105 32.518 1.00 28.56 161 ASN A C 1
ATOM 1252 O O . ASN A 1 161 ? 9.248 14.047 32.984 1.00 28.56 161 ASN A O 1
ATOM 1256 N N . TYR A 1 162 ? 8.971 15.755 31.597 1.00 32.12 162 TYR A N 1
ATOM 1257 C CA . TYR A 1 162 ? 7.732 15.256 31.015 1.00 32.12 162 TYR A CA 1
ATOM 1258 C C . TYR A 1 162 ? 8.046 14.448 29.759 1.00 32.12 162 TYR A C 1
ATOM 1260 O O . TYR A 1 162 ? 8.044 14.938 28.634 1.00 32.12 162 TYR A O 1
ATOM 1268 N N . ARG A 1 163 ? 8.317 13.160 29.960 1.00 39.50 163 ARG A N 1
ATOM 1269 C CA . ARG A 1 163 ? 8.357 12.168 28.885 1.00 39.50 163 ARG A CA 1
ATOM 1270 C C . ARG A 1 163 ? 6.913 11.879 28.455 1.00 39.50 163 ARG A C 1
ATOM 1272 O O . ARG A 1 163 ? 6.324 10.898 28.897 1.00 39.50 163 ARG A O 1
ATOM 1279 N N . TYR A 1 164 ? 6.308 12.783 27.684 1.00 50.34 164 TYR A N 1
ATOM 1280 C CA . TYR A 1 164 ? 4.961 12.586 27.146 1.00 50.34 164 TYR A CA 1
ATOM 1281 C C . TYR A 1 164 ? 4.947 11.389 26.178 1.00 50.34 164 TYR A C 1
ATOM 1283 O O . TYR A 1 164 ? 5.808 11.263 25.309 1.00 50.34 164 TYR A O 1
ATOM 1291 N N . ASP A 1 165 ? 3.981 10.491 26.369 1.00 71.00 165 ASP A N 1
ATOM 1292 C CA . ASP A 1 165 ? 3.863 9.204 25.678 1.00 71.00 165 ASP A CA 1
ATOM 1293 C C . ASP A 1 165 ? 3.116 9.347 24.334 1.00 71.00 165 ASP A C 1
ATOM 1295 O O . ASP A 1 165 ? 1.930 9.685 24.311 1.00 71.00 165 ASP A O 1
ATOM 1299 N N . ALA A 1 166 ? 3.802 9.087 23.213 1.00 72.94 166 ALA A N 1
ATOM 1300 C CA . ALA A 1 166 ? 3.239 9.174 21.855 1.00 72.94 166 ALA A CA 1
ATOM 1301 C C . ALA A 1 166 ? 2.058 8.211 21.630 1.00 72.94 166 ALA A C 1
ATOM 1303 O O . ALA A 1 166 ? 1.117 8.513 20.889 1.00 72.94 166 ALA A O 1
ATOM 1304 N N . GLU A 1 167 ? 2.069 7.073 22.332 1.00 76.94 167 GLU A N 1
ATOM 1305 C CA . GLU A 1 167 ? 0.975 6.101 22.367 1.00 76.94 167 GLU A CA 1
ATOM 1306 C C . GLU A 1 167 ? -0.289 6.757 22.950 1.00 76.94 167 GLU A C 1
ATOM 1308 O O . GLU A 1 167 ? -1.360 6.717 22.343 1.00 76.94 167 GLU A O 1
ATOM 1313 N N . SER A 1 168 ? -0.153 7.456 24.080 1.00 80.94 168 SER A N 1
ATOM 1314 C CA . SER A 1 168 ? -1.250 8.181 24.728 1.00 80.94 168 SER A CA 1
ATOM 1315 C C . SER A 1 168 ? -1.812 9.324 23.871 1.00 80.94 168 SER A C 1
ATOM 1317 O O . SER A 1 168 ? -3.030 9.495 23.825 1.00 80.94 168 SER A O 1
ATOM 1319 N N . ARG A 1 169 ? -0.970 10.092 23.162 1.00 79.62 169 ARG A N 1
ATOM 1320 C CA . ARG A 1 169 ? -1.442 11.167 22.262 1.00 79.62 169 ARG A CA 1
ATOM 1321 C C . ARG A 1 169 ? -2.167 10.625 21.036 1.00 79.62 169 ARG A C 1
ATOM 1323 O O . ARG A 1 169 ? -3.245 11.116 20.709 1.00 79.62 169 ARG A O 1
ATOM 1330 N N . THR A 1 170 ? -1.624 9.577 20.419 1.00 83.00 170 THR A N 1
ATOM 1331 C CA . THR A 1 170 ? -2.265 8.888 19.289 1.00 83.00 170 THR A CA 1
ATOM 1332 C C . THR A 1 170 ? -3.669 8.407 19.664 1.00 83.00 170 THR A C 1
ATOM 1334 O O . THR A 1 170 ? -4.620 8.661 18.927 1.00 83.00 170 THR A O 1
ATOM 1337 N N . ARG A 1 171 ? -3.836 7.807 20.852 1.00 88.44 171 ARG A N 1
ATOM 1338 C CA . ARG A 1 171 ? -5.158 7.390 21.354 1.00 88.44 171 ARG A CA 1
ATOM 1339 C C . ARG A 1 171 ? -6.107 8.565 21.573 1.00 88.44 171 ARG A C 1
ATOM 1341 O O . ARG A 1 171 ? -7.227 8.531 21.077 1.00 88.44 171 ARG A O 1
ATOM 1348 N N . GLN A 1 172 ? -5.651 9.623 22.244 1.00 85.31 172 GLN A N 1
ATOM 1349 C CA . GLN A 1 172 ? -6.477 10.808 22.504 1.00 85.31 172 GLN A CA 1
ATOM 1350 C C . GLN A 1 172 ? -6.956 11.484 21.213 1.00 85.31 172 GLN A C 1
ATOM 1352 O O . GLN A 1 172 ? -8.100 11.931 21.129 1.00 85.31 172 GLN A O 1
ATOM 1357 N N . TRP A 1 173 ? -6.103 11.581 20.189 1.00 86.88 173 TRP A N 1
ATOM 1358 C CA . TRP A 1 173 ? -6.515 12.138 18.900 1.00 86.88 173 TRP A CA 1
ATOM 1359 C C . TRP A 1 173 ? -7.472 11.223 18.154 1.00 86.88 173 TRP A C 1
ATOM 1361 O O . TRP A 1 173 ? -8.446 11.722 17.593 1.00 86.88 173 TRP A O 1
ATOM 1371 N N . ALA A 1 174 ? -7.233 9.912 18.177 1.00 91.31 174 ALA A N 1
ATOM 1372 C CA . ALA A 1 174 ? -8.148 8.940 17.602 1.00 91.31 174 ALA A CA 1
ATOM 1373 C C . ALA A 1 174 ? -9.536 9.023 18.254 1.00 91.31 174 ALA A C 1
ATOM 1375 O O . ALA A 1 174 ? -10.519 9.163 17.536 1.00 91.31 174 ALA A O 1
ATOM 1376 N N . GLU A 1 175 ? -9.629 9.043 19.585 1.00 93.50 175 GLU A N 1
ATOM 1377 C CA . GLU A 1 175 ? -10.897 9.175 20.321 1.00 93.50 175 GLU A CA 1
ATOM 1378 C C . GLU A 1 175 ? -11.639 10.466 19.957 1.00 93.50 175 GLU A C 1
ATOM 1380 O O . GLU A 1 175 ? -12.795 10.424 19.537 1.00 93.50 175 GLU A O 1
ATOM 1385 N N . ARG A 1 176 ? -10.946 11.613 19.983 1.00 90.44 176 ARG A N 1
ATOM 1386 C CA . ARG A 1 176 ? -11.527 12.899 19.560 1.00 90.44 176 ARG A CA 1
ATOM 1387 C C . ARG A 1 176 ? -12.024 12.868 18.117 1.00 90.44 176 ARG A C 1
ATOM 1389 O O . ARG A 1 176 ? -13.049 13.468 17.799 1.00 90.44 176 ARG A O 1
ATOM 1396 N N . MET A 1 177 ? -11.281 12.209 17.234 1.00 93.19 177 MET A N 1
ATOM 1397 C CA . MET A 1 177 ? -11.626 12.088 15.823 1.00 93.19 177 MET A CA 1
ATOM 1398 C C . MET A 1 177 ? -12.815 11.157 15.601 1.00 93.19 177 MET A C 1
ATOM 1400 O O . MET A 1 177 ? -13.650 11.451 14.750 1.00 93.19 177 MET A O 1
ATOM 1404 N N . LEU A 1 178 ? -12.935 10.087 16.384 1.00 96.88 178 LEU A N 1
ATOM 1405 C CA . LEU A 1 178 ? -14.076 9.179 16.364 1.00 96.88 178 LEU A CA 1
ATOM 1406 C C . LEU A 1 178 ? -15.360 9.868 16.858 1.00 96.88 178 LEU A C 1
ATOM 1408 O O . LEU A 1 178 ? -16.401 9.760 16.204 1.00 96.88 178 LEU A O 1
ATOM 1412 N N . ASP A 1 179 ? -15.288 10.624 17.957 1.00 95.50 179 ASP A N 1
ATOM 1413 C CA . ASP A 1 179 ? -16.407 11.424 18.479 1.00 95.50 179 ASP A CA 1
ATOM 1414 C C . ASP A 1 179 ? -16.865 12.487 17.473 1.00 95.50 179 ASP A C 1
ATOM 1416 O O . ASP A 1 179 ? -18.058 12.623 17.167 1.00 95.50 179 ASP A O 1
ATOM 1420 N N . ALA A 1 180 ? -15.910 13.229 16.905 1.00 92.62 180 ALA A N 1
ATOM 1421 C CA . ALA A 1 180 ? -16.183 14.244 15.896 1.00 92.62 180 ALA A CA 1
ATOM 1422 C C . ALA A 1 180 ? -16.743 13.627 14.602 1.00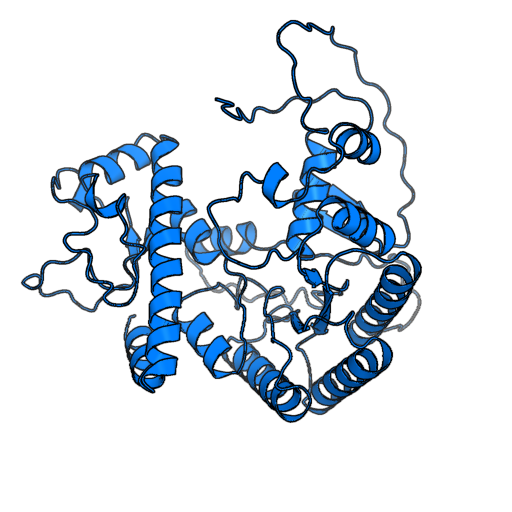 92.62 180 ALA A C 1
ATOM 1424 O O . ALA A 1 180 ? -17.708 14.146 14.045 1.00 92.62 180 ALA A O 1
ATOM 1425 N N . ALA A 1 181 ? -16.206 12.494 14.142 1.00 95.56 181 ALA A N 1
ATOM 1426 C CA . ALA A 1 181 ? -16.708 11.796 12.961 1.00 95.56 181 ALA A CA 1
ATOM 1427 C C . ALA A 1 181 ? -18.153 11.314 13.144 1.00 95.56 181 ALA A C 1
ATOM 1429 O O . ALA A 1 181 ? -18.985 11.514 12.258 1.00 95.56 181 ALA A O 1
ATOM 1430 N N . ARG A 1 182 ? -18.466 10.729 14.309 1.00 95.50 182 ARG A N 1
ATOM 1431 C CA . ARG A 1 182 ? -19.811 10.252 14.652 1.00 95.50 182 ARG A CA 1
ATOM 1432 C C . ARG A 1 182 ? -20.808 11.406 14.736 1.00 95.50 182 ARG A C 1
ATOM 1434 O O . ARG A 1 182 ? -21.860 11.352 14.107 1.00 95.50 182 ARG A O 1
ATOM 1441 N N . SER A 1 183 ? -20.475 12.455 15.488 1.00 94.69 183 SER A N 1
ATOM 1442 C CA . SER A 1 183 ? -21.357 13.617 15.683 1.00 94.69 183 SER A CA 1
ATOM 1443 C C . SER A 1 183 ? -21.631 14.376 14.384 1.00 94.69 183 SER A C 1
ATOM 1445 O O . SER A 1 183 ? -22.754 14.822 14.157 1.00 94.69 183 SER A O 1
ATOM 1447 N N . ARG A 1 184 ? -20.630 14.481 13.504 1.00 91.88 184 ARG A N 1
ATOM 1448 C CA . ARG A 1 184 ? -20.737 15.165 12.209 1.00 91.88 184 ARG A CA 1
ATOM 1449 C C . ARG A 1 184 ? -21.248 14.267 11.079 1.00 91.88 184 ARG A C 1
ATOM 1451 O O . ARG A 1 184 ? -21.465 14.771 9.983 1.00 91.88 184 ARG A O 1
ATOM 1458 N N . SER A 1 185 ? -21.441 12.967 11.329 1.00 92.81 185 SER A N 1
ATOM 1459 C CA . SER A 1 185 ? -21.808 11.970 10.309 1.00 92.81 185 SER A CA 1
ATOM 1460 C C . SER A 1 185 ? -20.883 12.007 9.083 1.00 92.81 185 SER A C 1
ATOM 1462 O O . SER A 1 185 ? -21.341 12.034 7.941 1.00 92.81 185 SER A O 1
ATOM 1464 N N . VAL A 1 186 ? -19.569 12.049 9.331 1.00 92.50 186 VAL A N 1
ATOM 1465 C CA . VAL A 1 186 ? -18.548 12.111 8.273 1.00 92.50 186 VAL A CA 1
ATOM 1466 C C . VAL A 1 186 ? -18.621 10.840 7.410 1.00 92.50 186 VAL A C 1
ATOM 1468 O O . VAL A 1 186 ? -18.712 9.744 7.966 1.00 92.50 186 VAL A O 1
ATOM 1471 N N . PRO A 1 187 ? -18.600 10.949 6.067 1.00 91.25 187 PRO A N 1
ATOM 1472 C CA . PRO A 1 187 ? -18.666 9.793 5.179 1.00 91.25 187 PRO A CA 1
ATOM 1473 C C . PRO A 1 187 ? -17.399 8.930 5.256 1.00 91.25 187 PRO A C 1
ATOM 1475 O O . PRO A 1 187 ? -16.306 9.422 5.537 1.00 91.25 187 PRO A O 1
ATOM 1478 N N . GLY A 1 188 ? -17.544 7.646 4.923 1.00 93.62 188 GLY A N 1
ATOM 1479 C CA . GLY A 1 188 ? -16.461 6.659 4.971 1.00 93.62 188 GLY A CA 1
ATOM 1480 C C . GLY A 1 188 ? -16.333 5.977 6.335 1.00 93.62 188 GLY A C 1
ATOM 1481 O O . GLY A 1 188 ? -17.142 6.190 7.238 1.00 93.62 188 GLY A O 1
ATOM 1482 N N . ARG A 1 189 ? -15.330 5.109 6.473 1.00 96.31 189 ARG A N 1
ATOM 1483 C CA . ARG A 1 189 ? -15.028 4.389 7.717 1.00 96.31 189 ARG A CA 1
ATOM 1484 C C . ARG A 1 189 ? -13.637 4.725 8.243 1.00 96.31 189 ARG A C 1
ATOM 1486 O O . ARG A 1 189 ? -12.705 4.963 7.480 1.00 96.31 189 ARG A O 1
ATOM 1493 N N . VAL A 1 190 ? -13.485 4.682 9.559 1.00 97.19 190 VAL A N 1
ATOM 1494 C CA . VAL A 1 190 ? -12.238 5.012 10.250 1.00 97.19 190 VAL A CA 1
ATOM 1495 C C . VAL A 1 190 ? -11.302 3.807 10.286 1.00 97.19 190 VAL A C 1
ATOM 1497 O O . VAL A 1 190 ? -11.710 2.713 10.678 1.00 97.19 190 VAL A O 1
ATOM 1500 N N . LEU A 1 191 ? -10.036 4.017 9.934 1.00 96.06 191 LEU A N 1
ATOM 1501 C CA . LEU A 1 191 ? -8.943 3.087 10.202 1.00 96.06 191 LEU A CA 1
ATOM 1502 C C . LEU A 1 191 ? -8.232 3.514 11.489 1.00 96.06 191 LEU A C 1
ATOM 1504 O O . LEU A 1 191 ? -7.651 4.600 11.546 1.00 96.06 191 LEU A O 1
ATOM 1508 N N . LEU A 1 192 ? -8.280 2.670 12.522 1.00 96.06 192 LEU A N 1
ATOM 1509 C CA . LEU A 1 192 ? -7.636 2.954 13.808 1.00 96.06 192 LEU A CA 1
ATOM 1510 C C . LEU A 1 192 ? -6.122 2.786 13.690 1.00 96.06 192 LEU A C 1
ATOM 1512 O O . LEU A 1 192 ? -5.623 1.662 13.606 1.00 96.06 192 LEU A O 1
ATOM 1516 N N . SER A 1 193 ? -5.399 3.901 13.705 1.00 92.31 193 SER A N 1
ATOM 1517 C CA . SER A 1 193 ? -3.939 3.926 13.655 1.00 92.31 193 SER A CA 1
ATOM 1518 C C . SER A 1 193 ? -3.350 3.477 14.993 1.00 92.31 193 SER A C 1
ATOM 1520 O O . SER A 1 193 ? -3.541 4.120 16.025 1.00 92.31 193 SER A O 1
ATOM 1522 N N . MET A 1 194 ? -2.615 2.368 14.972 1.00 90.62 194 MET A N 1
ATOM 1523 C CA . MET A 1 194 ? -1.921 1.795 16.121 1.00 90.62 194 MET A CA 1
ATOM 1524 C C . MET A 1 194 ? -0.415 1.857 15.904 1.00 90.62 194 MET A C 1
ATOM 1526 O O . MET A 1 194 ? 0.111 1.302 14.936 1.00 90.62 194 MET A O 1
ATOM 1530 N N . LEU A 1 195 ? 0.285 2.494 16.841 1.00 83.75 195 LEU A N 1
ATOM 1531 C CA . LEU A 1 195 ? 1.739 2.542 16.823 1.00 83.75 195 LEU A CA 1
ATOM 1532 C C . LEU A 1 195 ? 2.329 1.158 17.119 1.00 83.75 195 LEU A C 1
ATOM 1534 O O . LEU A 1 195 ? 2.118 0.581 18.189 1.00 83.75 195 LEU A O 1
ATOM 1538 N N . ALA A 1 196 ? 3.088 0.637 16.162 1.00 83.50 196 ALA A N 1
ATOM 1539 C CA . ALA A 1 196 ? 3.823 -0.609 16.284 1.00 83.50 196 ALA A CA 1
ATOM 1540 C C . ALA A 1 196 ? 5.215 -0.350 16.857 1.00 83.50 196 ALA A C 1
ATOM 1542 O O . ALA A 1 196 ? 6.191 -0.233 16.122 1.00 83.50 196 ALA A O 1
ATOM 1543 N N . HIS A 1 197 ? 5.306 -0.271 18.183 1.00 79.19 197 HIS A N 1
ATOM 1544 C CA . HIS A 1 197 ? 6.579 -0.121 18.881 1.00 79.19 197 HIS A CA 1
ATOM 1545 C C . HIS A 1 197 ? 6.577 -0.809 20.249 1.00 79.19 197 HIS A C 1
ATOM 1547 O O . HIS A 1 197 ? 5.533 -1.064 20.852 1.00 79.19 197 HIS A O 1
ATOM 1553 N N . GLY A 1 198 ? 7.776 -1.016 20.791 1.00 78.50 198 GLY A N 1
ATOM 1554 C CA . GLY A 1 198 ? 7.966 -1.421 22.180 1.00 78.50 198 GLY A CA 1
ATOM 1555 C C . GLY A 1 198 ? 7.724 -2.906 22.468 1.00 78.50 198 GLY A C 1
ATOM 1556 O O . GLY A 1 198 ? 7.847 -3.780 21.601 1.00 78.50 198 GLY A O 1
ATOM 1557 N N . SER A 1 199 ? 7.457 -3.179 23.746 1.00 84.25 199 SER A N 1
ATOM 1558 C CA . SER A 1 199 ? 7.297 -4.523 24.316 1.00 84.25 199 SER A CA 1
ATOM 1559 C C . SER A 1 199 ? 5.954 -5.167 23.962 1.00 84.25 199 SER A C 1
ATOM 1561 O O . SER A 1 199 ? 4.985 -4.485 23.633 1.00 84.25 199 SER A O 1
ATOM 1563 N N . GLU A 1 200 ? 5.856 -6.491 24.103 1.00 85.50 200 GLU A N 1
ATOM 1564 C CA . GLU A 1 200 ? 4.603 -7.218 23.864 1.00 85.50 200 GLU A CA 1
ATOM 1565 C C . GLU A 1 200 ? 3.446 -6.713 24.744 1.00 85.50 200 GLU A C 1
ATOM 1567 O O . GLU A 1 200 ? 2.312 -6.613 24.278 1.00 85.50 200 GLU A O 1
ATOM 1572 N N . THR A 1 201 ? 3.733 -6.300 25.982 1.00 86.75 201 THR A N 1
ATOM 1573 C CA . THR A 1 201 ? 2.745 -5.686 26.880 1.00 86.75 201 THR A CA 1
ATOM 1574 C C . THR A 1 201 ? 2.179 -4.389 26.302 1.00 86.75 201 THR A C 1
ATOM 1576 O O . THR A 1 201 ? 0.977 -4.149 26.393 1.00 86.75 201 THR A O 1
ATOM 1579 N N . GLN A 1 202 ? 3.015 -3.550 25.682 1.00 85.50 202 GLN A N 1
ATOM 1580 C CA . GLN A 1 202 ? 2.556 -2.310 25.044 1.00 85.50 202 GLN A CA 1
ATOM 1581 C C . GLN A 1 202 ? 1.679 -2.607 23.827 1.00 85.50 202 GLN A C 1
ATOM 1583 O O . GLN A 1 202 ? 0.596 -2.038 23.705 1.00 85.50 202 GLN A O 1
ATOM 1588 N N . LEU A 1 203 ? 2.084 -3.566 22.989 1.00 88.19 203 LEU A N 1
ATOM 1589 C CA . LEU A 1 203 ? 1.282 -4.011 21.846 1.00 88.19 203 LEU A CA 1
ATOM 1590 C C . LEU A 1 203 ? -0.074 -4.567 22.295 1.00 88.19 203 LEU A C 1
ATOM 1592 O O . LEU A 1 203 ? -1.101 -4.226 21.714 1.00 88.19 203 LEU A O 1
ATOM 1596 N N . ALA A 1 204 ? -0.102 -5.366 23.366 1.00 89.44 204 ALA A N 1
ATOM 1597 C CA . ALA A 1 204 ? -1.338 -5.901 23.927 1.00 89.44 204 ALA A CA 1
ATOM 1598 C C . ALA A 1 204 ? -2.287 -4.791 24.409 1.00 89.44 204 ALA A C 1
ATOM 1600 O O . ALA A 1 204 ? -3.487 -4.878 24.157 1.00 89.44 204 ALA A O 1
ATOM 1601 N N . ARG A 1 205 ? -1.768 -3.724 25.037 1.00 90.12 205 ARG A N 1
ATOM 1602 C CA . ARG A 1 205 ? -2.579 -2.550 25.415 1.00 90.12 205 ARG A CA 1
ATOM 1603 C C . ARG A 1 205 ? -3.143 -1.822 24.196 1.00 90.12 205 ARG A C 1
ATOM 1605 O O . ARG A 1 205 ? -4.308 -1.442 24.214 1.00 90.12 205 ARG A O 1
ATOM 1612 N N . SER A 1 206 ? -2.348 -1.655 23.139 1.00 90.12 206 SER A N 1
ATOM 1613 C CA . SER A 1 206 ? -2.803 -1.022 21.893 1.00 90.12 206 SER A CA 1
ATOM 1614 C C . SER A 1 206 ? -3.906 -1.819 21.208 1.00 90.12 206 SER A C 1
ATOM 1616 O O . SER A 1 206 ? -4.902 -1.230 20.797 1.00 90.12 206 SER A O 1
ATOM 1618 N N . VAL A 1 207 ? -3.784 -3.148 21.172 1.00 93.50 207 VAL A N 1
ATOM 1619 C CA . VAL A 1 207 ? -4.843 -4.023 20.655 1.00 93.50 207 VAL A CA 1
ATOM 1620 C C . VAL A 1 207 ? -6.091 -3.961 21.536 1.00 93.50 207 VAL A C 1
ATOM 1622 O O . VAL A 1 207 ? -7.185 -3.798 21.009 1.00 93.50 207 VAL A O 1
ATOM 1625 N N . ALA A 1 208 ? -5.950 -4.041 22.863 1.00 94.69 208 ALA A N 1
ATOM 1626 C CA . ALA A 1 208 ? -7.087 -3.967 23.782 1.00 94.69 208 ALA A CA 1
ATOM 1627 C C . ALA A 1 208 ? -7.878 -2.661 23.606 1.00 94.69 208 ALA A C 1
ATOM 1629 O O . ALA A 1 208 ? -9.096 -2.701 23.449 1.00 94.69 208 ALA A O 1
ATOM 1630 N N . TRP A 1 209 ? -7.176 -1.527 23.537 1.00 95.31 209 TRP A N 1
ATOM 1631 C CA . TRP A 1 209 ? -7.785 -0.230 23.250 1.00 95.31 209 TRP A CA 1
ATOM 1632 C C . TRP A 1 209 ? -8.498 -0.220 21.890 1.00 95.31 209 TRP A C 1
ATOM 1634 O O . TRP A 1 209 ? -9.647 0.199 21.803 1.00 95.31 209 TRP A O 1
ATOM 1644 N N . ALA A 1 210 ? -7.869 -0.722 20.824 1.00 95.75 210 ALA A N 1
ATOM 1645 C CA . ALA A 1 210 ? -8.480 -0.718 19.494 1.00 95.75 210 ALA A CA 1
ATOM 1646 C C . ALA A 1 210 ? -9.752 -1.587 19.423 1.00 95.75 210 ALA A C 1
ATOM 1648 O O . ALA A 1 210 ? -10.726 -1.217 18.764 1.00 95.75 210 ALA A O 1
ATOM 1649 N N . LEU A 1 211 ? -9.775 -2.721 20.131 1.00 96.19 211 LEU A N 1
ATOM 1650 C CA . LEU A 1 211 ? -10.954 -3.587 20.246 1.00 96.19 211 LEU A CA 1
ATOM 1651 C C . LEU A 1 211 ? -12.075 -2.935 21.070 1.00 96.19 211 LEU A C 1
ATOM 1653 O O . LEU A 1 211 ? -13.252 -3.066 20.723 1.00 96.19 211 LEU A O 1
ATOM 1657 N N . GLU A 1 212 ? -11.725 -2.192 22.121 1.00 97.06 212 GLU A N 1
ATOM 1658 C CA . GLU A 1 212 ? -12.674 -1.377 22.882 1.00 97.06 212 GLU A CA 1
ATOM 1659 C C . GLU A 1 212 ? -13.307 -0.302 21.989 1.00 97.06 212 GLU A C 1
ATOM 1661 O O . GLU A 1 212 ? -14.533 -0.230 21.893 1.00 97.06 212 GLU A O 1
ATOM 1666 N N . GLN A 1 213 ? -12.500 0.458 21.237 1.00 97.19 213 GLN A N 1
ATOM 1667 C CA . GLN A 1 213 ? -13.018 1.450 20.288 1.00 97.19 213 GLN A CA 1
ATOM 1668 C C . GLN A 1 213 ? -13.899 0.798 19.212 1.00 97.19 213 GLN A C 1
ATOM 1670 O O . GLN A 1 213 ? -14.965 1.311 18.877 1.00 97.19 213 GLN A O 1
ATOM 1675 N N . THR A 1 214 ? -13.515 -0.377 18.714 1.00 96.62 214 THR A N 1
ATOM 1676 C CA . THR A 1 214 ? -14.340 -1.144 17.765 1.00 96.62 214 THR A CA 1
ATOM 1677 C C . THR A 1 214 ? -15.708 -1.488 18.356 1.00 96.62 214 THR A C 1
ATOM 1679 O O . THR A 1 214 ? -16.728 -1.325 17.687 1.00 96.62 214 THR A O 1
ATOM 1682 N N . SER A 1 215 ? -15.756 -1.880 19.629 1.00 96.12 215 SER A N 1
ATOM 1683 C CA . SER A 1 215 ? -17.007 -2.186 20.333 1.00 96.12 215 SER A CA 1
ATOM 1684 C C . SER A 1 215 ? -17.870 -0.936 20.554 1.00 96.12 215 SER A C 1
ATOM 1686 O O . SER A 1 215 ? -19.087 -0.983 20.388 1.00 96.12 215 SER A O 1
ATOM 1688 N N . CYS A 1 216 ? -17.246 0.200 20.879 1.00 96.75 216 CYS A N 1
ATOM 1689 C CA . CYS A 1 216 ? -17.927 1.463 21.174 1.00 96.75 216 CYS A CA 1
ATOM 1690 C C . CYS A 1 216 ? -18.449 2.200 19.931 1.00 96.75 216 CYS A C 1
ATOM 1692 O O . CYS A 1 216 ? -19.458 2.908 20.014 1.00 96.75 216 CYS A O 1
ATOM 1694 N N . TYR A 1 217 ? -17.752 2.095 18.796 1.00 96.75 217 TYR A N 1
ATOM 1695 C CA . TYR A 1 217 ? -18.047 2.839 17.561 1.00 96.75 217 TYR A CA 1
ATOM 1696 C C . TYR A 1 217 ? -18.636 1.965 16.446 1.00 96.75 217 TYR A C 1
ATOM 1698 O O . TYR A 1 217 ? -19.176 2.501 15.474 1.00 96.75 217 TYR A O 1
ATOM 1706 N N . GLY A 1 218 ? -18.600 0.638 16.595 1.00 94.62 218 GLY A N 1
ATOM 1707 C CA . GLY A 1 218 ? -19.270 -0.312 15.714 1.00 94.62 218 GLY A CA 1
ATOM 1708 C C . GLY A 1 218 ? -18.911 -0.105 14.244 1.00 94.62 218 GLY A C 1
ATOM 1709 O O . GLY A 1 218 ? -17.740 -0.076 13.872 1.00 94.62 218 GLY A O 1
ATOM 1710 N N . SER A 1 219 ? -19.929 0.085 13.402 1.00 94.00 219 SER A N 1
ATOM 1711 C CA . SER A 1 219 ? -19.783 0.198 11.945 1.00 94.00 219 SER A CA 1
ATOM 1712 C C . SER A 1 219 ? -18.989 1.414 11.460 1.00 94.00 219 SER A C 1
ATOM 1714 O O . SER A 1 219 ? -18.673 1.477 10.272 1.00 94.00 219 SER A O 1
ATOM 1716 N N . LEU A 1 220 ? -18.694 2.382 12.337 1.00 96.88 220 LEU A N 1
ATOM 1717 C CA . LEU A 1 220 ? -17.798 3.487 11.998 1.00 96.88 220 LEU A CA 1
ATOM 1718 C C . LEU A 1 220 ? -16.358 2.993 11.804 1.00 96.88 220 LEU A C 1
ATOM 1720 O O . LEU A 1 220 ? -15.632 3.561 10.991 1.00 96.88 220 LEU A O 1
ATOM 1724 N N . ILE A 1 221 ? -15.946 1.937 12.512 1.00 97.69 221 ILE A N 1
ATOM 1725 C CA . ILE A 1 221 ? -14.616 1.351 12.351 1.00 97.69 221 ILE A CA 1
ATOM 1726 C C . ILE A 1 221 ? -14.596 0.471 11.101 1.00 97.69 221 ILE A C 1
ATOM 1728 O O . ILE A 1 221 ? -15.391 -0.454 10.936 1.00 97.69 221 ILE A O 1
ATOM 1732 N N . GLY A 1 222 ? -13.676 0.789 10.197 1.00 96.06 222 GLY A N 1
ATOM 1733 C CA . GLY A 1 222 ? -13.460 0.082 8.940 1.00 96.06 222 GLY A CA 1
ATOM 1734 C C . GLY A 1 222 ? -12.319 -0.925 8.985 1.00 96.06 222 GLY A C 1
ATOM 1735 O O . GLY A 1 222 ? -12.267 -1.798 8.125 1.00 96.06 222 GLY A O 1
ATOM 1736 N N . GLY A 1 223 ? -11.428 -0.813 9.969 1.00 96.38 223 GLY A N 1
ATOM 1737 C CA . GLY A 1 223 ? -10.254 -1.662 10.098 1.00 96.38 223 GLY A CA 1
ATOM 1738 C C . GLY A 1 223 ? -9.207 -1.070 11.032 1.00 96.38 223 GLY A C 1
ATOM 1739 O O . GLY A 1 223 ? -9.419 -0.042 11.684 1.00 96.38 223 GLY A O 1
ATOM 1740 N N . PHE A 1 224 ? -8.056 -1.725 11.063 1.00 96.19 224 PHE A N 1
ATOM 1741 C CA . PHE A 1 224 ? -6.906 -1.333 11.869 1.00 96.19 224 PHE A CA 1
ATOM 1742 C C . PHE A 1 224 ? -5.756 -0.926 10.963 1.00 96.19 224 PHE A C 1
ATOM 1744 O O . PHE A 1 224 ? -5.553 -1.562 9.938 1.00 96.19 224 PHE A O 1
ATOM 1751 N N . ASN A 1 225 ? -4.980 0.085 11.337 1.00 93.44 225 ASN A N 1
ATOM 1752 C CA . ASN A 1 225 ? -3.813 0.512 10.578 1.00 93.44 225 ASN A CA 1
ATOM 1753 C C . ASN A 1 225 ? -2.554 0.453 11.442 1.00 93.44 225 ASN A C 1
ATOM 1755 O O . ASN A 1 225 ? -2.471 1.102 12.482 1.00 93.44 225 ASN A O 1
ATOM 1759 N N . ILE A 1 226 ? -1.572 -0.330 11.015 1.00 91.31 226 ILE A N 1
ATOM 1760 C CA . ILE A 1 226 ? -0.277 -0.451 11.674 1.00 91.31 226 ILE A CA 1
ATOM 1761 C C . ILE A 1 226 ? 0.620 0.689 11.184 1.00 91.31 226 ILE A C 1
ATOM 1763 O O . ILE A 1 226 ? 0.927 0.797 9.994 1.00 91.31 226 ILE A O 1
ATOM 1767 N N . VAL A 1 227 ? 1.054 1.541 12.113 1.00 85.88 227 VAL A N 1
ATOM 1768 C CA . VAL A 1 227 ? 1.843 2.748 11.826 1.00 85.88 227 VAL A CA 1
ATOM 1769 C C . VAL A 1 227 ? 3.082 2.837 12.718 1.00 85.88 227 VAL A C 1
ATOM 1771 O O . VAL A 1 227 ? 3.197 2.138 13.722 1.00 85.88 227 VAL A O 1
ATOM 1774 N N . GLY A 1 228 ? 4.034 3.697 12.355 1.00 77.19 228 GLY A N 1
ATOM 1775 C CA . GLY A 1 228 ? 5.241 3.942 13.154 1.00 77.19 228 GLY A CA 1
ATOM 1776 C C . GLY A 1 228 ? 6.333 2.876 13.010 1.00 77.19 228 GLY A C 1
ATOM 1777 O O . GLY A 1 228 ? 7.295 2.874 13.772 1.00 77.19 228 GLY A O 1
ATOM 1778 N N . LEU A 1 229 ? 6.217 1.977 12.031 1.00 79.81 229 LEU A N 1
ATOM 1779 C CA . LEU A 1 229 ? 7.207 0.926 11.784 1.00 79.81 229 LEU A CA 1
ATOM 1780 C C . LEU A 1 229 ? 8.545 1.525 11.325 1.00 79.81 229 LEU A C 1
ATOM 1782 O O . LEU A 1 229 ? 8.576 2.286 10.362 1.00 79.81 229 LEU A O 1
ATOM 1786 N N . GLY A 1 230 ? 9.660 1.155 11.963 1.00 70.19 230 GLY A N 1
ATOM 1787 C CA . GLY A 1 230 ? 11.008 1.563 11.534 1.00 70.19 230 GLY A CA 1
ATOM 1788 C C . GLY A 1 230 ? 11.381 3.025 11.821 1.00 70.19 230 GLY A C 1
ATOM 1789 O O . GLY A 1 230 ? 12.335 3.530 11.226 1.00 70.19 230 GLY A O 1
ATOM 1790 N N . VAL A 1 231 ? 10.627 3.724 12.678 1.00 64.06 231 VAL A N 1
ATOM 1791 C CA . VAL A 1 231 ? 10.839 5.150 13.019 1.00 64.06 231 VAL A CA 1
ATOM 1792 C C . VAL A 1 231 ? 11.985 5.351 14.025 1.00 64.06 231 VAL A C 1
ATOM 1794 O O . VAL A 1 231 ? 12.623 6.398 14.043 1.00 64.06 231 VAL A O 1
ATOM 1797 N N . ASP A 1 232 ? 12.314 4.326 14.803 1.00 62.94 232 ASP A N 1
ATOM 1798 C CA . ASP A 1 232 ? 13.378 4.282 15.817 1.00 62.94 232 ASP A CA 1
ATOM 1799 C C . ASP A 1 232 ? 14.657 3.573 15.326 1.00 62.94 232 ASP A C 1
ATOM 1801 O O . ASP A 1 232 ? 15.521 3.200 16.118 1.00 62.94 232 ASP A O 1
ATOM 1805 N N . GLY A 1 233 ? 14.779 3.356 14.013 1.00 64.56 233 GLY A N 1
ATOM 1806 C CA . GLY A 1 233 ? 15.857 2.549 13.439 1.00 64.56 233 GLY A CA 1
ATOM 1807 C C . GLY A 1 233 ? 15.661 1.039 13.610 1.00 64.56 233 GLY A C 1
ATOM 1808 O O . GLY A 1 233 ? 16.618 0.291 13.404 1.00 64.56 233 GLY A O 1
ATOM 1809 N N . ALA A 1 234 ? 14.449 0.585 13.962 1.00 69.81 234 ALA A N 1
ATOM 1810 C CA . ALA A 1 234 ? 14.108 -0.833 14.029 1.00 69.81 234 ALA A CA 1
ATOM 1811 C C . ALA A 1 234 ? 14.496 -1.595 12.752 1.00 69.81 234 ALA A C 1
ATOM 1813 O O . ALA A 1 234 ? 14.332 -1.115 11.626 1.00 69.81 234 ALA A O 1
ATOM 1814 N N . SER A 1 235 ? 14.995 -2.817 12.942 1.00 78.3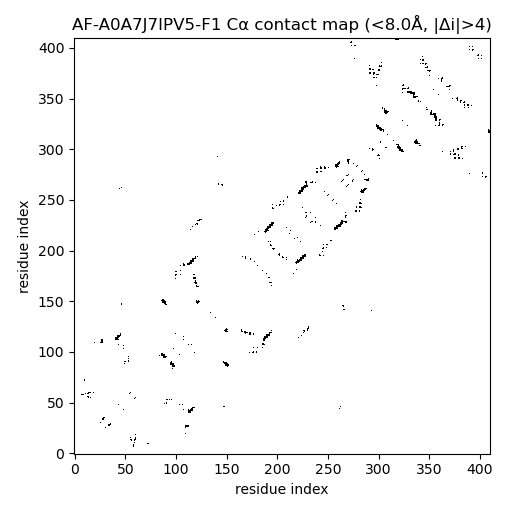1 235 SER A N 1
ATOM 1815 C CA . SER A 1 235 ? 15.381 -3.692 11.838 1.00 78.31 235 SER A CA 1
ATOM 1816 C C . SER A 1 235 ? 14.156 -4.215 11.078 1.00 78.31 235 SER A C 1
ATOM 1818 O O . SER A 1 235 ? 13.028 -4.198 11.577 1.00 78.31 235 SER A O 1
ATOM 1820 N N . SER A 1 236 ? 14.365 -4.767 9.879 1.00 76.81 236 SER A N 1
ATOM 1821 C CA . SER A 1 236 ? 13.290 -5.459 9.155 1.00 76.81 236 SER A CA 1
ATOM 1822 C C . SER A 1 236 ? 12.730 -6.639 9.962 1.00 76.81 236 SER A C 1
ATOM 1824 O O . SER A 1 236 ? 11.521 -6.850 9.976 1.00 76.81 236 SER A O 1
ATOM 1826 N N . THR A 1 237 ? 13.576 -7.354 10.711 1.00 81.75 237 THR A N 1
ATOM 1827 C CA . THR A 1 237 ? 13.159 -8.421 11.636 1.00 81.75 237 THR A CA 1
ATOM 1828 C C . THR A 1 237 ? 12.215 -7.911 12.720 1.00 81.75 237 THR A C 1
ATOM 1830 O O . THR A 1 237 ? 11.208 -8.561 13.006 1.00 81.75 237 THR A O 1
ATOM 1833 N N . ASP A 1 238 ? 12.496 -6.739 13.290 1.00 82.88 238 ASP A N 1
ATOM 1834 C CA . ASP A 1 238 ? 11.626 -6.127 14.295 1.00 82.88 238 ASP A CA 1
ATOM 1835 C C . ASP A 1 238 ? 10.278 -5.734 13.699 1.00 82.88 238 ASP A C 1
ATOM 1837 O O . ASP A 1 238 ? 9.246 -6.018 14.304 1.00 82.88 238 ASP A O 1
ATOM 1841 N N . VAL A 1 239 ? 10.269 -5.161 12.491 1.00 83.38 239 VAL A N 1
ATOM 1842 C CA . VAL A 1 239 ? 9.033 -4.850 11.760 1.00 83.38 239 VAL A CA 1
ATOM 1843 C C . VAL A 1 239 ? 8.171 -6.099 11.586 1.00 83.38 239 VAL A C 1
ATOM 1845 O O . VAL A 1 239 ? 6.980 -6.059 11.897 1.00 83.38 239 VAL A O 1
ATOM 1848 N N . TYR A 1 240 ? 8.758 -7.224 11.165 1.00 84.19 240 TYR A N 1
ATOM 1849 C CA . TYR A 1 240 ? 8.016 -8.480 11.009 1.00 84.19 240 TYR A CA 1
ATOM 1850 C C . TYR A 1 240 ? 7.479 -9.002 12.336 1.00 84.19 240 TYR A C 1
ATOM 1852 O O . TYR A 1 240 ? 6.313 -9.377 12.417 1.00 84.19 240 TYR A O 1
ATOM 1860 N N . ARG A 1 241 ? 8.302 -8.987 13.390 1.00 88.56 241 ARG A N 1
ATOM 1861 C CA . ARG A 1 241 ? 7.881 -9.402 14.731 1.00 88.56 241 ARG A CA 1
ATOM 1862 C C . ARG A 1 241 ? 6.684 -8.576 15.202 1.00 88.56 241 ARG A C 1
ATOM 1864 O O . ARG A 1 241 ? 5.687 -9.145 15.634 1.00 88.56 241 ARG A O 1
ATOM 1871 N N . LEU A 1 242 ? 6.773 -7.249 15.096 1.00 89.69 242 LEU A N 1
ATOM 1872 C CA . LEU A 1 242 ? 5.718 -6.318 15.496 1.00 89.69 242 LEU A CA 1
ATOM 1873 C C . LEU A 1 242 ? 4.422 -6.561 14.714 1.00 89.69 242 LEU A C 1
ATOM 1875 O O . LEU A 1 242 ? 3.358 -6.681 15.324 1.00 89.69 242 LEU A O 1
ATOM 1879 N N . CYS A 1 243 ? 4.516 -6.683 13.386 1.00 89.62 243 CYS A N 1
ATOM 1880 C CA . CYS A 1 243 ? 3.358 -6.947 12.534 1.00 89.62 243 CYS A CA 1
ATOM 1881 C C . CYS A 1 243 ? 2.727 -8.306 12.842 1.00 89.62 243 CYS A C 1
ATOM 1883 O O . CYS A 1 243 ? 1.511 -8.367 12.958 1.00 89.62 243 CYS A O 1
ATOM 1885 N N . SER A 1 244 ? 3.523 -9.365 13.040 1.00 90.31 244 SER A N 1
ATOM 1886 C CA . SER A 1 244 ? 3.011 -10.700 13.389 1.00 90.31 244 SER A CA 1
ATOM 1887 C C . SER A 1 244 ? 2.274 -10.669 14.722 1.00 90.31 244 SER A C 1
ATOM 1889 O O . SER A 1 244 ? 1.130 -11.099 14.807 1.00 90.31 244 SER A O 1
ATOM 1891 N N . THR A 1 245 ? 2.878 -10.072 15.757 1.00 91.75 245 THR A N 1
ATOM 1892 C CA . THR A 1 245 ? 2.253 -9.985 17.084 1.00 91.75 245 THR A CA 1
ATOM 1893 C C . THR A 1 245 ? 0.933 -9.209 17.050 1.00 91.75 245 THR A C 1
ATOM 1895 O O . THR A 1 245 ? -0.042 -9.626 17.677 1.00 91.75 245 THR A O 1
ATOM 1898 N N . LEU A 1 246 ? 0.885 -8.076 16.342 1.00 92.12 246 LEU A N 1
ATOM 1899 C CA . LEU A 1 246 ? -0.344 -7.291 16.201 1.00 92.12 246 LEU A CA 1
ATOM 1900 C C . LEU A 1 246 ? -1.378 -8.032 15.349 1.00 92.12 246 LEU A C 1
ATOM 1902 O O . LEU A 1 246 ? -2.524 -8.169 15.773 1.00 92.12 246 LEU A O 1
ATOM 1906 N N . GLY A 1 247 ? -0.969 -8.542 14.188 1.00 90.81 247 GLY A N 1
ATOM 1907 C CA . GLY A 1 247 ? -1.816 -9.265 13.246 1.00 90.81 247 GLY A CA 1
ATOM 1908 C C . GLY A 1 247 ? -2.479 -10.482 13.883 1.00 90.81 247 GLY A C 1
ATOM 1909 O O . GLY A 1 247 ? -3.697 -10.609 13.815 1.00 90.81 247 GLY A O 1
ATOM 1910 N N . GLU A 1 248 ? -1.719 -11.320 14.589 1.00 91.50 248 GLU A N 1
ATOM 1911 C CA . GLU A 1 248 ? -2.239 -12.486 15.315 1.00 91.50 248 GLU A CA 1
ATOM 1912 C C . GLU A 1 248 ? -3.307 -12.096 16.344 1.00 91.50 248 GLU A C 1
ATOM 1914 O O . GLU A 1 248 ? -4.402 -12.665 16.357 1.00 91.50 248 GLU A O 1
ATOM 1919 N N . LYS A 1 249 ? -3.027 -11.094 17.190 1.00 92.69 249 LYS A N 1
ATOM 1920 C CA . LYS A 1 249 ? -3.970 -10.659 18.232 1.00 92.69 249 LYS A CA 1
ATOM 1921 C C . LYS A 1 249 ? -5.224 -10.014 17.633 1.00 92.69 249 LYS A C 1
ATOM 1923 O O . LYS A 1 249 ? -6.322 -10.268 18.128 1.00 92.69 249 LYS A O 1
ATOM 1928 N N . LEU A 1 250 ? -5.095 -9.215 16.574 1.00 93.81 250 LEU A N 1
ATOM 1929 C CA . LEU A 1 250 ? -6.237 -8.600 15.889 1.00 93.81 250 LEU A CA 1
ATOM 1930 C C . LEU A 1 250 ? -7.083 -9.651 15.171 1.00 93.81 250 LEU A C 1
ATOM 1932 O O . LEU A 1 250 ? -8.296 -9.662 15.339 1.00 93.81 250 LEU A O 1
ATOM 1936 N N . ARG A 1 251 ? -6.462 -10.590 14.451 1.00 91.62 251 ARG A N 1
ATOM 1937 C CA . ARG A 1 251 ? -7.158 -11.700 13.784 1.00 91.62 251 ARG A CA 1
ATOM 1938 C C . ARG A 1 251 ? -7.915 -12.586 14.767 1.00 91.62 251 ARG A C 1
ATOM 1940 O O . ARG A 1 251 ? -9.026 -13.000 14.461 1.00 91.62 251 ARG A O 1
ATOM 1947 N N . ALA A 1 252 ? -7.351 -12.851 15.945 1.00 93.12 252 ALA A N 1
ATOM 1948 C CA . ALA A 1 252 ? -8.012 -13.665 16.962 1.00 93.12 252 ALA A CA 1
ATOM 1949 C C . ALA A 1 252 ? -9.288 -13.012 17.528 1.00 93.12 252 ALA A C 1
ATOM 1951 O O . ALA A 1 252 ? -10.223 -13.722 17.890 1.00 93.12 252 ALA A O 1
ATOM 1952 N N . ASN A 1 253 ? -9.339 -11.677 17.602 1.00 94.00 253 ASN A N 1
ATOM 1953 C CA . ASN A 1 253 ? -10.424 -10.949 18.273 1.00 94.00 253 ASN A CA 1
ATOM 1954 C C . ASN A 1 253 ? -11.386 -10.229 17.310 1.00 94.00 253 ASN A C 1
ATOM 1956 O O . ASN A 1 253 ? -12.554 -10.034 17.634 1.00 94.00 253 ASN A O 1
ATOM 1960 N N . ALA A 1 254 ? -10.918 -9.844 16.124 1.00 93.81 254 ALA A N 1
ATOM 1961 C CA . ALA A 1 254 ? -11.667 -9.115 15.103 1.00 93.81 254 ALA A CA 1
ATOM 1962 C C . ALA A 1 254 ? -11.327 -9.621 13.679 1.00 93.81 254 ALA A C 1
ATOM 1964 O O . ALA A 1 254 ? -10.908 -8.839 12.826 1.00 93.81 254 ALA A O 1
ATOM 1965 N N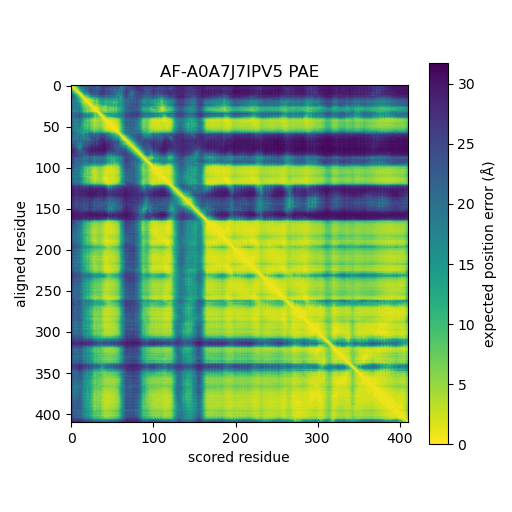 . PRO A 1 255 ? -11.536 -10.921 13.375 1.00 92.94 255 PRO A N 1
ATOM 1966 C CA . PRO A 1 255 ? -11.113 -11.542 12.108 1.00 92.94 255 PRO A CA 1
ATOM 1967 C C . PRO A 1 255 ? -11.788 -10.971 10.854 1.00 92.94 255 PRO A C 1
ATOM 1969 O O . PRO A 1 255 ? -11.315 -11.191 9.745 1.00 92.94 255 PRO A O 1
ATOM 1972 N N . HIS A 1 256 ? -12.915 -10.278 11.018 1.00 93.19 256 HIS A N 1
ATOM 1973 C CA . HIS A 1 256 ? -13.707 -9.703 9.932 1.00 93.19 256 HIS A CA 1
ATOM 1974 C C . HIS A 1 256 ? -13.257 -8.288 9.542 1.00 93.19 256 HIS A C 1
ATOM 1976 O O . HIS A 1 256 ? -13.756 -7.751 8.553 1.00 93.19 256 HIS A O 1
ATOM 1982 N N . LEU A 1 257 ? -12.359 -7.674 10.321 1.00 95.44 257 LEU A N 1
ATOM 1983 C CA . LEU A 1 257 ? -11.840 -6.342 10.043 1.00 95.44 257 LEU A CA 1
ATOM 1984 C C . LEU A 1 257 ? -10.450 -6.431 9.400 1.00 95.44 257 LEU A C 1
ATOM 1986 O O . LEU A 1 257 ? -9.584 -7.142 9.914 1.00 95.44 257 LEU A O 1
ATOM 1990 N N . PRO A 1 258 ? -10.223 -5.708 8.292 1.00 95.00 258 PRO A N 1
ATOM 1991 C CA . PRO A 1 258 ? -8.940 -5.698 7.608 1.00 95.00 258 PRO A CA 1
ATOM 1992 C C . PRO A 1 258 ? -7.850 -4.985 8.416 1.00 95.00 258 PRO A C 1
ATOM 1994 O O . PRO A 1 258 ? -8.105 -3.999 9.119 1.00 95.00 258 PRO A O 1
ATOM 1997 N N . VAL A 1 259 ? -6.615 -5.456 8.253 1.00 94.56 259 VAL A N 1
ATOM 1998 C CA . VAL A 1 259 ? -5.401 -4.847 8.801 1.00 94.56 259 VAL A CA 1
ATOM 1999 C C . VAL A 1 259 ? -4.616 -4.165 7.681 1.00 94.56 259 VAL A C 1
ATOM 2001 O O . VAL A 1 259 ? -4.200 -4.788 6.707 1.00 94.56 259 VAL A O 1
ATOM 2004 N N . PHE A 1 260 ? -4.401 -2.869 7.836 1.00 92.69 260 PHE A N 1
ATOM 2005 C CA . PHE A 1 260 ? -3.675 -1.996 6.930 1.00 92.69 260 PHE A CA 1
ATOM 2006 C C . PHE A 1 260 ? -2.258 -1.756 7.451 1.00 92.69 260 PHE A C 1
ATOM 2008 O O . PHE A 1 260 ? -2.003 -1.793 8.655 1.00 92.69 260 PHE A O 1
ATOM 2015 N N . CYS A 1 261 ? -1.341 -1.467 6.536 1.00 88.38 261 CYS A N 1
ATOM 2016 C CA . CYS A 1 261 ? -0.002 -0.981 6.828 1.00 88.38 261 CYS A CA 1
ATOM 2017 C C . CYS A 1 261 ? 0.324 0.173 5.871 1.00 88.38 261 CYS A C 1
ATOM 2019 O O . CYS A 1 261 ? 0.787 -0.053 4.749 1.00 88.38 261 CYS A O 1
ATOM 2021 N N . THR A 1 262 ? 0.067 1.409 6.308 1.00 78.62 262 THR A N 1
ATOM 2022 C CA . THR A 1 262 ? 0.285 2.629 5.501 1.00 78.62 262 THR A CA 1
ATOM 2023 C C . THR A 1 262 ? 1.386 3.550 6.062 1.00 78.62 262 THR A C 1
ATOM 2025 O O . THR A 1 262 ? 2.037 4.306 5.334 1.00 78.62 262 THR A O 1
ATOM 2028 N N . GLY A 1 263 ? 1.688 3.444 7.362 1.00 64.19 263 GLY A N 1
ATOM 2029 C CA . GLY A 1 263 ? 2.516 4.405 8.103 1.00 64.19 263 GLY A CA 1
ATOM 2030 C C . GLY A 1 263 ? 3.937 3.950 8.446 1.00 64.19 263 GLY A C 1
ATOM 2031 O O . GLY A 1 263 ? 4.399 4.226 9.552 1.00 64.19 263 GLY A O 1
ATOM 2032 N N . GLY A 1 264 ? 4.630 3.242 7.549 1.00 67.94 264 GLY A N 1
ATOM 2033 C CA . GLY A 1 264 ? 6.009 2.788 7.771 1.00 67.94 264 GLY A CA 1
ATOM 2034 C C . GLY A 1 264 ? 7.092 3.794 7.355 1.00 67.94 264 GLY A C 1
ATOM 2035 O O . GLY A 1 264 ? 6.917 4.565 6.406 1.00 67.94 264 GLY A O 1
ATOM 2036 N N . SER A 1 265 ? 8.228 3.761 8.056 1.00 67.06 265 SER A N 1
ATOM 2037 C CA . SER A 1 265 ? 9.491 4.375 7.642 1.00 67.06 265 SER A CA 1
ATOM 2038 C C . SER A 1 265 ? 9.950 3.698 6.371 1.00 67.06 265 SER A C 1
ATOM 2040 O O . SER A 1 265 ? 10.209 2.496 6.354 1.00 67.06 265 SER A O 1
ATOM 2042 N N . ALA A 1 266 ? 10.095 4.460 5.300 1.00 63.25 266 ALA A N 1
ATOM 2043 C CA . ALA A 1 266 ? 10.404 3.864 4.014 1.00 63.25 266 ALA A CA 1
ATOM 2044 C C . ALA A 1 266 ? 11.847 3.375 3.858 1.00 63.25 266 ALA A C 1
ATOM 2046 O O . ALA A 1 266 ? 12.192 2.797 2.834 1.00 63.25 266 ALA A O 1
ATOM 2047 N N . ARG A 1 267 ? 12.682 3.577 4.885 1.00 62.19 267 ARG A N 1
ATOM 2048 C CA . ARG A 1 267 ? 13.969 2.884 5.005 1.00 62.19 267 ARG A CA 1
ATOM 2049 C C . ARG A 1 267 ? 13.786 1.383 5.223 1.00 62.19 267 ARG A C 1
ATOM 2051 O O . ARG A 1 267 ? 14.651 0.610 4.840 1.00 62.19 267 ARG A O 1
ATOM 2058 N N . VAL A 1 268 ? 12.694 0.992 5.882 1.00 68.06 268 VAL A N 1
ATOM 2059 C CA . VAL A 1 268 ? 12.454 -0.387 6.330 1.00 68.06 268 VAL A CA 1
ATOM 2060 C C . VAL A 1 268 ? 11.204 -0.964 5.675 1.00 68.06 268 VAL A C 1
ATOM 2062 O O . VAL A 1 268 ? 11.208 -2.109 5.237 1.00 68.06 268 VAL A O 1
ATOM 2065 N N . VAL A 1 269 ? 10.146 -0.159 5.568 1.00 73.38 269 VAL A N 1
ATOM 2066 C CA . VAL A 1 269 ? 8.895 -0.484 4.882 1.00 73.38 269 VAL A CA 1
ATOM 2067 C C . VAL A 1 269 ? 8.920 0.126 3.476 1.00 73.38 269 VAL A C 1
ATOM 2069 O O . VAL A 1 269 ? 8.176 1.051 3.157 1.00 73.38 269 VAL A O 1
ATOM 2072 N N . ASP A 1 270 ? 9.852 -0.344 2.649 1.00 77.19 270 ASP A N 1
ATOM 2073 C CA . ASP A 1 270 ? 10.143 0.194 1.311 1.00 77.19 270 ASP A CA 1
ATOM 2074 C C . ASP A 1 270 ? 9.135 -0.233 0.223 1.00 77.19 270 ASP A C 1
ATOM 2076 O O . ASP A 1 270 ? 9.139 0.294 -0.892 1.00 77.19 270 ASP A O 1
ATOM 2080 N N . GLY A 1 271 ? 8.256 -1.183 0.546 1.00 85.25 271 GLY A N 1
ATOM 2081 C CA . GLY A 1 271 ? 7.287 -1.762 -0.381 1.00 85.25 271 GLY A CA 1
ATOM 2082 C C . GLY A 1 271 ? 7.893 -2.770 -1.363 1.00 85.25 271 GLY A C 1
ATOM 2083 O O . GLY A 1 271 ? 7.240 -3.141 -2.340 1.00 85.25 271 GLY A O 1
ATOM 2084 N N . SER A 1 272 ? 9.120 -3.236 -1.142 1.00 87.00 272 SER A N 1
ATOM 2085 C CA . SER A 1 272 ? 9.726 -4.272 -1.977 1.00 87.00 272 SER A CA 1
ATOM 2086 C C . SER A 1 272 ? 8.912 -5.580 -1.937 1.00 87.00 272 SER A C 1
ATOM 2088 O O . SER A 1 272 ? 8.302 -5.903 -0.912 1.00 87.00 272 SER A O 1
ATOM 2090 N N . PRO A 1 273 ? 8.887 -6.376 -3.025 1.00 90.69 273 PRO A N 1
ATOM 2091 C CA . PRO A 1 273 ? 8.129 -7.629 -3.060 1.00 90.69 273 PRO A CA 1
ATOM 2092 C C . PRO A 1 273 ? 8.431 -8.595 -1.895 1.00 90.69 273 PRO A C 1
ATOM 2094 O O . PRO A 1 273 ? 7.475 -9.098 -1.301 1.00 90.69 273 PRO A O 1
ATOM 2097 N N . PRO A 1 274 ? 9.699 -8.823 -1.479 1.00 87.94 274 PRO A N 1
ATOM 2098 C CA . PRO A 1 274 ? 9.989 -9.689 -0.332 1.00 87.94 274 PRO A CA 1
ATOM 2099 C C . PRO A 1 274 ? 9.410 -9.168 0.989 1.00 87.94 274 PRO A C 1
ATOM 2101 O O . PRO A 1 274 ? 8.896 -9.958 1.784 1.00 87.94 274 PRO A O 1
ATOM 2104 N N . LEU A 1 275 ? 9.471 -7.853 1.224 1.00 87.12 275 LEU A N 1
ATOM 2105 C CA . LEU A 1 275 ? 8.875 -7.219 2.399 1.00 87.12 275 LEU A CA 1
ATOM 2106 C C . LEU A 1 275 ? 7.349 -7.370 2.378 1.00 87.12 275 LEU A C 1
ATOM 2108 O O . LEU A 1 275 ? 6.772 -7.791 3.378 1.00 87.12 275 LEU A O 1
ATOM 2112 N N . VAL A 1 276 ? 6.697 -7.066 1.251 1.00 91.25 276 VAL A N 1
ATOM 2113 C CA . VAL A 1 276 ? 5.234 -7.173 1.112 1.00 91.25 276 VAL A CA 1
ATOM 2114 C C . VAL A 1 276 ? 4.752 -8.588 1.407 1.00 91.25 276 VAL A C 1
ATOM 2116 O O . VAL A 1 276 ? 3.821 -8.759 2.188 1.00 91.25 276 VAL A O 1
ATOM 2119 N N . LEU A 1 277 ? 5.415 -9.607 0.856 1.00 92.69 277 LEU A N 1
ATOM 2120 C CA . LEU A 1 277 ? 5.073 -11.007 1.126 1.00 92.69 277 LEU A CA 1
ATOM 2121 C C . LEU A 1 277 ? 5.175 -11.345 2.614 1.00 92.69 277 LEU A C 1
ATOM 2123 O O . LEU A 1 277 ? 4.326 -12.057 3.144 1.00 92.69 277 LEU A O 1
ATOM 2127 N N . ARG A 1 278 ? 6.187 -10.813 3.307 1.00 90.12 278 ARG A N 1
ATOM 2128 C CA . ARG A 1 278 ? 6.340 -11.015 4.751 1.00 90.12 278 ARG A CA 1
ATOM 2129 C C . ARG A 1 278 ? 5.270 -10.284 5.559 1.00 90.12 278 ARG A C 1
ATOM 2131 O O . ARG A 1 278 ? 4.748 -10.874 6.494 1.00 90.12 278 ARG A O 1
ATOM 2138 N N . LEU A 1 279 ? 4.898 -9.057 5.189 1.00 89.75 279 LEU A N 1
ATOM 2139 C CA . LEU A 1 279 ? 3.790 -8.337 5.832 1.00 89.75 279 LEU A CA 1
ATOM 2140 C C . LEU A 1 279 ? 2.467 -9.099 5.678 1.00 89.75 279 LEU A C 1
ATOM 2142 O O . LEU A 1 279 ? 1.744 -9.281 6.657 1.00 89.75 279 LEU A O 1
ATOM 2146 N N . ILE A 1 280 ? 2.186 -9.607 4.475 1.00 93.06 280 ILE A N 1
ATOM 2147 C CA . ILE A 1 280 ? 0.996 -10.424 4.202 1.00 93.06 280 ILE A CA 1
ATOM 2148 C C . ILE A 1 280 ? 1.033 -11.722 5.015 1.00 93.06 280 ILE A C 1
ATOM 2150 O O . ILE A 1 280 ? 0.040 -12.084 5.644 1.00 93.06 280 ILE A O 1
ATOM 2154 N N . ALA A 1 281 ? 2.190 -12.391 5.083 1.00 91.44 281 ALA A N 1
ATOM 2155 C CA . ALA A 1 281 ? 2.376 -13.575 5.923 1.00 91.44 281 ALA A CA 1
ATOM 2156 C C . ALA A 1 281 ? 2.133 -13.289 7.419 1.00 91.44 281 ALA A C 1
ATOM 2158 O O . ALA A 1 281 ? 1.690 -14.175 8.143 1.00 91.44 281 ALA A O 1
ATOM 2159 N N . SER A 1 282 ? 2.384 -12.057 7.871 1.00 89.19 282 SER A N 1
ATOM 2160 C CA . SER A 1 282 ? 2.096 -11.581 9.230 1.00 89.19 282 SER A CA 1
ATOM 2161 C C . SER A 1 282 ? 0.637 -11.153 9.454 1.00 89.19 282 SER A C 1
ATOM 2163 O O . SER A 1 282 ? 0.305 -10.687 10.541 1.00 89.19 282 SER A O 1
ATOM 2165 N N . GLY A 1 283 ? -0.244 -11.305 8.460 1.00 88.94 283 GLY A N 1
ATOM 2166 C CA . GLY A 1 283 ? -1.673 -11.006 8.583 1.00 88.94 283 GLY A CA 1
ATOM 2167 C C . GLY A 1 283 ? -2.080 -9.586 8.186 1.00 88.94 283 GLY A C 1
ATOM 2168 O O . GLY A 1 283 ? -3.181 -9.169 8.536 1.00 88.94 283 GLY A O 1
ATOM 2169 N N . VAL A 1 284 ? -1.224 -8.847 7.470 1.00 91.88 284 VAL A N 1
ATOM 2170 C CA . VAL A 1 284 ? -1.594 -7.567 6.844 1.00 91.88 284 VAL A CA 1
ATOM 2171 C C . VAL A 1 284 ? -2.391 -7.829 5.563 1.00 91.88 284 VAL A C 1
ATOM 2173 O O . VAL A 1 284 ? -1.952 -8.585 4.699 1.00 91.88 284 VAL A O 1
ATOM 2176 N N . ASP A 1 285 ? -3.540 -7.174 5.417 1.00 91.75 285 ASP A N 1
ATOM 2177 C CA . ASP A 1 285 ? -4.434 -7.320 4.262 1.00 91.75 285 ASP A CA 1
ATOM 2178 C C . ASP A 1 285 ? -4.217 -6.231 3.203 1.00 91.75 285 ASP A C 1
ATOM 2180 O O . ASP A 1 285 ? -4.399 -6.484 2.011 1.00 91.75 285 ASP A O 1
ATOM 2184 N N . LEU A 1 286 ? -3.825 -5.018 3.617 1.00 90.38 286 LEU A N 1
ATOM 2185 C CA . LEU A 1 286 ? -3.574 -3.900 2.707 1.00 90.38 286 LEU A CA 1
ATOM 2186 C C . LEU A 1 286 ? -2.244 -3.209 3.008 1.00 90.38 286 LEU A C 1
ATOM 2188 O O . LEU A 1 286 ? -1.963 -2.841 4.146 1.00 90.38 286 LEU A O 1
ATOM 2192 N N . VAL A 1 287 ? -1.441 -2.993 1.966 1.00 86.44 287 VAL A N 1
ATOM 2193 C CA . VAL A 1 287 ? -0.125 -2.350 2.059 1.00 86.44 287 VAL A CA 1
ATOM 2194 C C . VAL A 1 287 ? -0.096 -1.115 1.164 1.00 86.44 287 VAL A C 1
ATOM 2196 O O . VAL A 1 287 ? -0.368 -1.209 -0.033 1.00 86.44 287 VAL A O 1
ATOM 2199 N N . GLU A 1 288 ? 0.275 0.037 1.724 1.00 81.75 288 GLU A N 1
ATOM 2200 C CA . GLU A 1 288 ? 0.654 1.204 0.922 1.00 81.75 288 GLU A CA 1
ATOM 220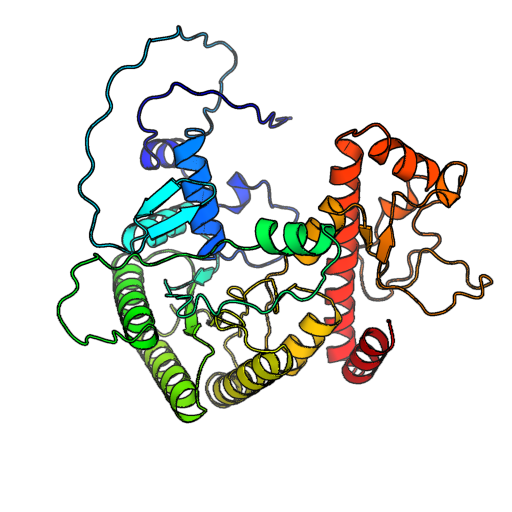1 C C . GLU A 1 288 ? 2.085 1.008 0.412 1.00 81.75 288 GLU A C 1
ATOM 2203 O O . GLU A 1 288 ? 3.009 0.793 1.196 1.00 81.75 288 GLU A O 1
ATOM 2208 N N . SER A 1 289 ? 2.289 1.101 -0.902 1.00 84.00 289 SER A N 1
ATOM 2209 C CA . SER A 1 289 ? 3.617 0.953 -1.493 1.00 84.00 289 SER A CA 1
ATOM 2210 C C . SER A 1 289 ? 3.902 2.023 -2.534 1.00 84.00 289 SER A C 1
ATOM 2212 O O . SER A 1 289 ? 3.201 2.156 -3.538 1.00 84.00 289 SER A O 1
ATOM 2214 N N . ARG A 1 290 ? 5.002 2.749 -2.317 1.00 80.62 290 ARG A N 1
ATOM 2215 C CA . ARG A 1 290 ? 5.586 3.678 -3.295 1.00 80.62 290 ARG A CA 1
ATOM 2216 C C . ARG A 1 290 ? 6.637 3.024 -4.183 1.00 80.62 290 ARG A C 1
ATOM 2218 O O . ARG A 1 290 ? 7.136 3.667 -5.103 1.00 80.62 290 ARG A O 1
ATOM 2225 N N . TYR A 1 291 ? 6.945 1.753 -3.934 1.00 86.69 291 TYR A N 1
ATOM 2226 C CA . TYR A 1 291 ? 7.977 0.997 -4.629 1.00 86.69 291 TYR A CA 1
ATOM 2227 C C . TYR A 1 291 ? 7.949 1.159 -6.162 1.00 86.69 291 TYR A C 1
ATOM 2229 O O . TYR A 1 291 ? 8.979 1.539 -6.721 1.00 86.69 291 TYR A O 1
ATOM 2237 N N . PRO A 1 292 ? 6.812 0.983 -6.876 1.00 89.69 292 PRO A N 1
ATOM 2238 C CA . PRO A 1 292 ? 6.806 1.123 -8.336 1.00 89.69 292 PRO A CA 1
ATOM 2239 C C . PRO A 1 292 ? 7.173 2.535 -8.825 1.00 89.69 292 PRO A C 1
ATOM 2241 O O . PRO A 1 292 ? 7.840 2.665 -9.856 1.00 89.69 292 PRO A O 1
ATOM 2244 N N . PHE A 1 293 ? 6.778 3.575 -8.084 1.00 85.38 293 PHE A N 1
ATOM 2245 C CA . PHE A 1 293 ? 7.080 4.972 -8.408 1.00 85.38 293 PHE A CA 1
ATOM 2246 C C . PHE A 1 293 ? 8.553 5.287 -8.159 1.00 85.38 293 PHE A C 1
ATOM 2248 O O . PHE A 1 293 ? 9.230 5.783 -9.055 1.00 85.38 293 PHE A O 1
ATOM 2255 N N . ILE A 1 294 ? 9.071 4.906 -6.990 1.00 84.06 294 ILE A N 1
ATOM 2256 C CA . ILE A 1 294 ? 10.473 5.135 -6.622 1.00 84.06 294 ILE A CA 1
ATOM 2257 C C . ILE A 1 294 ? 11.413 4.423 -7.602 1.00 84.06 294 ILE A C 1
ATOM 2259 O O . ILE A 1 294 ? 12.404 4.994 -8.062 1.00 84.06 294 ILE A O 1
ATOM 2263 N N . MET A 1 295 ? 11.086 3.183 -7.975 1.00 86.94 295 MET A N 1
ATOM 2264 C CA . MET A 1 295 ? 11.866 2.432 -8.957 1.00 86.94 295 MET A CA 1
ATOM 2265 C C . MET A 1 295 ? 11.874 3.132 -10.317 1.00 86.94 295 MET A C 1
ATOM 2267 O O . MET A 1 295 ? 12.926 3.219 -10.951 1.00 86.94 295 MET A O 1
ATOM 2271 N N . ALA A 1 296 ? 10.746 3.712 -10.736 1.00 89.69 296 ALA A N 1
ATOM 2272 C CA . ALA A 1 296 ? 10.675 4.464 -11.982 1.00 89.69 296 ALA A CA 1
ATOM 2273 C C . ALA A 1 296 ? 11.491 5.768 -11.930 1.00 89.69 296 ALA A C 1
ATOM 2275 O O . ALA A 1 296 ? 12.255 6.043 -12.856 1.00 89.69 296 ALA A O 1
ATOM 2276 N N . GLU A 1 297 ? 11.403 6.535 -10.839 1.00 86.50 297 GLU A N 1
ATOM 2277 C CA . GLU A 1 297 ? 12.218 7.742 -10.621 1.00 86.50 297 GLU A CA 1
ATOM 2278 C C . GLU A 1 297 ? 13.721 7.431 -10.672 1.00 86.50 297 GLU A C 1
ATOM 2280 O O . GLU A 1 297 ? 14.516 8.180 -11.249 1.00 86.50 297 GLU A O 1
ATOM 2285 N N . CYS A 1 298 ? 14.113 6.274 -10.138 1.00 86.88 298 CYS A N 1
ATOM 2286 C CA . CYS A 1 298 ? 15.490 5.794 -10.168 1.00 86.88 298 CYS A CA 1
ATOM 2287 C C . CYS A 1 298 ? 15.921 5.213 -11.531 1.00 86.88 298 CYS A C 1
ATOM 2289 O O . CYS A 1 298 ? 17.098 4.889 -11.714 1.00 86.88 298 CYS A O 1
ATOM 2291 N N . GLY A 1 299 ? 15.016 5.107 -12.510 1.00 89.94 299 GLY A N 1
ATOM 2292 C CA . GLY A 1 299 ? 15.303 4.544 -13.831 1.00 89.94 299 GLY A CA 1
ATOM 2293 C C . GLY A 1 299 ? 15.420 3.016 -13.837 1.00 89.94 299 GLY A C 1
ATOM 2294 O O . GLY A 1 299 ? 16.203 2.457 -14.611 1.00 89.94 299 GLY A O 1
ATOM 2295 N N . TYR A 1 300 ? 14.666 2.338 -12.972 1.00 92.88 300 TYR A N 1
ATOM 2296 C CA . TYR A 1 300 ? 14.557 0.885 -12.925 1.00 92.88 300 TYR A CA 1
ATOM 2297 C C . TYR A 1 300 ? 13.164 0.426 -13.364 1.00 92.88 300 TYR A C 1
ATOM 2299 O O . TYR A 1 300 ? 12.139 0.848 -12.824 1.00 92.88 300 TYR A O 1
ATOM 2307 N N . ALA A 1 301 ? 13.144 -0.466 -14.352 1.00 92.50 301 ALA A N 1
ATOM 2308 C CA . ALA A 1 301 ? 11.951 -1.176 -14.785 1.00 92.50 301 ALA A CA 1
ATOM 2309 C C . ALA A 1 301 ? 11.798 -2.453 -13.962 1.00 92.50 301 ALA A C 1
ATOM 2311 O O . ALA A 1 301 ? 12.741 -3.241 -13.886 1.00 92.50 301 ALA A O 1
ATOM 2312 N N . LEU A 1 302 ? 10.623 -2.668 -13.373 1.00 91.81 302 LEU A N 1
ATOM 2313 C CA . LEU A 1 302 ? 10.307 -3.913 -12.678 1.00 91.81 302 LEU A CA 1
ATOM 2314 C C . LEU A 1 302 ? 10.186 -5.071 -13.675 1.00 91.81 302 LEU A C 1
ATOM 2316 O O . LEU A 1 302 ? 9.577 -4.921 -14.735 1.00 91.81 302 LEU A O 1
ATOM 2320 N N . ASP A 1 303 ? 10.743 -6.219 -13.312 1.00 89.38 303 ASP A N 1
ATOM 2321 C CA . ASP A 1 303 ? 10.655 -7.481 -14.048 1.00 89.38 303 ASP A CA 1
ATOM 2322 C C . ASP A 1 303 ? 10.389 -8.639 -13.075 1.00 89.38 303 ASP A C 1
ATOM 2324 O O . ASP A 1 303 ? 11.151 -9.597 -12.960 1.00 89.38 303 ASP A O 1
ATOM 2328 N N . LEU A 1 304 ? 9.295 -8.526 -12.314 1.00 88.44 304 LEU A N 1
ATOM 2329 C CA . LEU A 1 304 ? 8.995 -9.415 -11.182 1.00 88.44 304 LEU A CA 1
ATOM 2330 C C . LEU A 1 304 ? 8.766 -10.877 -11.597 1.00 88.44 304 LEU A C 1
ATOM 2332 O O . LEU A 1 304 ? 8.837 -11.777 -10.761 1.00 88.44 304 LEU A O 1
ATOM 2336 N N . PHE A 1 305 ? 8.500 -11.111 -12.883 1.00 85.56 305 PHE A N 1
ATOM 2337 C CA . PHE A 1 305 ? 8.210 -12.426 -13.455 1.00 85.56 305 PHE A CA 1
ATOM 2338 C C . PHE A 1 305 ? 9.314 -12.920 -14.406 1.00 85.56 305 PHE A C 1
ATOM 2340 O O . PHE A 1 305 ? 9.109 -13.915 -15.110 1.00 85.56 305 PHE A O 1
ATOM 2347 N N . ASN A 1 306 ? 10.470 -12.241 -14.445 1.00 82.19 306 ASN A N 1
ATOM 2348 C CA . ASN A 1 306 ? 11.598 -12.551 -15.331 1.00 82.19 306 ASN A CA 1
ATOM 2349 C C . ASN A 1 306 ? 11.153 -12.724 -16.800 1.00 82.19 306 ASN A C 1
ATOM 2351 O O . ASN A 1 306 ? 11.341 -13.756 -17.461 1.00 82.19 306 ASN A O 1
ATOM 2355 N N . GLU A 1 307 ? 10.443 -11.721 -17.295 1.00 82.06 307 GLU A N 1
ATOM 2356 C CA . GLU A 1 307 ? 9.845 -11.632 -18.619 1.00 82.06 307 GLU A CA 1
ATOM 2357 C C . GLU A 1 307 ? 10.753 -10.917 -19.627 1.00 82.06 307 GLU A C 1
ATOM 2359 O O . GLU A 1 307 ? 10.503 -10.998 -20.838 1.00 82.06 307 GLU A O 1
ATOM 2364 N N . SER A 1 308 ? 11.813 -10.253 -19.154 1.00 79.75 308 SER A N 1
ATOM 2365 C CA . SER A 1 308 ? 12.782 -9.564 -20.005 1.00 79.75 308 SER A CA 1
ATOM 2366 C C . SER A 1 308 ? 13.850 -10.495 -20.599 1.00 79.75 308 SER A C 1
ATOM 2368 O O . SER A 1 308 ? 14.351 -10.215 -21.685 1.00 79.75 308 SER A O 1
ATOM 2370 N N . CYS A 1 309 ? 14.174 -11.630 -19.978 1.00 75.19 309 CYS A N 1
ATOM 2371 C CA . CYS A 1 309 ? 15.208 -12.541 -20.490 1.00 75.19 309 CYS A CA 1
ATOM 2372 C C . CYS A 1 309 ? 14.648 -13.649 -21.393 1.00 75.19 309 CYS A C 1
ATOM 2374 O O . CYS A 1 309 ? 13.538 -14.153 -21.182 1.00 75.19 309 CYS A O 1
ATOM 2376 N N . SER A 1 310 ? 15.395 -14.069 -22.417 1.00 68.44 310 SER A N 1
ATOM 2377 C CA . SER A 1 310 ? 14.996 -15.233 -23.221 1.00 68.44 310 SER A CA 1
ATOM 2378 C C . SER A 1 310 ? 15.146 -16.523 -22.389 1.00 68.44 310 SER A C 1
ATOM 2380 O O . SER A 1 310 ? 15.898 -16.539 -21.420 1.00 68.44 310 SER A O 1
ATOM 2382 N N . PRO A 1 311 ? 14.410 -17.612 -22.689 1.00 62.62 311 PRO A N 1
ATOM 2383 C CA . PRO A 1 311 ? 14.601 -18.893 -21.994 1.00 62.62 311 PRO A CA 1
ATOM 2384 C C . PRO A 1 311 ? 15.999 -19.501 -22.206 1.00 62.62 311 PRO A C 1
ATOM 2386 O O . PRO A 1 311 ? 16.388 -20.395 -21.468 1.00 62.62 311 PRO A O 1
ATOM 2389 N N . GLU A 1 312 ? 16.698 -19.041 -23.245 1.00 60.47 312 GLU A N 1
ATOM 2390 C CA . GLU A 1 312 ? 17.995 -19.536 -23.719 1.00 60.47 312 GLU A CA 1
ATOM 2391 C C . GLU A 1 312 ? 19.170 -18.705 -23.179 1.00 60.47 312 GLU A C 1
ATOM 2393 O O . GLU A 1 312 ? 20.314 -19.144 -23.232 1.00 60.47 312 GLU A O 1
ATOM 2398 N N . GLU A 1 313 ? 18.904 -17.498 -22.668 1.00 64.75 313 GLU A N 1
ATOM 2399 C CA . GLU A 1 313 ? 19.892 -16.694 -21.955 1.00 64.75 313 GLU A CA 1
ATOM 2400 C C . GLU A 1 313 ? 20.150 -17.366 -20.591 1.00 64.75 313 GLU A C 1
ATOM 2402 O O . GLU A 1 313 ? 19.267 -17.400 -19.733 1.00 64.75 313 GLU A O 1
ATOM 2407 N N . GLU A 1 314 ? 21.356 -17.916 -20.386 1.00 53.38 314 GLU A N 1
ATOM 2408 C CA . GLU A 1 314 ? 21.857 -18.335 -19.067 1.00 53.38 314 GLU A CA 1
ATOM 2409 C C . GLU A 1 314 ? 21.979 -17.096 -18.172 1.00 53.38 314 GLU A C 1
ATOM 2411 O O . GLU A 1 314 ? 23.031 -16.466 -18.053 1.00 53.38 314 GLU A O 1
ATOM 2416 N N . VAL A 1 315 ? 20.867 -16.679 -17.573 1.00 56.78 315 VAL A N 1
ATOM 2417 C CA . VAL A 1 315 ? 20.882 -15.572 -16.626 1.00 56.78 315 VAL A CA 1
ATOM 2418 C C . VAL A 1 315 ? 21.483 -16.076 -15.319 1.00 56.78 315 VAL A C 1
ATOM 2420 O O . VAL A 1 315 ? 20.946 -16.976 -14.670 1.00 56.78 315 VAL A O 1
ATOM 2423 N N . SER A 1 316 ? 22.589 -15.453 -14.916 1.00 57.41 316 SER A N 1
ATOM 2424 C CA . SER A 1 316 ? 23.151 -15.529 -13.568 1.00 57.41 316 SER A CA 1
ATOM 2425 C C . SER A 1 316 ? 22.151 -14.930 -12.569 1.00 57.41 316 SER A C 1
ATOM 2427 O O . SER A 1 316 ? 22.249 -13.758 -12.226 1.00 57.41 316 SER A O 1
ATOM 2429 N N . ALA A 1 317 ? 21.201 -15.754 -12.127 1.00 60.75 317 ALA A N 1
ATOM 2430 C CA . ALA A 1 317 ? 20.092 -15.450 -11.221 1.00 60.75 317 ALA A CA 1
ATOM 2431 C C . ALA A 1 317 ? 19.038 -14.448 -11.764 1.00 60.75 317 ALA A C 1
ATOM 2433 O O . ALA A 1 317 ? 19.379 -13.396 -12.301 1.00 60.75 317 ALA A O 1
ATOM 2434 N N . PRO A 1 318 ? 17.732 -14.745 -11.624 1.00 65.38 318 PRO A N 1
ATOM 2435 C CA . PRO A 1 318 ? 16.677 -13.795 -11.974 1.00 65.38 318 PRO A CA 1
ATOM 2436 C C . PRO A 1 318 ? 16.783 -12.538 -11.103 1.00 65.38 318 PRO A C 1
ATOM 2438 O O . PRO A 1 318 ? 16.945 -12.663 -9.896 1.00 65.38 318 PRO A O 1
ATOM 2441 N N . THR A 1 319 ? 16.660 -11.346 -11.694 1.00 76.94 319 THR A N 1
ATOM 2442 C CA . THR A 1 319 ? 16.570 -10.068 -10.967 1.00 76.94 319 THR A CA 1
ATOM 2443 C C . THR A 1 319 ? 15.138 -9.537 -11.009 1.00 76.94 319 THR A C 1
ATOM 2445 O O . THR A 1 319 ? 14.431 -9.717 -11.996 1.00 76.94 319 THR A O 1
ATOM 2448 N N . LEU A 1 320 ? 14.694 -8.849 -9.952 1.00 87.12 320 LEU A N 1
ATOM 2449 C CA . LEU A 1 320 ? 13.339 -8.266 -9.892 1.00 87.12 320 LEU A CA 1
ATOM 2450 C C . LEU A 1 320 ? 13.181 -6.975 -10.701 1.00 87.12 320 LEU A C 1
ATOM 2452 O O . LEU A 1 320 ? 12.076 -6.444 -10.827 1.00 87.12 320 LEU A O 1
ATOM 2456 N N . TYR A 1 321 ? 14.279 -6.427 -11.207 1.00 90.00 321 TYR A N 1
ATOM 2457 C CA . TYR A 1 321 ? 14.295 -5.175 -11.942 1.00 90.00 321 TYR A CA 1
ATOM 2458 C C . TYR A 1 321 ? 15.536 -5.075 -12.829 1.00 90.00 321 TYR A C 1
ATOM 2460 O O . TYR A 1 321 ? 16.530 -5.779 -12.634 1.00 90.00 321 TYR A O 1
ATOM 2468 N N . VAL A 1 322 ? 15.481 -4.163 -13.799 1.00 89.38 322 VAL A N 1
ATOM 2469 C CA . VAL A 1 322 ? 16.579 -3.857 -14.722 1.00 89.38 322 VAL A CA 1
ATOM 2470 C C . VAL A 1 322 ? 16.687 -2.346 -14.910 1.00 89.38 322 VAL A C 1
ATOM 2472 O O . VAL A 1 322 ? 15.682 -1.638 -14.966 1.00 89.38 322 VAL A O 1
ATOM 2475 N N . SER A 1 323 ? 17.911 -1.824 -15.018 1.00 91.62 323 SER A N 1
ATOM 2476 C CA . SER A 1 323 ? 18.112 -0.404 -15.322 1.00 91.62 323 SER A CA 1
ATOM 2477 C C . SER A 1 323 ? 17.815 -0.108 -16.791 1.00 91.62 323 SER A C 1
ATOM 2479 O O . SER A 1 323 ? 18.447 -0.681 -17.679 1.00 91.62 323 SER A O 1
ATOM 2481 N N . VAL A 1 324 ? 16.943 0.868 -17.057 1.00 91.81 324 VAL A N 1
ATOM 2482 C CA . VAL A 1 324 ? 16.684 1.352 -18.429 1.00 91.81 324 VAL A CA 1
ATOM 2483 C C . VAL A 1 324 ? 17.848 2.170 -18.998 1.00 91.81 324 VAL A C 1
ATOM 2485 O O . VAL A 1 324 ? 17.888 2.464 -20.188 1.00 91.81 324 VAL A O 1
ATOM 2488 N N . ARG A 1 325 ? 18.828 2.513 -18.151 1.00 91.88 325 ARG A N 1
ATOM 2489 C CA . ARG A 1 325 ? 20.076 3.198 -18.519 1.00 91.88 325 ARG A CA 1
ATOM 2490 C C . ARG A 1 325 ? 21.209 2.221 -18.840 1.00 91.88 325 ARG A C 1
ATOM 2492 O O . ARG A 1 325 ? 22.358 2.639 -18.968 1.00 91.88 325 ARG A O 1
ATOM 2499 N N . ASN A 1 326 ? 20.914 0.926 -18.949 1.00 89.88 326 ASN A N 1
ATOM 2500 C CA . ASN A 1 326 ? 21.903 -0.084 -19.292 1.00 89.88 326 ASN A CA 1
ATOM 2501 C C . ASN A 1 326 ? 22.505 0.201 -20.682 1.00 89.88 326 ASN A C 1
ATOM 2503 O O . ASN A 1 326 ? 21.799 0.189 -21.686 1.00 89.88 326 ASN A O 1
ATOM 2507 N N . GLY A 1 327 ? 23.822 0.425 -20.747 1.00 92.06 327 GLY A N 1
ATOM 2508 C CA . GLY A 1 327 ? 24.530 0.750 -21.992 1.00 92.06 327 GLY A CA 1
ATOM 2509 C C . GLY A 1 327 ? 24.444 -0.331 -23.076 1.00 92.06 327 GLY A C 1
ATOM 2510 O O . GLY A 1 327 ? 24.593 -0.023 -24.254 1.00 92.06 327 GLY A O 1
ATOM 2511 N N . SER A 1 328 ? 24.136 -1.583 -22.720 1.00 90.88 328 SER A N 1
ATOM 2512 C CA . SER A 1 328 ? 23.886 -2.640 -23.713 1.00 90.88 328 SER A CA 1
ATOM 2513 C C . SER A 1 328 ? 22.624 -2.394 -24.552 1.00 90.88 328 SER A C 1
ATOM 2515 O O . SER A 1 328 ? 22.498 -2.940 -25.645 1.00 90.88 328 SER A O 1
ATOM 2517 N N . TRP A 1 329 ? 21.703 -1.542 -24.087 1.00 93.31 329 TRP A N 1
ATOM 2518 C CA . TRP A 1 329 ? 20.432 -1.282 -24.763 1.00 93.31 329 TRP A CA 1
ATOM 2519 C C . TRP A 1 329 ? 20.520 -0.255 -25.889 1.00 93.31 329 TRP A C 1
ATOM 2521 O O . TRP A 1 329 ? 19.567 -0.144 -26.651 1.00 93.31 329 TRP A O 1
ATOM 2531 N N . VAL A 1 330 ? 21.648 0.448 -26.059 1.00 95.88 330 VAL A N 1
ATOM 2532 C CA . VAL A 1 330 ? 21.818 1.548 -27.037 1.00 95.88 330 VAL A CA 1
ATOM 2533 C C . VAL A 1 330 ? 21.328 1.181 -28.446 1.00 95.88 330 VAL A C 1
ATOM 2535 O O . VAL A 1 330 ? 20.773 2.025 -29.144 1.00 95.88 330 VAL A O 1
ATOM 2538 N N . LYS A 1 331 ? 21.528 -0.073 -28.873 1.00 95.19 331 LYS A N 1
ATOM 2539 C CA . LYS A 1 331 ? 21.112 -0.587 -30.192 1.00 95.19 331 LYS A CA 1
ATOM 2540 C C . LYS A 1 331 ? 20.215 -1.827 -30.097 1.00 95.19 331 LYS A C 1
ATOM 2542 O O . LYS A 1 331 ? 20.042 -2.529 -31.090 1.00 95.19 331 LYS A O 1
ATOM 2547 N N . ASP A 1 332 ? 19.663 -2.121 -28.920 1.00 93.44 332 ASP A N 1
ATOM 2548 C CA . ASP A 1 332 ? 18.814 -3.298 -28.720 1.00 93.44 332 ASP A CA 1
ATOM 2549 C C . ASP A 1 332 ? 17.383 -3.009 -29.204 1.00 93.44 332 ASP A C 1
ATOM 2551 O O . ASP A 1 332 ? 16.614 -2.284 -28.566 1.00 93.44 332 ASP A O 1
ATOM 2555 N N . ALA A 1 333 ? 17.036 -3.567 -30.366 1.00 94.00 333 ALA A N 1
ATOM 2556 C CA . ALA A 1 333 ? 15.721 -3.416 -30.986 1.00 94.00 333 ALA A CA 1
ATOM 2557 C C . ALA A 1 333 ? 14.641 -4.320 -30.360 1.00 94.00 333 ALA A C 1
ATOM 2559 O O . ALA A 1 333 ? 13.467 -4.207 -30.718 1.00 94.00 333 ALA A O 1
ATOM 2560 N N . ARG A 1 334 ? 15.007 -5.219 -29.436 1.00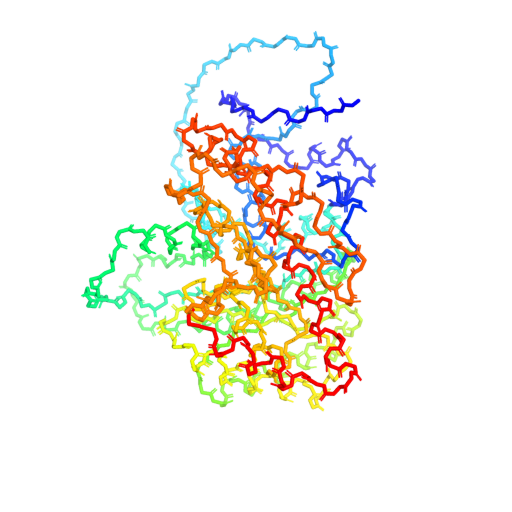 91.25 334 ARG A N 1
ATOM 2561 C CA . ARG A 1 334 ? 14.044 -6.083 -28.745 1.00 91.25 334 ARG A CA 1
ATOM 2562 C C . ARG A 1 334 ? 13.149 -5.252 -27.817 1.00 91.25 334 ARG A C 1
ATOM 2564 O O . ARG A 1 334 ? 13.606 -4.240 -27.274 1.00 91.25 334 ARG A O 1
ATOM 2571 N N . PRO A 1 335 ? 11.886 -5.659 -27.593 1.00 90.31 335 PRO A N 1
ATOM 2572 C CA . PRO A 1 335 ? 11.054 -5.037 -26.567 1.00 90.31 335 PRO A CA 1
ATOM 2573 C C . PRO A 1 335 ? 11.661 -5.241 -25.172 1.00 90.31 335 PRO A C 1
ATOM 2575 O O . PRO A 1 335 ? 12.498 -6.123 -24.963 1.00 90.31 335 PRO A O 1
ATOM 2578 N N . PHE A 1 336 ? 11.236 -4.429 -24.202 1.00 84.62 336 PHE A N 1
ATOM 2579 C CA . PHE A 1 336 ? 11.662 -4.617 -22.814 1.00 84.62 336 PHE A CA 1
ATOM 2580 C C . PHE A 1 336 ? 11.240 -6.002 -22.295 1.00 84.62 336 PHE A C 1
ATOM 2582 O O . PHE A 1 336 ? 12.103 -6.803 -21.930 1.00 84.62 336 PHE A O 1
ATOM 2589 N N . LEU A 1 337 ? 9.934 -6.290 -22.358 1.00 86.12 337 LEU A N 1
ATOM 2590 C CA . LEU A 1 337 ? 9.354 -7.595 -22.046 1.00 86.12 337 LEU A CA 1
ATOM 2591 C C . LEU A 1 337 ? 9.285 -8.450 -23.316 1.00 86.12 337 LEU A C 1
ATOM 2593 O O . LEU A 1 337 ? 8.557 -8.121 -24.257 1.00 86.12 337 LEU A O 1
ATOM 2597 N N . LEU A 1 338 ? 10.014 -9.568 -23.336 1.00 84.12 338 LEU A N 1
ATOM 2598 C CA . LEU A 1 338 ? 10.006 -10.520 -24.455 1.00 84.12 338 LEU A CA 1
ATOM 2599 C C . LEU A 1 338 ? 8.754 -11.404 -24.443 1.00 84.12 338 LEU A C 1
ATOM 2601 O O . LEU A 1 338 ? 8.300 -11.889 -25.478 1.00 84.12 338 LEU A O 1
ATOM 2605 N N . ARG A 1 339 ? 8.180 -11.600 -23.259 1.00 79.44 339 ARG A N 1
ATOM 2606 C CA . ARG A 1 339 ? 6.964 -12.372 -23.005 1.00 79.44 339 ARG A CA 1
ATOM 2607 C C . ARG A 1 339 ? 6.088 -11.616 -22.013 1.00 79.44 339 ARG A C 1
ATOM 2609 O O . ARG A 1 339 ? 6.550 -10.708 -21.344 1.00 79.44 339 ARG A O 1
ATOM 2616 N N . CYS A 1 340 ? 4.817 -11.981 -21.934 1.00 71.81 340 CYS A N 1
ATOM 2617 C CA . CYS A 1 340 ? 3.934 -11.531 -20.863 1.00 71.81 340 CYS A CA 1
ATOM 2618 C C . CYS A 1 340 ? 3.191 -12.771 -20.389 1.00 71.81 340 CYS A C 1
ATOM 2620 O O . CYS A 1 340 ? 2.269 -13.247 -21.057 1.00 71.81 340 CYS A O 1
ATOM 2622 N N . ARG A 1 341 ? 3.748 -13.373 -19.344 1.00 62.31 341 ARG A N 1
ATOM 2623 C CA . ARG A 1 341 ? 3.446 -14.704 -18.859 1.00 62.31 341 ARG A CA 1
ATOM 2624 C C . ARG A 1 341 ? 2.474 -14.692 -17.696 1.00 62.31 341 ARG A C 1
ATOM 2626 O O . ARG A 1 341 ? 1.928 -15.764 -17.505 1.00 62.31 341 ARG A O 1
ATOM 2633 N N . SER A 1 342 ? 2.270 -13.570 -16.980 1.00 56.31 342 SER A N 1
ATOM 2634 C CA . SER A 1 342 ? 1.384 -13.504 -15.798 1.00 56.31 342 SER A CA 1
ATOM 2635 C C . SER A 1 342 ? 0.100 -14.319 -16.032 1.00 56.31 342 SER A C 1
ATOM 2637 O O . SER A 1 342 ? -0.789 -13.861 -16.757 1.00 56.31 342 SER A O 1
ATOM 2639 N N . PRO A 1 343 ? 0.027 -15.560 -15.507 1.00 48.84 343 PRO A N 1
ATOM 2640 C CA . PRO A 1 343 ? -1.062 -16.478 -15.835 1.00 48.84 343 PRO A CA 1
ATOM 2641 C C . PRO A 1 343 ? -2.346 -16.084 -15.106 1.00 48.84 343 PRO A C 1
ATOM 2643 O O . PRO A 1 343 ? -3.437 -16.392 -15.572 1.00 48.84 343 PRO A O 1
ATOM 2646 N N . ALA A 1 344 ? -2.187 -15.388 -13.976 1.00 50.00 344 ALA A N 1
ATOM 2647 C CA . ALA A 1 344 ? -3.237 -15.039 -13.030 1.00 50.00 344 ALA A CA 1
ATOM 2648 C C . ALA A 1 344 ? -3.903 -13.678 -13.308 1.00 50.00 344 ALA A C 1
ATOM 2650 O O . ALA A 1 344 ? -4.931 -13.375 -12.711 1.00 50.00 344 ALA A O 1
ATOM 2651 N N . SER A 1 345 ? -3.336 -12.839 -14.185 1.00 56.88 345 SER A N 1
ATOM 2652 C CA . SER A 1 345 ? -3.751 -11.438 -14.311 1.00 56.88 345 SER A CA 1
ATOM 2653 C C . SER A 1 345 ? -4.196 -11.062 -15.726 1.00 56.88 345 SER A C 1
ATOM 2655 O O . SER A 1 345 ? -3.439 -11.145 -16.696 1.00 56.88 345 SER A O 1
ATOM 2657 N N . GLU A 1 346 ? -5.411 -10.520 -15.845 1.00 63.12 346 GLU A N 1
ATOM 2658 C CA . GLU A 1 346 ? -5.861 -9.810 -17.051 1.00 63.12 346 GLU A CA 1
ATOM 2659 C C . GLU A 1 346 ? -5.035 -8.531 -17.320 1.00 63.12 346 GLU A C 1
ATOM 2661 O O . GLU A 1 346 ? -5.040 -7.999 -18.437 1.00 63.12 346 GLU A O 1
ATOM 2666 N N . ARG A 1 347 ? -4.262 -8.049 -16.332 1.00 71.38 347 ARG A N 1
ATOM 2667 C CA . ARG A 1 347 ? -3.462 -6.814 -16.385 1.00 71.38 347 ARG A CA 1
ATOM 2668 C C . ARG A 1 347 ? -2.108 -7.039 -17.059 1.00 71.38 347 ARG A C 1
ATOM 2670 O O . ARG A 1 347 ? -1.047 -6.733 -16.517 1.00 71.38 347 ARG A O 1
ATOM 2677 N N . ARG A 1 348 ? -2.132 -7.539 -18.294 1.00 70.69 348 ARG A N 1
ATOM 2678 C CA . ARG A 1 348 ? -0.915 -7.684 -19.106 1.00 70.69 348 ARG A CA 1
ATOM 2679 C C . ARG A 1 348 ? -0.269 -6.326 -19.361 1.00 70.69 348 ARG A C 1
ATOM 2681 O O . ARG A 1 348 ? -0.914 -5.422 -19.901 1.00 70.69 348 ARG A O 1
ATOM 2688 N N . CYS A 1 349 ? 1.026 -6.209 -19.065 1.00 80.31 349 CYS A N 1
ATOM 2689 C CA . CYS A 1 349 ? 1.771 -4.997 -19.377 1.00 80.31 349 CYS A CA 1
ATOM 2690 C C . CYS A 1 349 ? 1.885 -4.811 -20.898 1.00 80.31 349 CYS A C 1
ATOM 2692 O O . CYS A 1 349 ? 2.597 -5.536 -21.599 1.00 80.31 349 CYS A O 1
ATOM 2694 N N . ARG A 1 350 ? 1.170 -3.811 -21.422 1.00 80.94 350 ARG A N 1
ATOM 2695 C CA . ARG A 1 350 ? 1.205 -3.458 -22.852 1.00 80.94 350 ARG A CA 1
ATOM 2696 C C . ARG A 1 350 ? 2.412 -2.587 -23.187 1.00 80.94 350 ARG A C 1
ATOM 2698 O O . ARG A 1 350 ? 2.924 -2.648 -24.300 1.00 80.94 350 ARG A O 1
ATOM 2705 N N . ILE A 1 351 ? 2.868 -1.790 -22.225 1.00 85.75 351 ILE A N 1
ATOM 2706 C CA . ILE A 1 351 ? 3.906 -0.773 -22.420 1.00 85.75 351 ILE A CA 1
ATOM 2707 C C . ILE A 1 351 ? 5.276 -1.430 -22.606 1.00 85.75 351 ILE A C 1
ATOM 2709 O O . ILE A 1 351 ? 5.957 -1.152 -23.592 1.00 85.75 351 ILE A O 1
ATOM 2713 N N . GLY A 1 352 ? 5.627 -2.381 -21.736 1.00 84.75 352 GLY A N 1
ATOM 2714 C CA . GLY A 1 352 ? 6.889 -3.122 -21.807 1.00 84.75 352 GLY A CA 1
ATOM 2715 C C . GLY A 1 352 ? 7.065 -3.943 -23.092 1.00 84.75 352 GLY A C 1
ATOM 2716 O O . GLY A 1 352 ? 8.192 -4.217 -23.494 1.00 84.75 352 GLY A O 1
ATOM 2717 N N . ARG A 1 353 ? 5.970 -4.289 -23.780 1.00 86.31 353 ARG A N 1
ATOM 2718 C CA . ARG A 1 353 ? 5.997 -5.000 -25.071 1.00 86.31 353 ARG A CA 1
ATOM 2719 C C . ARG A 1 353 ? 5.994 -4.089 -26.297 1.00 86.31 353 ARG A C 1
ATOM 2721 O O . ARG A 1 353 ? 6.335 -4.546 -27.383 1.00 86.31 353 ARG A O 1
ATOM 2728 N N . LYS A 1 354 ? 5.554 -2.838 -26.150 1.00 88.69 354 LYS A N 1
ATOM 2729 C CA . LYS A 1 354 ? 5.336 -1.918 -27.274 1.00 88.69 354 LYS A CA 1
ATOM 2730 C C . LYS A 1 354 ? 6.628 -1.258 -27.746 1.00 88.69 354 LYS A C 1
ATOM 2732 O O . LYS A 1 354 ? 6.813 -1.081 -28.946 1.00 88.69 354 LYS A O 1
ATOM 2737 N N . TYR A 1 355 ? 7.488 -0.865 -26.812 1.00 91.31 355 TYR A N 1
ATOM 2738 C CA . TYR A 1 355 ? 8.672 -0.066 -27.110 1.00 91.31 355 TYR A CA 1
ATOM 2739 C C . TYR A 1 355 ? 9.960 -0.881 -26.980 1.00 91.31 355 TYR A C 1
ATOM 2741 O O . TYR A 1 355 ? 10.116 -1.674 -26.048 1.00 91.31 355 TYR A O 1
ATOM 2749 N N . ALA A 1 356 ? 10.889 -0.654 -27.912 1.00 93.81 356 ALA A N 1
ATOM 2750 C CA . ALA A 1 356 ? 12.207 -1.279 -27.908 1.00 93.81 356 ALA A CA 1
ATOM 2751 C C . ALA A 1 356 ? 13.074 -0.768 -26.748 1.00 93.81 356 ALA A C 1
ATOM 2753 O O . ALA A 1 356 ? 12.967 0.389 -26.338 1.00 93.81 356 ALA A O 1
ATOM 2754 N N . ARG A 1 357 ? 13.992 -1.602 -26.260 1.00 94.56 357 ARG A N 1
ATOM 2755 C CA . ARG A 1 357 ? 14.983 -1.244 -25.232 1.00 94.56 357 ARG A CA 1
ATOM 2756 C C . ARG A 1 357 ? 15.820 -0.025 -25.613 1.00 94.56 357 ARG A C 1
ATOM 2758 O O . ARG A 1 357 ? 16.020 0.848 -24.774 1.00 94.56 357 ARG A O 1
ATOM 2765 N N . ALA A 1 358 ? 16.218 0.088 -26.880 1.00 96.19 358 ALA A N 1
ATOM 2766 C CA . ALA A 1 358 ? 16.911 1.269 -27.397 1.00 96.19 358 ALA A CA 1
ATOM 2767 C C . ALA A 1 358 ? 16.089 2.558 -27.262 1.00 96.19 358 ALA A C 1
ATOM 2769 O O . ALA A 1 358 ? 16.648 3.615 -26.975 1.00 96.19 358 ALA A O 1
ATOM 2770 N N . TYR A 1 359 ? 14.763 2.477 -27.412 1.00 96.12 359 TYR A N 1
ATOM 2771 C CA . TYR A 1 359 ? 13.884 3.630 -27.230 1.00 96.12 359 TYR A CA 1
ATOM 2772 C C . TYR A 1 359 ? 13.815 4.049 -25.761 1.00 96.12 359 TYR A C 1
ATOM 2774 O O . TYR A 1 359 ? 14.006 5.222 -25.456 1.00 96.12 359 TYR A O 1
ATOM 2782 N N . TRP A 1 360 ? 13.638 3.094 -24.842 1.00 94.12 360 TRP A N 1
ATOM 2783 C CA . TRP A 1 360 ? 13.711 3.366 -23.403 1.00 94.12 360 TRP A CA 1
ATOM 2784 C C . TRP A 1 360 ? 15.037 4.006 -23.009 1.00 94.12 360 TRP A C 1
ATOM 2786 O O . TRP A 1 360 ? 15.048 5.047 -22.361 1.00 94.12 360 TRP A O 1
ATOM 2796 N N . TYR A 1 361 ? 16.149 3.419 -23.450 1.00 95.88 361 TYR A N 1
ATOM 2797 C CA . TYR A 1 361 ? 17.475 3.970 -23.208 1.00 95.88 361 TYR A CA 1
ATOM 2798 C C . TYR A 1 361 ? 17.571 5.413 -23.716 1.00 95.88 361 TYR A C 1
ATOM 2800 O O . TYR A 1 361 ? 17.976 6.300 -22.967 1.00 95.88 361 TYR A O 1
ATOM 2808 N N . HIS A 1 362 ? 17.133 5.667 -24.952 1.00 96.19 362 HIS A N 1
ATOM 2809 C CA . HIS A 1 362 ? 17.147 6.995 -25.558 1.00 96.19 362 HIS A CA 1
ATOM 2810 C C . HIS A 1 362 ? 16.362 8.031 -24.744 1.00 96.19 362 HIS A C 1
ATOM 2812 O O . HIS A 1 362 ? 16.934 9.073 -24.432 1.00 96.19 362 HIS A O 1
ATOM 2818 N N . LEU A 1 363 ? 15.114 7.743 -24.347 1.00 95.75 363 LEU A N 1
ATOM 2819 C CA . LEU A 1 363 ? 14.281 8.677 -23.571 1.00 95.75 363 LEU A CA 1
ATOM 2820 C C . LEU A 1 363 ? 14.978 9.135 -22.282 1.00 95.75 363 LEU A C 1
ATOM 2822 O O . LEU A 1 363 ? 14.957 10.315 -21.939 1.00 95.75 363 LEU A O 1
ATOM 2826 N N . PHE A 1 364 ? 15.657 8.211 -21.597 1.00 93.31 364 PHE A N 1
ATOM 2827 C CA . PHE A 1 364 ? 16.385 8.522 -20.368 1.00 93.31 364 PHE A CA 1
ATOM 2828 C C . PHE A 1 364 ? 17.737 9.206 -20.612 1.00 93.31 364 PHE A C 1
ATOM 2830 O O . PHE A 1 364 ? 18.186 9.938 -19.733 1.00 93.31 364 PHE A O 1
ATOM 2837 N N . GLN A 1 365 ? 18.378 9.004 -21.770 1.00 95.31 365 GLN A N 1
ATOM 2838 C CA . GLN A 1 365 ? 19.590 9.744 -22.153 1.00 95.31 365 GLN A CA 1
ATOM 2839 C C . GLN A 1 365 ? 19.294 11.202 -22.504 1.00 95.31 365 GLN A C 1
ATOM 2841 O O . GLN A 1 365 ? 20.084 12.082 -22.184 1.00 95.31 365 GLN A O 1
ATOM 2846 N N . VAL A 1 366 ? 18.162 11.463 -23.160 1.00 95.94 366 VAL A N 1
ATOM 2847 C CA . VAL A 1 366 ? 17.770 12.819 -23.577 1.00 95.94 366 VAL A CA 1
ATOM 2848 C C . VAL A 1 366 ? 16.899 13.539 -22.544 1.00 95.94 366 VAL A C 1
ATOM 2850 O O . VAL A 1 366 ? 16.409 14.629 -22.818 1.00 95.94 366 VAL A O 1
ATOM 2853 N N . HIS A 1 367 ? 16.738 12.953 -21.350 1.00 92.69 367 HIS A N 1
ATOM 2854 C CA . HIS A 1 367 ? 15.963 13.506 -20.233 1.00 92.69 367 HIS A CA 1
ATOM 2855 C C . HIS A 1 367 ? 14.522 13.890 -20.603 1.00 92.69 367 HIS A C 1
ATOM 2857 O O . HIS A 1 367 ? 13.987 14.884 -20.115 1.00 92.69 367 HIS A O 1
ATOM 2863 N N . GLU A 1 368 ? 13.887 13.100 -21.463 1.00 94.81 368 GLU A N 1
ATOM 2864 C CA . GLU A 1 368 ? 12.528 13.366 -21.922 1.00 94.81 368 GLU A CA 1
ATOM 2865 C C . GLU A 1 368 ? 11.498 12.758 -20.943 1.00 94.81 368 GLU A C 1
ATOM 2867 O O . GLU A 1 368 ? 11.697 11.678 -20.377 1.00 94.81 368 GLU A O 1
ATOM 2872 N N . MET A 1 369 ? 10.409 13.496 -20.689 1.00 91.06 369 MET A N 1
ATOM 2873 C CA . MET A 1 369 ? 9.427 13.191 -19.640 1.00 91.06 369 MET A CA 1
ATOM 2874 C C . MET A 1 369 ? 8.551 11.960 -19.912 1.00 91.06 369 MET A C 1
ATOM 2876 O O . MET A 1 369 ? 8.112 11.307 -18.961 1.00 91.06 369 MET A O 1
ATOM 2880 N N . LEU A 1 370 ? 8.301 11.604 -21.172 1.00 92.31 370 LEU A N 1
ATOM 2881 C CA . LEU A 1 370 ? 7.616 10.369 -21.547 1.00 92.31 370 LEU A CA 1
ATOM 2882 C C . LEU A 1 370 ? 8.352 9.140 -21.001 1.00 92.31 370 LEU A C 1
ATOM 2884 O O . LEU A 1 370 ? 7.691 8.171 -20.634 1.00 92.31 370 LEU A O 1
ATOM 2888 N N . GLY A 1 371 ? 9.685 9.174 -20.885 1.00 92.31 371 GLY A N 1
ATOM 2889 C CA . GLY A 1 371 ? 10.480 8.085 -20.304 1.00 92.31 371 GLY A CA 1
ATOM 2890 C C . GLY A 1 371 ? 10.003 7.683 -18.900 1.00 92.31 371 GLY A C 1
ATOM 2891 O O . GLY A 1 371 ? 9.508 6.563 -18.728 1.00 92.31 371 GLY A O 1
ATOM 2892 N N . PRO A 1 372 ? 10.104 8.575 -17.897 1.00 89.94 372 PRO A N 1
ATOM 2893 C CA . PRO A 1 372 ? 9.562 8.349 -16.558 1.00 89.94 372 PRO A CA 1
ATOM 2894 C C . PRO A 1 372 ? 8.066 8.008 -16.533 1.00 89.94 372 PRO A C 1
ATOM 2896 O O . PRO A 1 372 ? 7.678 7.086 -15.819 1.00 89.94 372 PRO A O 1
ATOM 2899 N N . ILE A 1 373 ? 7.229 8.679 -17.336 1.00 90.50 373 ILE A N 1
ATOM 2900 C CA . ILE A 1 373 ? 5.777 8.415 -17.380 1.00 90.50 373 ILE A CA 1
ATOM 2901 C C . ILE A 1 373 ? 5.496 6.968 -17.800 1.00 90.50 373 ILE A C 1
ATOM 2903 O O . ILE A 1 373 ? 4.765 6.244 -17.119 1.00 90.50 373 ILE A O 1
ATOM 2907 N N . LEU A 1 374 ? 6.094 6.516 -18.905 1.00 92.19 374 LEU A N 1
ATOM 2908 C CA . LEU A 1 374 ? 5.928 5.145 -19.381 1.00 92.19 374 LEU A CA 1
ATOM 2909 C C . LEU A 1 374 ? 6.470 4.134 -18.364 1.00 92.19 374 LEU A C 1
ATOM 2911 O O . LEU A 1 374 ? 5.885 3.061 -18.203 1.00 92.19 374 LEU A O 1
ATOM 2915 N N . LEU A 1 375 ? 7.565 4.470 -17.676 1.00 93.06 375 LEU A N 1
ATOM 2916 C CA . LEU A 1 375 ? 8.193 3.590 -16.696 1.00 93.06 375 LEU A CA 1
ATOM 2917 C C . LEU A 1 375 ? 7.326 3.415 -15.443 1.00 93.06 375 LEU A C 1
ATOM 2919 O O . LEU A 1 375 ? 7.168 2.288 -14.979 1.00 93.06 375 LEU A O 1
ATOM 2923 N N . ILE A 1 376 ? 6.703 4.490 -14.946 1.00 90.81 376 ILE A N 1
ATOM 2924 C CA . ILE A 1 376 ? 5.727 4.428 -13.846 1.00 90.81 376 ILE A CA 1
ATOM 2925 C C . ILE A 1 376 ? 4.566 3.511 -14.231 1.00 90.81 376 ILE A C 1
ATOM 2927 O O . ILE A 1 376 ? 4.222 2.602 -13.479 1.00 90.81 376 ILE A O 1
ATOM 2931 N N . LEU A 1 377 ? 3.986 3.708 -15.419 1.00 89.50 377 LEU A N 1
ATOM 2932 C CA . LEU A 1 377 ? 2.855 2.901 -15.877 1.00 89.50 377 LEU A CA 1
ATOM 2933 C C . LEU A 1 377 ? 3.221 1.413 -16.002 1.00 89.50 377 LEU A C 1
ATOM 2935 O O . LEU A 1 377 ? 2.449 0.553 -15.579 1.00 89.50 377 LEU A O 1
ATOM 2939 N N . HIS A 1 378 ? 4.404 1.102 -16.542 1.00 90.56 378 HIS A N 1
ATOM 2940 C CA . HIS A 1 378 ? 4.930 -0.265 -16.599 1.00 90.56 378 HIS A CA 1
ATOM 2941 C C . HIS A 1 378 ? 5.120 -0.863 -15.196 1.00 90.56 378 HIS A C 1
ATOM 2943 O O . HIS A 1 378 ? 4.628 -1.960 -14.925 1.00 90.56 378 HIS A O 1
ATOM 2949 N N . ASN A 1 379 ? 5.780 -0.135 -14.291 1.00 91.31 379 ASN A N 1
ATOM 2950 C CA . ASN A 1 379 ? 6.064 -0.602 -12.934 1.00 91.31 379 ASN A CA 1
ATOM 2951 C C . ASN A 1 379 ? 4.779 -0.842 -12.133 1.00 91.31 379 ASN A C 1
ATOM 2953 O O . ASN A 1 379 ? 4.659 -1.872 -11.476 1.00 91.31 379 ASN A O 1
ATOM 2957 N N . VAL A 1 380 ? 3.794 0.057 -12.221 1.00 89.19 380 VAL A N 1
ATOM 2958 C CA . VAL A 1 380 ? 2.486 -0.120 -11.570 1.00 89.19 380 VAL A CA 1
ATOM 2959 C C . VAL A 1 380 ? 1.776 -1.361 -12.110 1.00 89.19 380 VAL A C 1
ATOM 2961 O O . VAL A 1 380 ? 1.249 -2.143 -11.325 1.00 89.19 380 VAL A O 1
ATOM 2964 N N . GLN A 1 381 ? 1.799 -1.603 -13.426 1.00 86.62 381 GLN A N 1
ATOM 2965 C CA . GLN A 1 381 ? 1.195 -2.808 -14.009 1.00 86.62 381 GLN A CA 1
ATOM 2966 C C . GLN A 1 381 ? 1.858 -4.097 -13.505 1.00 86.62 381 GLN A C 1
ATOM 2968 O O . GLN A 1 381 ? 1.154 -5.026 -13.116 1.00 86.62 381 GLN A O 1
ATOM 2973 N N . GLN A 1 382 ? 3.193 -4.143 -13.464 1.00 87.69 382 GLN A N 1
ATOM 2974 C CA . GLN A 1 382 ? 3.939 -5.284 -12.916 1.00 87.69 382 GLN A CA 1
ATOM 2975 C C . GLN A 1 382 ? 3.610 -5.521 -11.439 1.00 87.69 382 GLN A C 1
ATOM 2977 O O . GLN A 1 382 ? 3.391 -6.655 -11.020 1.00 87.69 382 GLN A O 1
ATOM 2982 N N . TYR A 1 383 ? 3.529 -4.446 -10.660 1.00 90.12 383 TYR A N 1
ATOM 2983 C CA . TYR A 1 383 ? 3.269 -4.518 -9.230 1.00 90.12 383 TYR A CA 1
ATOM 2984 C C . TYR A 1 383 ? 1.825 -4.945 -8.913 1.00 90.12 383 TYR A C 1
ATOM 2986 O O . TYR A 1 383 ? 1.603 -5.746 -8.012 1.00 90.12 383 TYR A O 1
ATOM 2994 N N . LEU A 1 384 ? 0.838 -4.495 -9.695 1.00 87.31 384 LEU A N 1
ATOM 2995 C CA . LEU A 1 384 ? -0.546 -4.972 -9.583 1.00 87.31 384 LEU A CA 1
ATOM 2996 C C . LEU A 1 384 ? -0.676 -6.452 -9.964 1.00 87.31 384 LEU A C 1
ATOM 2998 O O . LEU A 1 384 ? -1.336 -7.204 -9.253 1.00 87.31 384 LEU A O 1
ATOM 3002 N N . ALA A 1 385 ? -0.010 -6.888 -11.038 1.00 86.62 385 ALA A N 1
ATOM 3003 C CA . ALA A 1 385 ? 0.017 -8.300 -11.417 1.00 86.62 385 ALA A CA 1
ATOM 3004 C C . ALA A 1 385 ? 0.673 -9.178 -10.334 1.00 86.62 385 ALA A C 1
ATOM 3006 O O . ALA A 1 385 ? 0.302 -10.338 -10.171 1.00 86.62 385 ALA A O 1
ATOM 3007 N N . PHE A 1 386 ? 1.626 -8.631 -9.573 1.00 90.44 386 PHE A N 1
ATOM 3008 C CA . PHE A 1 386 ? 2.240 -9.321 -8.439 1.00 90.44 386 PHE A CA 1
ATOM 3009 C C . PHE A 1 386 ? 1.233 -9.545 -7.304 1.00 90.44 386 PHE A C 1
ATOM 3011 O O . PHE A 1 386 ? 1.173 -10.644 -6.760 1.00 90.44 386 PHE A O 1
ATOM 3018 N N . PHE A 1 387 ? 0.377 -8.564 -7.001 1.00 90.00 387 PHE A N 1
ATOM 3019 C CA . PHE A 1 387 ? -0.730 -8.770 -6.062 1.00 90.00 387 PHE A CA 1
ATOM 3020 C C . PHE A 1 387 ? -1.777 -9.762 -6.578 1.00 90.00 387 PHE A C 1
ATOM 3022 O O . PHE A 1 387 ? -2.299 -10.539 -5.780 1.00 90.00 387 PHE A O 1
ATOM 3029 N N . ASP A 1 388 ? -2.062 -9.779 -7.884 1.00 88.44 388 ASP A N 1
ATOM 3030 C CA . ASP A 1 388 ? -2.952 -10.790 -8.472 1.00 88.44 388 ASP A CA 1
ATOM 3031 C C . ASP A 1 388 ? -2.366 -12.211 -8.267 1.00 88.44 388 ASP A C 1
ATOM 3033 O O . ASP A 1 388 ? -3.084 -13.120 -7.849 1.00 88.44 388 ASP A O 1
ATOM 3037 N N . GLU A 1 389 ? -1.052 -12.402 -8.460 1.00 90.19 389 GLU A N 1
ATOM 3038 C CA . GLU A 1 389 ? -0.375 -13.685 -8.204 1.00 90.19 389 GLU A CA 1
ATOM 3039 C C . GLU A 1 389 ? -0.334 -14.053 -6.713 1.00 90.19 389 GLU A C 1
ATOM 3041 O O . GLU A 1 389 ? -0.514 -15.220 -6.374 1.00 90.19 389 GLU A O 1
ATOM 3046 N N . ILE A 1 390 ? -0.148 -13.082 -5.810 1.00 92.19 390 ILE A N 1
ATOM 3047 C CA . ILE A 1 390 ? -0.241 -13.328 -4.363 1.00 92.19 390 ILE A CA 1
ATOM 3048 C C . ILE A 1 390 ? -1.617 -13.882 -4.004 1.00 92.19 390 ILE A C 1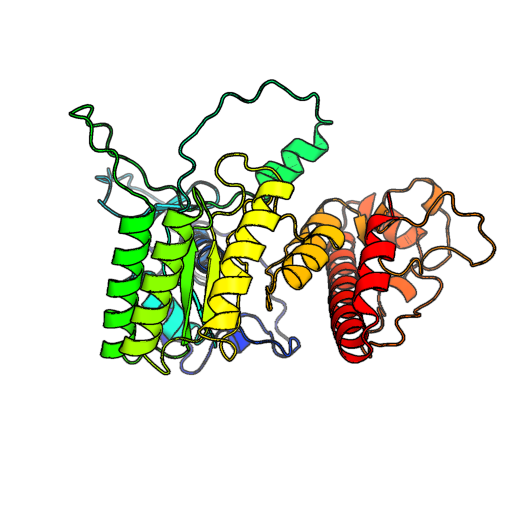
ATOM 3050 O O . ILE A 1 390 ? -1.711 -14.882 -3.293 1.00 92.19 390 ILE A O 1
ATOM 3054 N N . GLN A 1 391 ? -2.682 -13.237 -4.486 1.00 91.19 391 GLN A N 1
ATOM 3055 C CA . GLN A 1 391 ? -4.043 -13.678 -4.203 1.00 91.19 391 GLN A CA 1
ATOM 3056 C C . GLN A 1 391 ? -4.285 -15.096 -4.714 1.00 91.19 391 GLN A C 1
ATOM 3058 O O . GLN A 1 391 ? -4.869 -15.903 -3.994 1.00 91.19 391 GLN A O 1
ATOM 3063 N N . GLU A 1 392 ? -3.815 -15.412 -5.920 1.00 91.38 392 GLU A N 1
ATOM 3064 C CA . GLU A 1 392 ? -3.962 -16.755 -6.475 1.00 91.38 392 GLU A CA 1
ATOM 3065 C C . GLU A 1 392 ? -3.162 -17.791 -5.687 1.00 91.38 392 GLU A C 1
ATOM 3067 O O . GLU A 1 392 ? -3.704 -18.819 -5.293 1.00 91.38 392 GLU A O 1
ATOM 3072 N N . ALA A 1 393 ? -1.919 -17.476 -5.322 1.00 93.12 393 ALA A N 1
ATOM 3073 C CA . ALA A 1 393 ? -1.097 -18.369 -4.519 1.00 93.12 393 ALA A CA 1
ATOM 3074 C C . ALA A 1 393 ? -1.697 -18.631 -3.126 1.00 93.12 393 ALA A C 1
ATOM 3076 O O . ALA A 1 393 ? -1.546 -19.721 -2.573 1.00 93.12 393 ALA A O 1
ATOM 3077 N N . ILE A 1 394 ? -2.404 -17.656 -2.544 1.00 94.00 394 ILE A N 1
ATOM 3078 C CA . ILE A 1 394 ? -3.162 -17.858 -1.304 1.00 94.00 394 ILE A CA 1
ATOM 3079 C C . ILE A 1 394 ? -4.358 -18.791 -1.547 1.00 94.00 394 ILE A C 1
ATOM 3081 O O . ILE A 1 394 ? -4.554 -19.719 -0.763 1.00 94.00 394 ILE A O 1
ATOM 3085 N N . ARG A 1 395 ? -5.131 -18.594 -2.628 1.00 94.44 395 ARG A N 1
ATOM 3086 C CA . ARG A 1 395 ? -6.282 -19.454 -2.979 1.00 94.44 395 ARG A CA 1
ATOM 3087 C C . ARG A 1 395 ? -5.871 -20.903 -3.242 1.00 94.44 395 ARG A C 1
ATOM 3089 O O . ARG A 1 395 ? -6.561 -21.817 -2.804 1.00 94.44 395 ARG A O 1
ATOM 3096 N N . GLU A 1 396 ? -4.746 -21.106 -3.920 1.00 95.62 396 GLU A N 1
ATOM 3097 C CA . GLU A 1 396 ? -4.210 -22.425 -4.274 1.00 95.62 396 GLU A CA 1
ATOM 3098 C C . GLU A 1 396 ? -3.392 -23.081 -3.146 1.00 95.62 396 GLU A C 1
ATOM 3100 O O . GLU A 1 396 ? -2.964 -24.227 -3.273 1.00 95.62 396 GLU A O 1
ATOM 3105 N N . GLY A 1 397 ? -3.128 -22.369 -2.044 1.00 94.94 397 GLY A N 1
ATOM 3106 C CA . GLY A 1 397 ? -2.260 -22.855 -0.966 1.00 94.94 397 GLY A CA 1
ATOM 3107 C C . GLY A 1 397 ? -0.769 -22.922 -1.336 1.00 94.94 397 GLY A C 1
ATOM 3108 O O . GLY A 1 397 ? 0.014 -23.559 -0.633 1.00 94.94 397 GLY A O 1
ATOM 3109 N N . SER A 1 398 ? -0.352 -22.257 -2.417 1.00 94.88 398 SER A N 1
ATOM 3110 C CA . SER A 1 398 ? 1.026 -22.204 -2.925 1.00 94.88 398 SER A CA 1
ATOM 3111 C C . SER A 1 398 ? 1.808 -20.954 -2.478 1.00 94.88 398 SER A C 1
ATOM 3113 O O . SER A 1 398 ? 2.965 -20.769 -2.863 1.00 94.88 398 SER A O 1
ATOM 3115 N N . PHE A 1 399 ? 1.235 -20.116 -1.603 1.00 94.50 399 PHE A N 1
ATOM 3116 C CA . PHE A 1 399 ? 1.840 -18.863 -1.120 1.00 94.50 399 PHE A CA 1
ATOM 3117 C C . PHE A 1 399 ? 3.261 -19.023 -0.550 1.00 94.50 399 PHE A C 1
ATOM 3119 O O . PHE A 1 399 ? 4.126 -18.184 -0.794 1.00 94.50 399 PHE A O 1
ATOM 3126 N N . HIS A 1 400 ? 3.553 -20.121 0.154 1.00 93.25 400 HIS A N 1
ATOM 3127 C CA . HIS A 1 400 ? 4.905 -20.366 0.668 1.00 93.25 400 HIS A CA 1
ATOM 3128 C C . HIS A 1 400 ? 5.945 -20.499 -0.457 1.00 93.25 400 HIS A C 1
ATOM 3130 O O . HIS A 1 400 ? 7.030 -19.927 -0.362 1.00 93.25 400 HIS A O 1
ATOM 3136 N N . ALA A 1 401 ? 5.599 -21.182 -1.553 1.00 91.38 401 ALA A N 1
ATOM 3137 C CA . ALA A 1 401 ? 6.481 -21.318 -2.710 1.00 91.38 401 ALA A CA 1
ATOM 3138 C C . ALA A 1 401 ? 6.727 -19.963 -3.394 1.00 91.38 401 ALA A C 1
ATOM 3140 O O . ALA A 1 401 ? 7.853 -19.675 -3.808 1.00 91.38 401 ALA A O 1
ATOM 3141 N N . LEU A 1 402 ? 5.702 -19.104 -3.448 1.00 91.00 402 LEU A N 1
ATOM 3142 C CA . LEU A 1 402 ? 5.832 -17.727 -3.923 1.00 91.00 402 LEU A CA 1
ATOM 3143 C C . LEU A 1 402 ? 6.832 -16.937 -3.060 1.00 91.00 402 LEU A C 1
ATOM 3145 O O . LEU A 1 402 ? 7.750 -16.316 -3.596 1.00 91.00 402 LEU A O 1
ATOM 3149 N N . CYS A 1 403 ? 6.719 -17.021 -1.731 1.00 91.00 403 CYS A N 1
ATOM 3150 C CA . CYS A 1 403 ? 7.664 -16.404 -0.796 1.00 91.00 403 CYS A CA 1
ATOM 3151 C C . CYS A 1 403 ? 9.105 -16.867 -1.031 1.00 91.00 403 CYS A C 1
ATOM 3153 O O . CYS A 1 403 ? 10.004 -16.031 -1.127 1.00 91.00 403 CYS A O 1
ATOM 3155 N N . THR A 1 404 ? 9.335 -18.175 -1.166 1.00 88.75 404 THR A N 1
ATOM 3156 C CA . THR A 1 404 ? 10.672 -18.723 -1.433 1.00 88.75 404 THR A CA 1
ATOM 3157 C C . THR A 1 404 ? 11.241 -18.206 -2.752 1.00 88.75 404 THR A C 1
ATOM 3159 O O . THR A 1 404 ? 12.409 -17.826 -2.800 1.00 88.75 404 THR A O 1
ATOM 3162 N N . ARG A 1 405 ? 10.420 -18.118 -3.807 1.00 85.81 405 ARG A N 1
ATOM 3163 C CA . ARG A 1 405 ? 10.848 -17.601 -5.115 1.00 85.81 405 ARG A CA 1
ATOM 3164 C C . ARG A 1 405 ? 11.378 -16.172 -5.024 1.00 85.81 405 ARG A C 1
ATOM 3166 O O . ARG A 1 405 ? 12.433 -15.891 -5.575 1.00 85.81 405 ARG A O 1
ATOM 3173 N N . PHE A 1 406 ? 10.674 -15.287 -4.319 1.00 84.94 406 PHE A N 1
ATOM 3174 C CA . PHE A 1 406 ? 11.088 -13.887 -4.166 1.00 84.94 406 PHE A CA 1
ATOM 3175 C C . PHE A 1 406 ? 12.234 -13.687 -3.165 1.00 84.94 406 PHE A C 1
ATOM 3177 O O . PHE A 1 406 ? 12.940 -12.692 -3.263 1.00 84.94 406 PHE A O 1
ATOM 3184 N N . GLN A 1 407 ? 12.443 -14.612 -2.224 1.00 77.56 407 GLN A N 1
ATOM 3185 C CA . GLN A 1 407 ? 13.590 -14.586 -1.303 1.00 77.56 407 GLN A CA 1
ATOM 3186 C C . GLN A 1 407 ? 14.880 -15.128 -1.931 1.00 77.56 407 GLN A C 1
ATOM 3188 O O . GLN A 1 407 ? 15.966 -14.758 -1.499 1.00 77.56 407 GLN A O 1
ATOM 3193 N N . ALA A 1 408 ? 14.765 -16.009 -2.927 1.00 60.00 408 ALA A N 1
ATOM 3194 C CA . ALA A 1 408 ? 15.899 -16.568 -3.660 1.00 60.00 408 ALA A CA 1
ATOM 3195 C C . ALA A 1 408 ? 16.462 -15.615 -4.731 1.00 60.00 408 ALA A C 1
ATOM 3197 O O . ALA A 1 408 ? 17.485 -15.925 -5.343 1.00 60.00 408 ALA A O 1
ATOM 3198 N N . ILE A 1 409 ? 15.791 -14.485 -4.975 1.00 57.66 409 ILE A N 1
ATOM 3199 C CA . ILE A 1 409 ? 16.235 -13.464 -5.920 1.00 57.66 409 ILE A CA 1
ATOM 3200 C C . ILE A 1 409 ? 17.148 -12.476 -5.176 1.00 57.66 409 ILE A C 1
ATOM 3202 O O . ILE A 1 409 ? 16.690 -11.890 -4.193 1.00 57.66 409 ILE A O 1
ATOM 3206 N N . PRO A 1 410 ? 18.418 -12.331 -5.601 1.00 39.88 410 PRO A N 1
ATOM 3207 C CA . PRO A 1 410 ? 19.400 -11.481 -4.931 1.00 39.88 410 PRO A CA 1
ATOM 3208 C C . PRO A 1 410 ? 19.088 -9.981 -4.991 1.00 39.88 410 PRO A C 1
ATOM 3210 O O . PRO A 1 410 ? 18.431 -9.524 -5.960 1.00 39.88 410 PRO A O 1
#